Protein AF-A0A2N2XHD8-F1 (afdb_monomer_lite)

Sequence (423 aa):
GLNYIPQSPATLGGWDGGNATMVNNAINAGAFILQHRDHGMETGWGEPSYTNTNINGCQNTDLTFVMTINCLTGKYNWGSECFVEKFHRHTKFGLNSGALGLIAPSEVSYSFVNDTYVWGVYDNWFPDFMPDYTSTPLPRGILPCFGQAAGKYFLKQSNWPYNTNNKAVTYALFHHHGECFSVIYSEVPQTLTVTHPSEVYENTPTLTVNATEGSTIALTLDGQIIGCEVATPAGVTFTLPVITAGQKLVVVGTMTNYFRYRAEIDVVTDVLAANFTAQETHFCNEGSASFTDLSSGQPTGWQWTFEGGSPATSTVQNPTGITYATPGEYTVSLTVSKDGETDTYMAPAYIKLGTTPAEPVAESAGACVGNAIPDLTAQGEGVKWYTDEALTQLVNEGPIYATEQTETGVYTYYVTQTIGGCE

Foldseek 3Di:
DPCPDPPDPCVVPPQVQHALVVVQVCQQVQAQEDEDDDADDQAAHDVNTDGLVSQLSWDHLNAHEYEYLYFQQQQPVDPDQGNQNSQQPDDDPNGRTYHQKYKFFNGGADPFLSVQLQQQLCCQQPVVSPVVDQFPPHHAHNQPLSSNQRSLVSSCPDCPPVDNVNNVVVSVTIDMGHDRGDFGAPDQAAEKDKDWALADEFPPQKTFIAIDAQKWKWKDKQNHTQDIDGQDNRTDMGGDDGDDFPIWIKIWIDGHRHDIDIHIYGYHYLDWEWDKDWPDAEEAAKDWIKMATPIHNPFPWKWKAKFQWVVRIDTDRIDTGTIHGDFDFIKIKMWTDDPHDIYMDIDGSRHGYHHADDFWDWDDFDDDPPDDGAWTFTHAAFKWKAQDPVRPHTDDTDGTGDPPDDDDDDGDMGMGHADPNHD

Radius of gyration: 38.65 Å; chains: 1; bounding box: 66×75×99 Å

pLDDT: mean 92.74, std 7.54, range [45.59, 98.81]

Secondary structure (DSSP, 8-state):
-TTTS-SSGGGGSS-TT--HHHHHHHHHTT-SEEEE-S-EETTEETTTTEEHHHHTT---SSPEEEEE-SSSTT-TTSSS--HHHHHHH-EETTEE-SEEEEEEESS---TTHHHHHHHHHHHHH-GGGSTTS--SSPP-SS-HHHHHHHHHHHHHH---SS-HHHHHHHHHHEEEES-TTPPPPSSPPBPPPEE--SEEETT--EEEEEESTT-EEEEEETTEEEEEEEPBTTBEEEEP----TT-EEEEEEE-TTBPPEEEEEEEE----B--EEES--EEESSEEE-EEE--BS---EEEEEETT-BSSEE-SSS---EEE-SSEEEEEEEEEEETTEEEEEEEEEEEEEEPPPPPPEE------TTSPPPPEEEESSS-EEESSTTS--EEEESSEE-----SSS----EEE--BTTB-

Structure (mmCIF, N/CA/C/O backbone):
data_AF-A0A2N2XHD8-F1
#
_entry.id   AF-A0A2N2XHD8-F1
#
loop_
_atom_site.group_PDB
_atom_site.id
_atom_site.type_symbol
_atom_site.label_atom_id
_atom_site.label_alt_id
_atom_site.label_comp_id
_atom_site.label_asym_id
_atom_site.label_entity_id
_atom_site.label_seq_id
_atom_site.pdbx_PDB_ins_code
_atom_site.Cartn_x
_atom_site.Cartn_y
_atom_site.Cartn_z
_atom_site.occupancy
_atom_site.B_iso_or_equiv
_atom_site.auth_seq_id
_atom_site.auth_comp_id
_atom_site.auth_asym_id
_atom_site.auth_atom_id
_atom_site.pdbx_PDB_model_num
ATOM 1 N N . GLY A 1 1 ? 32.304 8.671 -18.854 1.00 45.59 1 GLY A N 1
ATOM 2 C CA . GLY A 1 1 ? 33.352 9.279 -18.024 1.00 45.59 1 GLY A CA 1
ATOM 3 C C . GLY A 1 1 ? 33.752 8.347 -16.897 1.00 45.59 1 GLY A C 1
ATOM 4 O O . GLY A 1 1 ? 33.206 7.254 -16.789 1.00 45.59 1 GLY A O 1
ATOM 5 N N . LEU A 1 2 ? 34.746 8.782 -16.117 1.00 49.38 2 LEU A N 1
ATOM 6 C CA . LEU A 1 2 ? 35.115 8.308 -14.770 1.00 49.38 2 LEU A CA 1
ATOM 7 C C . LEU A 1 2 ? 35.275 6.783 -14.524 1.00 49.38 2 LEU A C 1
ATOM 9 O O . LEU A 1 2 ? 35.299 6.360 -13.377 1.00 49.38 2 LEU A O 1
ATOM 13 N N . ASN A 1 3 ? 35.454 5.955 -15.562 1.00 53.69 3 ASN A N 1
ATOM 14 C CA . ASN A 1 3 ? 35.612 4.487 -15.474 1.00 53.69 3 ASN A CA 1
ATOM 15 C C . ASN A 1 3 ? 34.416 3.711 -14.871 1.00 53.69 3 ASN A C 1
ATOM 17 O O . ASN A 1 3 ? 34.578 2.552 -14.499 1.00 53.69 3 ASN A O 1
ATOM 21 N N . TYR A 1 4 ? 33.211 4.295 -14.813 1.00 50.81 4 TYR A N 1
ATOM 22 C CA . TYR A 1 4 ? 32.001 3.588 -14.349 1.00 50.81 4 TYR A CA 1
ATOM 23 C C . TYR A 1 4 ? 31.499 2.525 -15.330 1.00 50.81 4 TYR A C 1
ATOM 25 O O . TYR A 1 4 ? 30.884 1.541 -14.928 1.00 50.81 4 TYR A O 1
ATOM 33 N N . ILE A 1 5 ? 31.771 2.718 -16.623 1.00 54.50 5 ILE A N 1
ATOM 34 C CA . ILE A 1 5 ? 31.574 1.686 -17.635 1.00 54.50 5 ILE A CA 1
ATOM 35 C C . ILE A 1 5 ? 32.920 0.973 -17.798 1.00 54.50 5 ILE A C 1
ATOM 37 O O . ILE A 1 5 ? 33.920 1.646 -18.075 1.00 54.50 5 ILE A O 1
ATOM 41 N N . PRO A 1 6 ? 32.970 -0.355 -17.621 1.00 57.09 6 PRO A N 1
ATOM 42 C CA . PRO A 1 6 ? 34.186 -1.143 -17.792 1.00 57.09 6 PRO A CA 1
ATOM 43 C C . PRO A 1 6 ? 34.834 -0.860 -19.153 1.00 57.09 6 PRO A C 1
ATOM 45 O O . PRO A 1 6 ? 34.163 -0.872 -20.185 1.00 57.09 6 PRO A O 1
ATOM 48 N N . GLN A 1 7 ? 36.150 -0.624 -19.165 1.00 57.47 7 GLN A N 1
ATOM 49 C CA . GLN A 1 7 ? 36.893 -0.335 -20.399 1.00 57.47 7 GLN A CA 1
ATOM 50 C C . GLN A 1 7 ? 36.854 -1.519 -21.383 1.00 57.47 7 GLN A C 1
ATOM 52 O O . GLN A 1 7 ? 36.963 -1.328 -22.594 1.00 57.47 7 GLN A O 1
ATOM 57 N N . SER A 1 8 ? 36.674 -2.739 -20.870 1.00 62.88 8 SER A N 1
ATOM 58 C CA . SER A 1 8 ? 36.354 -3.928 -21.654 1.00 62.88 8 SER A CA 1
ATOM 59 C C . SER A 1 8 ? 35.459 -4.876 -20.847 1.00 62.88 8 SER A C 1
ATOM 61 O O . SER A 1 8 ? 35.540 -4.887 -19.620 1.00 62.88 8 SER A O 1
ATOM 63 N N . PRO A 1 9 ? 34.648 -5.735 -21.490 1.00 61.75 9 PRO A N 1
ATOM 64 C CA . PRO A 1 9 ? 33.848 -6.739 -20.780 1.00 61.75 9 PRO A CA 1
ATOM 65 C C . PRO A 1 9 ? 34.671 -7.624 -19.830 1.00 61.75 9 PRO A C 1
ATOM 67 O O . PRO A 1 9 ? 34.177 -8.039 -18.786 1.00 61.75 9 PRO A O 1
ATOM 70 N N . ALA A 1 10 ? 35.953 -7.855 -20.136 1.00 63.66 10 ALA A N 1
ATOM 71 C CA . ALA A 1 10 ? 36.861 -8.622 -19.287 1.00 63.66 10 ALA A CA 1
ATOM 72 C C . ALA A 1 10 ? 37.028 -8.020 -17.878 1.00 63.66 10 ALA A C 1
ATOM 74 O O . ALA A 1 10 ? 37.226 -8.769 -16.922 1.00 63.66 10 ALA A O 1
ATOM 75 N N . THR A 1 11 ? 36.892 -6.697 -17.711 1.00 65.44 11 THR A N 1
ATOM 76 C CA . THR A 1 11 ? 37.003 -6.052 -16.391 1.00 65.44 11 THR A CA 1
ATOM 77 C C . THR A 1 11 ? 35.761 -6.238 -15.517 1.00 65.44 11 THR A C 1
ATOM 79 O O . THR A 1 11 ? 35.827 -5.949 -14.328 1.00 65.44 11 THR A O 1
ATOM 82 N N . LEU A 1 12 ? 34.647 -6.738 -16.069 1.00 62.56 12 LEU A N 1
ATOM 83 C CA . LEU A 1 12 ? 33.479 -7.175 -15.290 1.00 62.56 12 LEU A CA 1
ATOM 84 C C . LEU A 1 12 ? 33.641 -8.593 -14.722 1.00 62.56 12 LEU A C 1
ATOM 86 O O . LEU A 1 12 ? 32.816 -9.022 -13.921 1.00 62.56 12 LEU A O 1
ATOM 90 N N . GLY A 1 13 ? 34.694 -9.315 -15.127 1.00 62.56 13 GLY A N 1
ATOM 91 C CA . GLY A 1 13 ? 34.881 -10.729 -14.815 1.00 62.56 13 GLY A CA 1
ATOM 92 C C . GLY A 1 13 ? 33.914 -11.628 -15.596 1.00 62.56 13 GLY A C 1
ATOM 93 O O . GLY A 1 13 ? 32.747 -11.310 -15.797 1.00 62.56 13 GLY A O 1
ATOM 94 N N . GLY A 1 14 ? 34.404 -12.772 -16.076 1.00 66.38 14 GLY A N 1
ATOM 95 C CA . GLY A 1 14 ? 33.545 -13.815 -16.649 1.00 66.38 14 GLY A CA 1
ATOM 96 C C . GLY A 1 14 ? 32.923 -13.525 -18.021 1.00 66.38 14 GLY A C 1
ATOM 97 O O . GLY A 1 14 ? 32.104 -14.328 -18.440 1.00 66.38 14 GLY A O 1
ATOM 98 N N . TRP A 1 15 ? 33.307 -12.449 -18.725 1.00 72.88 15 TRP A N 1
ATOM 99 C CA . TRP A 1 15 ? 32.805 -12.094 -20.071 1.00 72.88 15 TRP A CA 1
ATOM 100 C C . TRP A 1 15 ? 33.824 -12.246 -21.217 1.00 72.88 15 TRP A C 1
ATOM 102 O O . TRP A 1 15 ? 33.565 -11.807 -22.339 1.00 72.88 15 TRP A O 1
ATOM 112 N N . ASP A 1 16 ? 34.977 -12.868 -20.963 1.00 70.38 16 ASP A N 1
ATOM 113 C CA . ASP A 1 16 ? 35.969 -13.136 -22.011 1.00 70.38 16 ASP A CA 1
ATOM 114 C C . ASP A 1 16 ? 35.426 -14.146 -23.040 1.00 70.38 16 ASP A C 1
ATOM 116 O O . ASP A 1 16 ? 34.901 -15.196 -22.669 1.00 70.38 16 ASP A O 1
ATOM 120 N N . GLY A 1 17 ? 35.502 -13.810 -24.333 1.00 75.56 17 GLY A N 1
ATOM 121 C CA . GLY A 1 17 ? 34.959 -14.641 -25.417 1.00 75.56 17 GLY A CA 1
ATOM 122 C C . GLY A 1 17 ? 33.436 -14.847 -25.382 1.00 75.56 17 GLY A C 1
ATOM 123 O O . GLY A 1 17 ? 32.975 -15.924 -25.760 1.00 75.56 17 GLY A O 1
ATOM 124 N N . GLY A 1 18 ? 32.678 -13.849 -24.897 1.00 82.06 18 GLY A N 1
ATOM 125 C CA . GLY A 1 18 ? 31.225 -13.882 -24.680 1.00 82.06 18 GLY A CA 1
ATOM 126 C C . GLY A 1 18 ? 30.404 -14.707 -25.685 1.00 82.06 18 GLY A C 1
ATOM 127 O O . GLY A 1 18 ? 30.697 -14.769 -26.876 1.00 82.06 18 GLY A O 1
ATOM 128 N N . ASN A 1 19 ? 29.333 -15.345 -25.211 1.00 91.31 19 ASN A N 1
ATOM 129 C CA . ASN A 1 19 ? 28.452 -16.164 -26.047 1.00 91.31 19 ASN A CA 1
ATOM 130 C C . ASN A 1 19 ? 26.993 -16.113 -25.574 1.00 91.31 19 ASN A C 1
ATOM 132 O O . ASN A 1 19 ? 26.674 -15.581 -24.508 1.00 91.31 19 ASN A O 1
ATOM 136 N N . ALA A 1 20 ? 26.098 -16.715 -26.357 1.00 95.25 20 ALA A N 1
ATOM 137 C CA . ALA A 1 20 ? 24.670 -16.682 -26.076 1.00 95.25 20 ALA A CA 1
ATOM 138 C C . ALA A 1 20 ? 24.254 -17.331 -24.747 1.00 95.25 20 ALA A C 1
ATOM 140 O O . ALA A 1 20 ? 23.278 -16.901 -24.132 1.00 95.25 20 ALA A O 1
ATOM 141 N N . THR A 1 21 ? 24.982 -18.349 -24.285 1.00 94.44 21 THR A N 1
ATOM 142 C CA . THR A 1 21 ? 24.723 -18.980 -22.984 1.00 94.44 21 THR A CA 1
ATOM 143 C C . THR A 1 21 ? 25.008 -18.005 -21.851 1.00 94.44 21 THR A C 1
ATOM 145 O O . THR A 1 21 ? 24.233 -17.924 -20.907 1.00 94.44 21 THR A O 1
ATOM 148 N N . MET A 1 22 ? 26.077 -17.218 -21.959 1.00 92.81 22 MET A N 1
ATOM 149 C CA . MET A 1 22 ? 26.435 -16.217 -20.951 1.00 92.81 22 MET A CA 1
ATOM 150 C C . MET A 1 22 ? 25.405 -15.088 -20.882 1.00 92.81 22 MET A C 1
ATOM 152 O O . MET A 1 22 ? 25.015 -14.694 -19.787 1.00 92.81 22 MET A O 1
ATOM 156 N N . VAL A 1 23 ? 24.896 -14.640 -22.035 1.00 94.00 23 VAL A N 1
ATOM 157 C CA . VAL A 1 23 ? 23.785 -13.675 -22.110 1.00 94.00 23 VAL A CA 1
ATOM 158 C C . VAL A 1 23 ? 22.542 -14.219 -21.405 1.00 94.00 23 VAL A C 1
ATOM 160 O O . VAL A 1 23 ? 22.003 -13.555 -20.523 1.00 94.00 23 VAL A O 1
ATOM 163 N N . ASN A 1 24 ? 22.126 -15.446 -21.733 1.00 96.19 24 ASN A N 1
ATOM 164 C CA . ASN A 1 24 ? 20.990 -16.089 -21.072 1.00 96.19 24 ASN A CA 1
ATOM 165 C C . ASN A 1 24 ? 21.216 -16.241 -19.566 1.00 96.19 24 ASN A C 1
ATOM 167 O O . ASN A 1 24 ? 20.313 -15.956 -18.792 1.00 96.19 24 ASN A O 1
ATOM 171 N N . ASN A 1 25 ? 22.411 -16.652 -19.138 1.00 94.12 25 ASN A N 1
ATOM 172 C CA . ASN A 1 25 ? 22.731 -16.796 -17.721 1.00 94.12 25 ASN A CA 1
ATOM 173 C C . ASN A 1 25 ? 22.642 -15.458 -16.981 1.00 94.12 25 ASN A C 1
ATOM 175 O O . ASN A 1 25 ? 22.094 -15.425 -15.888 1.00 94.12 25 ASN A O 1
ATOM 179 N N . ALA A 1 26 ? 23.130 -14.364 -17.571 1.00 92.00 26 ALA A N 1
ATOM 180 C CA . ALA A 1 26 ? 23.052 -13.038 -16.963 1.00 92.00 26 ALA A CA 1
ATOM 181 C C . ALA A 1 26 ? 21.604 -12.536 -16.845 1.00 92.00 26 ALA A C 1
ATOM 183 O O . ALA A 1 26 ? 21.208 -12.058 -15.785 1.00 92.00 26 ALA A O 1
ATOM 184 N N . ILE A 1 27 ? 20.802 -12.698 -17.903 1.00 94.94 27 ILE A N 1
ATOM 185 C CA . ILE A 1 27 ? 19.369 -12.366 -17.882 1.00 94.94 27 ILE A CA 1
ATOM 186 C C . ILE A 1 27 ? 18.650 -13.215 -16.822 1.00 94.94 27 ILE A C 1
ATOM 188 O O . ILE A 1 27 ? 17.955 -12.684 -15.962 1.00 94.94 27 ILE A O 1
ATOM 192 N N . ASN A 1 28 ? 18.879 -14.531 -16.824 1.00 95.44 28 ASN A N 1
ATOM 193 C CA . ASN A 1 28 ? 18.267 -15.480 -15.888 1.00 95.44 28 ASN A CA 1
ATOM 194 C C . ASN A 1 28 ? 18.690 -15.260 -14.432 1.00 95.44 28 ASN A C 1
ATOM 196 O O . ASN A 1 28 ? 17.924 -15.584 -13.531 1.00 95.44 28 ASN A O 1
ATOM 200 N N . ALA A 1 29 ? 19.881 -14.706 -14.203 1.00 92.50 29 ALA A N 1
ATOM 201 C CA . ALA A 1 29 ? 20.371 -14.341 -12.879 1.00 92.50 29 ALA A CA 1
ATOM 202 C C . ALA A 1 29 ? 19.838 -12.985 -12.377 1.00 92.50 29 ALA A C 1
ATOM 204 O O . ALA A 1 29 ? 20.166 -12.602 -11.257 1.00 92.50 29 ALA A O 1
ATOM 205 N N . GLY A 1 30 ? 19.037 -12.264 -13.174 1.00 89.81 30 GLY A N 1
ATOM 206 C CA . GLY A 1 30 ? 18.407 -11.007 -12.763 1.00 89.81 30 GLY A CA 1
ATOM 207 C C . GLY A 1 30 ? 19.228 -9.752 -13.070 1.00 89.81 30 GLY A C 1
ATOM 208 O O . GLY A 1 30 ? 19.184 -8.786 -12.311 1.00 89.81 30 GLY A O 1
ATOM 209 N N . ALA A 1 31 ? 19.994 -9.730 -14.167 1.00 90.12 31 ALA A N 1
ATOM 210 C CA . ALA A 1 31 ? 20.618 -8.490 -14.630 1.00 90.12 31 ALA A CA 1
ATOM 211 C C . ALA A 1 31 ? 19.551 -7.397 -14.848 1.00 90.12 31 ALA A C 1
ATOM 213 O O . ALA A 1 31 ? 18.628 -7.581 -15.639 1.00 90.12 31 ALA A O 1
ATOM 214 N N . PHE A 1 32 ? 19.679 -6.248 -14.177 1.00 89.00 32 PHE A N 1
ATOM 215 C CA . PHE A 1 32 ? 18.686 -5.169 -14.283 1.00 89.00 32 PHE A CA 1
ATOM 216 C C . PHE A 1 32 ? 18.763 -4.436 -15.634 1.00 89.00 32 PHE A C 1
ATOM 218 O O . PHE A 1 32 ? 17.733 -4.117 -16.230 1.00 89.00 32 PHE A O 1
ATOM 225 N N . ILE A 1 33 ? 19.977 -4.221 -16.159 1.00 91.38 33 ILE A N 1
ATOM 226 C CA . ILE A 1 33 ? 20.234 -3.680 -17.499 1.00 91.38 33 ILE A CA 1
ATOM 227 C C . ILE A 1 33 ? 21.263 -4.550 -18.218 1.00 91.38 33 ILE A C 1
ATOM 229 O O . ILE A 1 33 ? 22.296 -4.909 -17.655 1.00 91.38 33 ILE A O 1
ATOM 233 N N . LEU A 1 34 ? 21.012 -4.820 -19.497 1.00 91.94 34 LEU A N 1
ATOM 234 C CA . LEU A 1 34 ? 21.978 -5.399 -20.421 1.00 91.94 34 LEU A CA 1
ATOM 235 C C . LEU A 1 34 ? 22.165 -4.461 -21.611 1.00 91.94 34 LEU A C 1
ATOM 237 O O . LEU A 1 34 ? 21.204 -4.141 -22.306 1.00 91.94 34 LEU A O 1
ATOM 241 N N . GLN A 1 35 ? 23.404 -4.049 -21.880 1.00 92.62 35 GLN A N 1
ATOM 242 C CA . GLN A 1 35 ? 23.744 -3.288 -23.080 1.00 92.62 35 GLN A CA 1
ATOM 243 C C . GLN A 1 35 ? 24.599 -4.130 -24.021 1.00 92.62 35 GLN A C 1
ATOM 245 O O . GLN A 1 35 ? 25.681 -4.580 -23.655 1.00 92.62 35 GLN A O 1
ATOM 250 N N . HIS A 1 36 ? 24.143 -4.265 -25.260 1.00 92.88 36 HIS A N 1
ATOM 251 C CA . HIS A 1 36 ? 24.931 -4.824 -26.344 1.00 92.88 36 HIS A CA 1
ATOM 252 C C . HIS A 1 36 ? 25.379 -3.711 -27.291 1.00 92.88 36 HIS A C 1
ATOM 254 O O . HIS A 1 36 ? 24.551 -2.958 -27.807 1.00 92.88 36 HIS A O 1
ATOM 260 N N . ARG A 1 37 ? 26.681 -3.645 -27.577 1.00 90.56 37 ARG A N 1
ATOM 261 C CA . ARG A 1 37 ? 27.261 -2.743 -28.572 1.00 90.56 37 ARG A CA 1
ATOM 262 C C . ARG A 1 37 ? 28.161 -3.560 -29.496 1.00 90.56 37 ARG A C 1
ATOM 264 O O . ARG A 1 37 ? 29.296 -3.826 -29.135 1.00 90.56 37 ARG A O 1
ATOM 271 N N . ASP A 1 38 ? 27.676 -3.830 -30.706 1.00 91.31 38 ASP A N 1
ATOM 272 C CA . ASP A 1 38 ? 28.488 -4.281 -31.844 1.00 91.31 38 ASP A CA 1
ATOM 273 C C . ASP A 1 38 ? 27.653 -4.206 -33.144 1.00 91.31 38 ASP A C 1
ATOM 275 O O . ASP A 1 38 ? 26.875 -3.261 -33.318 1.00 91.31 38 ASP A O 1
ATOM 279 N N . HIS A 1 39 ? 27.780 -5.186 -34.036 1.00 94.75 39 HIS A N 1
ATOM 280 C CA . HIS A 1 39 ? 26.913 -5.447 -35.172 1.00 94.75 39 HIS A CA 1
ATOM 281 C C . HIS A 1 39 ? 25.533 -5.972 -34.752 1.00 94.75 39 HIS A C 1
ATOM 283 O O . HIS A 1 39 ? 25.327 -6.534 -33.671 1.00 94.75 39 HIS A O 1
ATOM 289 N N . GLY A 1 40 ? 24.549 -5.752 -35.622 1.00 96.88 40 GLY A N 1
ATOM 290 C CA . GLY A 1 40 ? 23.166 -6.162 -35.413 1.00 96.88 40 GLY A CA 1
ATOM 291 C C . GLY A 1 40 ? 22.465 -6.413 -36.739 1.00 96.88 40 GLY A C 1
ATOM 292 O O . GLY A 1 40 ? 22.882 -5.911 -37.784 1.00 96.88 40 GLY A O 1
ATOM 293 N N . MET A 1 41 ? 21.415 -7.212 -36.665 1.00 97.31 41 MET A N 1
ATOM 294 C CA . MET A 1 41 ? 20.545 -7.618 -37.761 1.00 97.31 41 MET A CA 1
ATOM 295 C C . MET A 1 41 ? 19.112 -7.689 -37.235 1.00 97.31 41 MET A C 1
ATOM 297 O O . MET A 1 41 ? 18.885 -7.682 -36.023 1.00 97.31 41 MET A O 1
ATOM 301 N N . GLU A 1 42 ? 18.135 -7.800 -38.130 1.00 98.06 42 GLU A N 1
ATOM 302 C CA . GLU A 1 42 ? 16.716 -7.801 -37.768 1.00 98.06 42 GLU A CA 1
ATOM 303 C C . GLU A 1 42 ? 16.360 -8.871 -36.724 1.00 98.06 42 GLU A C 1
ATOM 305 O O . GLU A 1 42 ? 15.436 -8.666 -35.946 1.00 98.06 42 GLU A O 1
ATOM 310 N N . THR A 1 43 ? 17.108 -9.979 -36.654 1.00 97.75 43 THR A N 1
ATOM 311 C CA . THR A 1 43 ? 16.862 -11.111 -35.740 1.00 97.75 43 THR A CA 1
ATOM 312 C C . THR A 1 43 ? 17.922 -11.307 -34.655 1.00 97.75 43 THR A C 1
ATOM 314 O O . THR A 1 43 ? 17.951 -12.379 -34.041 1.00 97.75 43 THR A O 1
ATOM 317 N N . GLY A 1 44 ? 18.839 -10.358 -34.436 1.00 97.56 44 GLY A N 1
ATOM 318 C CA . GLY A 1 44 ? 19.865 -10.547 -33.410 1.00 97.56 44 GLY A CA 1
ATOM 319 C C . GLY A 1 44 ? 21.085 -9.644 -33.449 1.00 97.56 44 GLY A C 1
ATOM 320 O O . GLY A 1 44 ? 21.164 -8.647 -34.161 1.00 97.56 44 GLY A O 1
ATOM 321 N N . TRP A 1 45 ? 22.056 -10.047 -32.645 1.00 97.44 45 TRP A N 1
ATOM 322 C CA . TRP A 1 45 ? 23.373 -9.453 -32.487 1.00 97.44 45 TRP A CA 1
ATOM 323 C C . TRP A 1 45 ? 24.431 -10.253 -33.249 1.00 97.44 45 TRP A C 1
ATOM 325 O O . TRP A 1 45 ? 24.300 -11.474 -33.394 1.00 97.44 45 TRP A O 1
ATOM 335 N N . GLY A 1 46 ? 25.462 -9.555 -33.734 1.00 92.94 46 GLY A N 1
ATOM 336 C CA . GLY A 1 46 ? 26.607 -10.156 -34.423 1.00 92.94 46 GLY A CA 1
ATOM 337 C C . GLY A 1 46 ? 27.604 -10.781 -33.450 1.00 92.94 46 GLY A C 1
ATOM 338 O O . GLY A 1 46 ? 27.756 -12.002 -33.427 1.00 92.94 46 GLY A O 1
ATOM 339 N N . GLU A 1 47 ? 28.240 -9.956 -32.615 1.00 89.38 47 GLU A N 1
ATOM 340 C CA . GLU A 1 47 ? 29.325 -10.363 -31.723 1.00 89.38 47 GLU A CA 1
ATOM 341 C C . GLU A 1 47 ? 29.151 -9.779 -30.297 1.00 89.38 47 GLU A C 1
ATOM 343 O O . GLU A 1 47 ? 29.183 -8.565 -30.121 1.00 89.38 47 GLU A O 1
ATOM 348 N N . PRO A 1 48 ? 28.998 -10.624 -29.256 1.00 89.69 48 PRO A N 1
ATOM 349 C CA . PRO A 1 48 ? 28.778 -12.061 -29.355 1.00 89.69 48 PRO A CA 1
ATOM 350 C C . PRO A 1 48 ? 27.422 -12.369 -30.001 1.00 89.69 48 PRO A C 1
ATOM 352 O O . PRO A 1 48 ? 26.424 -11.695 -29.742 1.00 89.69 48 PRO A O 1
ATOM 355 N N . SER A 1 49 ? 27.372 -13.421 -30.822 1.00 94.00 49 SER A N 1
ATOM 356 C CA . SER A 1 49 ? 26.140 -13.764 -31.532 1.00 94.00 49 SER A CA 1
ATOM 357 C C . SER A 1 49 ? 25.035 -14.151 -30.555 1.00 94.00 49 SER A C 1
ATOM 359 O O . SER A 1 49 ? 25.214 -15.021 -29.696 1.00 94.00 49 SER A O 1
ATOM 361 N N . TYR A 1 50 ? 23.882 -13.502 -30.702 1.00 97.44 50 TYR A N 1
ATOM 362 C CA . TYR A 1 50 ? 22.686 -13.765 -29.913 1.00 97.44 50 TYR A CA 1
ATOM 363 C C . TYR A 1 50 ? 21.444 -13.411 -30.727 1.00 97.44 50 TYR A C 1
ATOM 365 O O . TYR A 1 50 ? 21.274 -12.279 -31.166 1.00 97.44 50 TYR A O 1
ATOM 373 N N . THR A 1 51 ? 20.573 -14.384 -30.957 1.00 97.88 51 THR A N 1
ATOM 374 C CA . THR A 1 51 ? 19.480 -14.292 -31.934 1.00 97.88 51 THR A CA 1
ATOM 375 C C . THR A 1 51 ? 18.123 -14.605 -31.315 1.00 97.88 51 THR A C 1
ATOM 377 O O . THR A 1 51 ? 18.041 -15.077 -30.179 1.00 97.88 51 THR A O 1
ATOM 380 N N . ASN A 1 52 ? 17.050 -14.441 -32.093 1.00 97.94 52 ASN A N 1
ATOM 381 C CA . ASN A 1 52 ? 15.693 -14.846 -31.707 1.00 97.94 52 ASN A CA 1
ATOM 382 C C . ASN A 1 52 ? 15.615 -16.281 -31.158 1.00 97.94 52 ASN A C 1
ATOM 384 O O . ASN A 1 52 ? 14.858 -16.551 -30.226 1.00 97.94 52 ASN A O 1
ATOM 388 N N . THR A 1 53 ? 16.412 -17.206 -31.701 1.00 97.75 53 THR A N 1
ATOM 389 C CA . THR A 1 53 ? 16.460 -18.595 -31.226 1.00 97.75 53 THR A CA 1
ATOM 390 C C . THR A 1 53 ? 17.052 -18.692 -29.822 1.00 97.75 53 THR A C 1
ATOM 392 O O . THR A 1 53 ? 16.593 -19.503 -29.019 1.00 97.75 53 THR A O 1
ATOM 395 N N . ASN A 1 54 ? 18.045 -17.859 -29.503 1.00 98.25 54 ASN A N 1
ATOM 396 C CA . ASN A 1 54 ? 18.697 -17.860 -28.197 1.00 98.25 54 ASN A CA 1
ATOM 397 C C . ASN A 1 54 ? 17.792 -17.303 -27.093 1.00 98.25 54 ASN A C 1
ATOM 399 O O . ASN A 1 54 ? 17.871 -17.805 -25.973 1.00 98.25 54 ASN A O 1
ATOM 403 N N . ILE A 1 55 ? 16.889 -16.367 -27.421 1.00 97.81 55 ILE A N 1
ATOM 404 C CA . ILE A 1 55 ? 15.879 -15.819 -26.492 1.00 97.81 55 ILE A CA 1
ATOM 405 C C . ILE A 1 55 ? 14.988 -16.924 -25.908 1.00 97.81 55 ILE A C 1
ATOM 407 O O . ILE A 1 55 ? 14.572 -16.834 -24.759 1.00 97.81 55 ILE A O 1
ATOM 411 N N . ASN A 1 56 ? 14.770 -18.032 -26.627 1.00 96.38 56 ASN A N 1
ATOM 412 C CA . ASN A 1 56 ? 14.022 -19.178 -26.091 1.00 96.38 56 ASN A CA 1
ATOM 413 C C . ASN A 1 56 ? 14.677 -19.803 -24.835 1.00 96.38 56 ASN A C 1
ATOM 415 O O . ASN A 1 56 ? 14.027 -20.566 -24.117 1.00 96.38 56 ASN A O 1
ATOM 419 N N . GLY A 1 57 ? 15.958 -19.506 -24.585 1.00 96.62 57 GLY A N 1
ATOM 420 C CA . GLY A 1 57 ? 16.701 -19.898 -23.388 1.00 96.62 57 GLY A CA 1
ATOM 421 C C . GLY A 1 57 ? 16.495 -18.986 -22.171 1.00 96.62 57 GLY A C 1
ATOM 422 O O . GLY A 1 57 ? 16.927 -19.363 -21.080 1.00 96.62 57 GLY A O 1
ATOM 423 N N . CYS A 1 58 ? 15.829 -17.837 -22.325 1.00 96.94 58 CYS A N 1
ATOM 424 C CA . CYS A 1 58 ? 15.447 -16.967 -21.213 1.00 96.94 58 CYS A CA 1
ATOM 425 C C . CYS A 1 58 ? 14.351 -17.631 -20.364 1.00 96.94 58 CYS A C 1
ATOM 427 O O . CYS A 1 58 ? 13.392 -18.215 -20.886 1.00 96.94 58 CYS A O 1
ATOM 429 N N . GLN A 1 59 ? 14.533 -17.561 -19.050 1.00 96.25 59 GLN A N 1
ATOM 430 C CA . GLN A 1 59 ? 13.679 -18.141 -18.013 1.00 96.25 59 GLN A CA 1
ATOM 431 C C . GLN A 1 59 ? 13.471 -17.193 -16.823 1.00 96.25 59 GLN A C 1
ATOM 433 O O . GLN A 1 59 ? 12.807 -17.577 -15.864 1.00 96.25 59 GLN A O 1
ATOM 438 N N . ASN A 1 60 ? 14.034 -15.983 -16.860 1.00 95.50 60 ASN A N 1
ATOM 439 C CA . ASN A 1 60 ? 13.833 -14.976 -15.825 1.00 95.50 60 ASN A CA 1
ATOM 440 C C . ASN A 1 60 ? 12.368 -14.550 -15.737 1.00 95.50 60 ASN A C 1
ATOM 442 O O . ASN A 1 60 ? 11.706 -14.369 -16.760 1.00 95.50 60 ASN A O 1
ATOM 446 N N . THR A 1 61 ? 11.909 -14.331 -14.511 1.00 92.38 61 THR A N 1
ATOM 447 C CA . THR A 1 61 ? 10.665 -13.616 -14.200 1.00 92.38 61 THR A CA 1
ATOM 448 C C . THR A 1 61 ? 10.942 -12.182 -13.751 1.00 92.38 61 THR A C 1
ATOM 450 O O . THR A 1 61 ? 10.090 -11.316 -13.928 1.00 92.38 61 THR A O 1
ATOM 453 N N . ASP A 1 62 ? 12.152 -11.917 -13.251 1.00 90.88 62 ASP A N 1
ATOM 454 C CA . ASP A 1 62 ? 12.673 -10.568 -13.044 1.00 90.88 62 ASP A CA 1
ATOM 455 C C . ASP A 1 62 ? 13.203 -10.044 -14.379 1.00 90.88 62 ASP A C 1
ATOM 457 O O . ASP A 1 62 ? 14.259 -10.452 -14.871 1.00 90.88 62 ASP A O 1
ATOM 461 N N . LEU A 1 63 ? 12.399 -9.211 -15.033 1.00 92.88 63 LEU A N 1
ATOM 462 C CA . LEU A 1 63 ? 12.641 -8.792 -16.407 1.00 92.88 63 LEU A CA 1
ATOM 463 C C . LEU A 1 63 ? 13.805 -7.795 -16.509 1.00 92.88 63 LEU A C 1
ATOM 465 O O . LEU A 1 63 ? 13.839 -6.783 -15.814 1.00 92.88 63 LEU A O 1
ATOM 469 N N . THR A 1 64 ? 14.723 -8.050 -17.442 1.00 93.19 64 THR A N 1
ATOM 470 C CA . THR A 1 64 ? 15.872 -7.179 -17.733 1.00 93.19 64 THR A CA 1
ATOM 471 C C . THR A 1 64 ? 15.468 -6.031 -18.657 1.00 93.19 64 THR A C 1
ATOM 473 O O . THR A 1 64 ? 14.673 -6.215 -19.576 1.00 93.19 64 THR A O 1
ATOM 476 N N . PHE A 1 65 ? 16.053 -4.847 -18.504 1.00 94.44 65 PHE A N 1
ATOM 477 C CA . PHE A 1 65 ? 15.983 -3.823 -19.545 1.00 94.44 65 PHE A CA 1
ATOM 478 C C . PHE A 1 65 ? 17.151 -3.959 -20.530 1.00 94.44 65 PHE A C 1
ATOM 480 O O . PHE A 1 65 ? 18.302 -4.083 -20.117 1.00 94.44 65 PHE A O 1
ATOM 487 N N . VAL A 1 66 ? 16.884 -3.937 -21.838 1.00 94.94 66 VAL A N 1
ATOM 488 C CA . VAL A 1 66 ? 17.916 -4.223 -22.850 1.00 94.94 66 VAL A CA 1
ATOM 489 C C . VAL A 1 66 ? 18.186 -3.015 -23.745 1.00 94.94 66 VAL A C 1
ATOM 491 O O . VAL A 1 66 ? 17.314 -2.514 -24.447 1.00 94.94 66 VAL A O 1
ATOM 494 N N . MET A 1 67 ? 19.436 -2.574 -23.799 1.00 94.88 67 MET A N 1
ATOM 495 C CA . MET A 1 67 ? 19.904 -1.581 -24.763 1.00 94.88 67 MET A CA 1
ATOM 496 C C . MET A 1 67 ? 20.637 -2.278 -25.900 1.00 94.88 67 MET A C 1
ATOM 498 O O . MET A 1 67 ? 21.676 -2.902 -25.698 1.00 94.88 67 MET A O 1
ATOM 502 N N . THR A 1 68 ? 20.117 -2.152 -27.114 1.00 95.38 68 THR A N 1
ATOM 503 C CA . THR A 1 68 ? 20.721 -2.748 -28.305 1.00 95.38 68 THR A CA 1
ATOM 504 C C . THR A 1 68 ? 21.292 -1.645 -29.191 1.00 95.38 68 THR A C 1
ATOM 506 O O . THR A 1 68 ? 20.598 -0.982 -29.954 1.00 95.38 68 THR A O 1
ATOM 509 N N . ILE A 1 69 ? 22.592 -1.396 -29.034 1.00 95.12 69 ILE A N 1
ATOM 510 C CA . ILE A 1 69 ? 23.347 -0.311 -29.671 1.00 95.12 69 ILE A CA 1
ATOM 511 C C . ILE A 1 69 ? 24.069 -0.862 -30.909 1.00 95.12 69 ILE A C 1
ATOM 513 O O . ILE A 1 69 ? 25.294 -0.983 -30.961 1.00 95.12 69 ILE A O 1
ATOM 517 N N . ASN A 1 70 ? 23.279 -1.268 -31.901 1.00 94.50 70 ASN A N 1
ATOM 518 C CA . ASN A 1 70 ? 23.730 -1.926 -33.133 1.00 94.50 70 ASN A CA 1
ATOM 519 C C . ASN A 1 70 ? 22.766 -1.625 -34.292 1.00 94.50 70 ASN A C 1
ATOM 521 O O . ASN A 1 70 ? 22.071 -0.625 -34.234 1.00 94.50 70 ASN A O 1
ATOM 525 N N . CYS A 1 71 ? 22.743 -2.386 -35.383 1.00 96.25 71 CYS A N 1
ATOM 526 C CA . CYS A 1 71 ? 21.837 -2.121 -36.510 1.00 96.25 71 CYS A CA 1
ATOM 527 C C . CYS A 1 71 ? 20.540 -2.940 -36.401 1.00 96.25 71 CYS A C 1
ATOM 529 O O . CYS A 1 71 ? 20.585 -4.078 -35.948 1.00 96.25 71 CYS A O 1
ATOM 531 N N . LEU A 1 72 ? 19.419 -2.397 -36.899 1.00 96.94 72 LEU A N 1
ATOM 532 C CA . LEU A 1 72 ? 18.212 -3.135 -37.338 1.00 96.94 72 LEU A CA 1
ATOM 533 C C . LEU A 1 72 ? 17.419 -3.933 -36.281 1.00 96.94 72 LEU A C 1
ATOM 535 O O . LEU A 1 72 ? 16.325 -4.409 -36.571 1.00 96.94 72 LEU A O 1
ATOM 539 N N . THR A 1 73 ? 17.914 -4.077 -35.055 1.00 97.62 73 THR A N 1
ATOM 540 C CA . THR A 1 73 ? 17.289 -4.921 -34.021 1.00 97.62 73 THR A CA 1
ATOM 541 C C . THR A 1 73 ? 15.903 -4.443 -33.579 1.00 97.62 73 THR A C 1
ATOM 543 O O . THR A 1 73 ? 15.097 -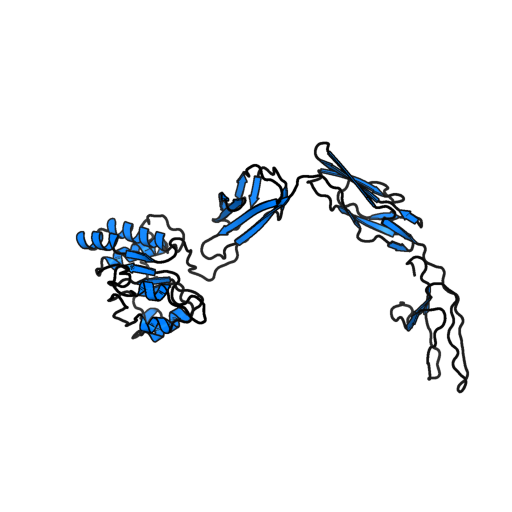5.251 -33.118 1.00 97.62 73 THR A O 1
ATOM 546 N N . GLY A 1 74 ? 15.603 -3.152 -33.750 1.00 96.75 74 GLY A N 1
ATOM 547 C CA . GLY A 1 74 ? 14.299 -2.540 -33.480 1.00 96.75 74 GLY A CA 1
ATOM 548 C C . GLY A 1 74 ? 13.459 -2.286 -34.730 1.00 96.75 74 GLY A C 1
ATOM 549 O O . GLY A 1 74 ? 12.585 -1.420 -34.696 1.00 96.75 74 GLY A O 1
ATOM 550 N N . LYS A 1 75 ? 13.736 -2.962 -35.853 1.00 96.88 75 LYS A N 1
ATOM 551 C CA . LYS A 1 75 ? 13.035 -2.765 -37.130 1.00 96.88 75 LYS A CA 1
ATOM 552 C C . LYS A 1 75 ? 11.607 -3.318 -37.095 1.00 96.88 75 LYS A C 1
ATOM 554 O O . LYS A 1 75 ? 11.290 -4.334 -37.702 1.00 96.88 75 LYS A O 1
ATOM 559 N N . TYR A 1 76 ? 10.727 -2.617 -36.389 1.00 93.38 76 TYR A N 1
ATOM 560 C CA . TYR A 1 76 ? 9.329 -2.999 -36.163 1.00 93.38 76 TYR A CA 1
ATOM 561 C C . TYR A 1 76 ? 8.465 -3.020 -37.436 1.00 93.38 76 TYR A C 1
ATOM 563 O O . TYR A 1 76 ? 7.338 -3.501 -37.412 1.00 93.38 76 TYR A O 1
ATOM 571 N N . ASN A 1 77 ? 8.958 -2.467 -38.546 1.00 94.31 77 ASN A N 1
ATOM 572 C CA . ASN A 1 77 ? 8.328 -2.533 -39.865 1.00 94.31 77 ASN A CA 1
ATOM 573 C C . ASN A 1 77 ? 8.893 -3.671 -40.739 1.00 94.31 77 ASN A C 1
ATOM 575 O O . ASN A 1 77 ? 8.636 -3.701 -41.944 1.00 94.31 77 ASN A O 1
ATOM 579 N N . TRP A 1 78 ? 9.693 -4.577 -40.173 1.00 95.88 78 TRP A N 1
ATOM 580 C CA . TRP A 1 78 ? 10.191 -5.745 -40.887 1.00 95.88 78 TRP A CA 1
ATOM 581 C C . TRP A 1 78 ? 9.048 -6.723 -41.192 1.00 95.88 78 TRP A C 1
ATOM 583 O O . TRP A 1 78 ? 8.098 -6.857 -40.429 1.00 95.88 78 TRP A O 1
ATOM 593 N N . GLY A 1 79 ? 9.126 -7.432 -42.322 1.00 96.31 79 GLY A N 1
ATOM 594 C CA . GLY A 1 79 ? 8.074 -8.367 -42.755 1.00 96.31 79 GLY A CA 1
ATOM 595 C C . GLY A 1 79 ? 7.975 -9.651 -41.918 1.00 96.31 79 GLY A C 1
ATOM 596 O O . GLY A 1 79 ? 7.298 -10.597 -42.311 1.00 96.31 79 GLY A O 1
ATOM 597 N N . SER A 1 80 ? 8.704 -9.737 -40.811 1.00 95.94 80 SER A N 1
ATOM 598 C CA . SER A 1 80 ? 8.789 -10.876 -39.900 1.00 95.94 80 SER A CA 1
ATOM 599 C C . SER A 1 80 ? 9.062 -10.356 -38.488 1.00 95.94 80 SER A C 1
ATOM 601 O O . SER A 1 80 ? 9.306 -9.168 -38.306 1.00 95.94 80 SER A O 1
ATOM 603 N N . GLU A 1 81 ? 9.012 -11.233 -37.486 1.00 96.56 81 GLU A N 1
ATOM 604 C CA . GLU A 1 81 ? 9.261 -10.849 -36.094 1.00 96.56 81 GLU A CA 1
ATOM 605 C C . GLU A 1 81 ? 10.716 -10.411 -35.880 1.00 96.56 81 GLU A C 1
ATOM 607 O O . GLU A 1 81 ? 11.631 -11.241 -35.893 1.00 96.56 81 GLU A O 1
ATOM 612 N N . CYS A 1 82 ? 10.927 -9.115 -35.651 1.00 97.19 82 CYS A N 1
ATOM 613 C CA . CYS A 1 82 ? 12.254 -8.587 -35.359 1.00 97.19 82 CYS A CA 1
ATOM 614 C C . CYS A 1 82 ? 12.688 -8.898 -33.917 1.00 97.19 82 CYS A C 1
ATOM 616 O O . CYS A 1 82 ? 11.917 -9.358 -33.072 1.00 97.19 82 CYS A O 1
ATOM 618 N N . PHE A 1 83 ? 13.960 -8.654 -33.629 1.00 97.94 83 PHE A N 1
ATOM 619 C CA . PHE A 1 83 ? 14.619 -9.053 -32.393 1.00 97.94 83 PHE A CA 1
ATOM 620 C C . PHE A 1 83 ? 13.963 -8.483 -31.134 1.00 97.94 83 PHE A C 1
ATOM 622 O O . PHE A 1 83 ? 13.723 -9.203 -30.163 1.00 97.94 83 PHE A O 1
ATOM 629 N N . VAL A 1 84 ? 13.611 -7.200 -31.162 1.00 96.38 84 VAL A N 1
ATOM 630 C CA . VAL A 1 84 ? 12.909 -6.547 -30.051 1.00 96.38 84 VAL A CA 1
ATOM 631 C C . VAL A 1 84 ? 11.499 -7.103 -29.855 1.00 96.38 84 VAL A C 1
ATOM 633 O O . VAL A 1 84 ? 11.069 -7.308 -28.720 1.00 96.38 84 VAL A O 1
ATOM 636 N N . GLU A 1 85 ? 10.781 -7.400 -30.938 1.00 95.94 85 GLU A N 1
ATOM 637 C CA . GLU A 1 85 ? 9.453 -8.012 -30.845 1.00 95.94 85 GLU A CA 1
ATOM 638 C C . GLU A 1 85 ? 9.516 -9.413 -30.235 1.00 95.94 85 GLU A C 1
ATOM 640 O O . GLU A 1 85 ? 8.689 -9.739 -29.381 1.00 95.94 85 GLU A O 1
ATOM 645 N N . LYS A 1 86 ? 10.521 -10.216 -30.614 1.00 97.12 86 LYS A N 1
ATOM 646 C CA . LYS A 1 86 ? 10.743 -11.543 -30.031 1.00 97.12 86 LYS A CA 1
ATOM 647 C C . LYS A 1 86 ? 10.953 -11.467 -28.520 1.00 97.12 86 LYS A C 1
ATOM 649 O O . LYS A 1 86 ? 10.385 -12.285 -27.803 1.00 97.12 86 LYS A O 1
ATOM 654 N N . PHE A 1 87 ? 11.734 -10.500 -28.032 1.00 95.88 87 PHE A N 1
ATOM 655 C CA . PHE A 1 87 ? 11.906 -10.276 -26.594 1.00 95.88 87 PHE A CA 1
ATOM 656 C C . PHE A 1 87 ? 10.587 -9.925 -25.899 1.00 95.88 87 PHE A C 1
ATOM 658 O O . PHE A 1 87 ? 10.260 -10.539 -24.890 1.00 95.88 87 PHE A O 1
ATOM 665 N N . HIS A 1 88 ? 9.807 -8.993 -26.456 1.00 91.19 88 HIS A N 1
ATOM 666 C CA . HIS A 1 88 ? 8.521 -8.592 -25.874 1.00 91.19 88 HIS A CA 1
ATOM 667 C C . HIS A 1 88 ? 7.480 -9.711 -25.829 1.00 91.19 88 HIS A C 1
ATOM 669 O O . HIS A 1 88 ? 6.634 -9.733 -24.939 1.00 91.19 88 HIS A O 1
ATOM 675 N N . ARG A 1 89 ? 7.504 -10.612 -26.812 1.00 93.44 89 ARG A N 1
ATOM 676 C CA . ARG A 1 89 ? 6.543 -11.716 -26.933 1.00 93.44 89 ARG A CA 1
ATOM 677 C C . ARG A 1 89 ? 7.013 -12.990 -26.235 1.00 93.44 89 ARG A C 1
ATOM 679 O O . ARG A 1 89 ? 6.275 -13.977 -26.215 1.00 93.44 89 ARG A O 1
ATOM 686 N N . HIS A 1 90 ? 8.237 -13.013 -25.706 1.00 96.00 90 HIS A N 1
ATOM 687 C CA . HIS A 1 90 ? 8.785 -14.209 -25.082 1.00 96.00 90 HIS A CA 1
ATOM 688 C C . HIS A 1 90 ? 8.109 -14.493 -23.741 1.00 96.00 90 HIS A C 1
ATOM 690 O O . HIS A 1 90 ? 7.928 -13.621 -22.892 1.00 96.00 90 HIS A O 1
ATOM 696 N N . THR A 1 91 ? 7.746 -15.757 -23.550 1.00 95.75 91 THR A N 1
ATOM 697 C CA . THR A 1 91 ? 7.147 -16.251 -22.313 1.00 95.75 91 THR A CA 1
ATOM 698 C C . THR A 1 91 ? 7.813 -17.556 -21.902 1.00 95.75 91 THR A C 1
ATOM 700 O O . THR A 1 91 ? 8.249 -18.357 -22.737 1.00 95.75 91 THR A O 1
ATOM 703 N N . LYS A 1 92 ? 7.885 -17.795 -20.593 1.00 94.56 92 LYS A N 1
ATOM 704 C CA . LYS A 1 92 ? 8.362 -19.046 -20.008 1.00 94.56 92 LYS A CA 1
ATOM 705 C C . LYS A 1 92 ? 7.458 -19.429 -18.843 1.00 94.56 92 LYS A C 1
ATOM 707 O O . LYS A 1 92 ? 7.112 -18.593 -18.022 1.00 94.56 92 LYS A O 1
ATOM 712 N N . PHE A 1 93 ? 7.048 -20.697 -18.792 1.00 91.19 93 PHE A N 1
ATOM 713 C CA . PHE A 1 93 ? 6.145 -21.217 -17.752 1.00 91.19 93 PHE A CA 1
ATOM 714 C C . PHE A 1 93 ? 4.825 -20.427 -17.615 1.00 91.19 93 PHE A C 1
ATOM 716 O O . PHE A 1 93 ? 4.258 -20.344 -16.533 1.00 91.19 93 PHE A O 1
ATOM 723 N N . GLY A 1 94 ? 4.331 -19.845 -18.716 1.00 91.88 94 GLY A N 1
ATOM 724 C CA . GLY A 1 94 ? 3.115 -19.021 -18.724 1.00 91.88 94 GLY A CA 1
ATOM 725 C C . GLY A 1 94 ? 3.301 -17.586 -18.216 1.00 91.88 94 GLY A C 1
ATOM 726 O O . GLY A 1 94 ? 2.324 -16.850 -18.148 1.00 91.88 94 GLY A O 1
ATOM 727 N N . LEU A 1 95 ? 4.530 -17.181 -17.887 1.00 93.44 95 LEU A N 1
ATOM 728 C CA . LEU A 1 95 ? 4.884 -15.833 -17.443 1.00 93.44 95 LEU A CA 1
ATOM 729 C C . LEU A 1 95 ? 5.709 -15.113 -18.514 1.00 93.44 95 LEU A C 1
ATOM 731 O O . LEU A 1 95 ? 6.392 -15.755 -19.316 1.00 93.44 95 LEU A O 1
ATOM 735 N N . ASN A 1 96 ? 5.673 -13.780 -18.514 1.00 93.31 96 ASN A N 1
ATOM 736 C CA . ASN A 1 96 ? 6.589 -12.975 -19.326 1.00 93.31 96 ASN A CA 1
ATOM 737 C C . ASN A 1 96 ? 8.036 -13.277 -18.918 1.00 93.31 96 ASN A C 1
ATOM 739 O O . ASN A 1 96 ? 8.330 -13.403 -17.730 1.00 93.31 96 ASN A O 1
ATOM 743 N N . SER A 1 97 ? 8.927 -13.399 -19.900 1.00 96.06 97 SER A N 1
ATOM 744 C CA . SER A 1 97 ? 10.346 -13.678 -19.672 1.00 96.06 97 SER A CA 1
ATOM 745 C C . SER A 1 97 ? 11.208 -12.959 -20.707 1.00 96.06 97 SER A C 1
ATOM 747 O O . SER A 1 97 ? 10.728 -12.584 -21.773 1.00 96.06 97 SER A O 1
ATOM 749 N N . GLY A 1 98 ? 12.496 -12.777 -20.427 1.00 95.25 98 GLY A N 1
ATOM 750 C CA . GLY A 1 98 ? 13.404 -12.001 -21.262 1.00 95.25 98 GLY A CA 1
ATOM 751 C C . GLY A 1 98 ? 13.482 -10.555 -20.788 1.00 95.25 98 GLY A C 1
ATOM 752 O O . GLY A 1 98 ? 14.150 -10.276 -19.792 1.00 95.25 98 GLY A O 1
ATOM 753 N N . ALA A 1 99 ? 12.833 -9.633 -21.500 1.00 94.50 99 ALA A N 1
ATOM 754 C CA . ALA A 1 99 ? 13.041 -8.202 -21.296 1.00 94.50 99 ALA A CA 1
ATOM 755 C C . ALA A 1 99 ? 11.764 -7.423 -20.944 1.00 94.50 99 ALA A C 1
ATOM 757 O O . ALA A 1 99 ? 10.697 -7.670 -21.501 1.00 94.50 99 ALA A O 1
ATOM 758 N N . LEU A 1 100 ? 11.906 -6.437 -20.053 1.00 91.50 100 LEU A N 1
ATOM 759 C CA . LEU A 1 100 ? 10.857 -5.486 -19.663 1.00 91.50 100 LEU A CA 1
ATOM 760 C C . LEU A 1 100 ? 10.571 -4.499 -20.800 1.00 91.50 100 LEU A C 1
ATOM 762 O O . LEU A 1 100 ? 9.428 -4.171 -21.112 1.00 91.50 100 LEU A O 1
ATOM 766 N N . GLY A 1 101 ? 11.647 -4.020 -21.413 1.00 92.31 101 GLY A N 1
ATOM 767 C CA . GLY A 1 101 ? 11.644 -3.008 -22.452 1.00 92.31 101 GLY A CA 1
ATOM 768 C C . GLY A 1 101 ? 13.020 -2.896 -23.082 1.00 92.31 101 GLY A C 1
ATOM 769 O O . GLY A 1 101 ? 14.007 -3.399 -22.532 1.00 92.31 101 GLY A O 1
ATOM 770 N N . LEU A 1 102 ? 13.067 -2.269 -24.256 1.00 94.38 102 LEU A N 1
ATOM 771 C CA . LEU A 1 102 ? 14.282 -2.166 -25.047 1.00 94.38 102 LEU A CA 1
ATOM 772 C C . LEU A 1 102 ? 14.454 -0.782 -25.669 1.00 94.38 102 LEU A C 1
ATOM 774 O O . LEU A 1 102 ? 13.496 -0.189 -26.155 1.00 94.38 102 LEU A O 1
ATOM 778 N N . ILE A 1 103 ? 15.697 -0.307 -25.744 1.00 95.56 103 ILE A N 1
ATOM 779 C CA . ILE A 1 103 ? 16.077 0.796 -26.640 1.00 95.56 103 ILE A CA 1
ATOM 780 C C . ILE A 1 103 ? 16.788 0.203 -27.845 1.00 95.56 103 ILE A C 1
ATOM 782 O O . ILE A 1 103 ? 17.840 -0.422 -27.694 1.00 95.56 103 ILE A O 1
ATOM 786 N N . ALA A 1 104 ? 16.224 0.426 -29.031 1.00 96.38 104 ALA A N 1
ATOM 787 C CA . ALA A 1 104 ? 16.698 -0.190 -30.258 1.00 96.38 104 ALA A CA 1
ATOM 788 C C . ALA A 1 104 ? 16.558 0.719 -31.485 1.00 96.38 104 ALA A C 1
ATOM 790 O O . ALA A 1 104 ? 15.618 1.510 -31.572 1.00 96.38 104 ALA A O 1
ATOM 791 N N . PRO A 1 105 ? 17.469 0.622 -32.459 1.00 96.56 105 PRO A N 1
ATOM 792 C CA . PRO A 1 105 ? 17.373 1.345 -33.712 1.00 96.56 105 PRO A CA 1
ATOM 793 C C . PRO A 1 105 ? 16.509 0.592 -34.720 1.00 96.56 105 PRO A C 1
ATOM 795 O O . PRO A 1 105 ? 16.636 -0.622 -34.890 1.00 96.56 105 PRO A O 1
ATOM 798 N N . SER A 1 106 ? 15.661 1.334 -35.428 1.00 96.44 106 SER A N 1
ATOM 799 C CA . SER A 1 106 ? 14.759 0.769 -36.436 1.00 96.44 106 SER A CA 1
ATOM 800 C C . SER A 1 106 ? 15.435 0.466 -37.777 1.00 96.44 106 SER A C 1
ATOM 802 O O . SER A 1 106 ? 14.895 -0.281 -38.577 1.00 96.44 106 SER A O 1
ATOM 804 N N . GLU A 1 107 ? 16.613 1.028 -38.041 1.00 95.62 107 GLU A N 1
ATOM 805 C CA . GLU A 1 107 ? 17.378 0.851 -39.285 1.00 95.62 107 GLU A CA 1
ATOM 806 C C . GLU A 1 107 ? 18.887 0.717 -38.989 1.00 95.62 107 GLU A C 1
ATOM 808 O O . GLU A 1 107 ? 19.311 0.540 -37.840 1.00 95.62 107 GLU A O 1
ATOM 813 N N . VAL A 1 108 ? 19.717 0.787 -40.032 1.00 94.06 108 VAL A N 1
ATOM 814 C CA . VAL A 1 108 ? 21.181 0.822 -39.920 1.00 94.06 108 VAL A CA 1
ATOM 815 C C . VAL A 1 108 ? 21.626 2.016 -39.069 1.00 94.06 108 VAL A C 1
ATOM 817 O O . VAL A 1 108 ? 21.249 3.159 -39.335 1.00 94.06 108 VAL A O 1
ATOM 820 N N . SER A 1 109 ? 22.446 1.742 -38.054 1.00 91.44 109 SER A N 1
ATOM 821 C CA . SER A 1 109 ? 23.013 2.736 -37.139 1.00 91.44 109 SER A CA 1
ATOM 822 C C . SER A 1 109 ? 24.528 2.873 -37.341 1.00 91.44 109 SER A C 1
ATOM 824 O O . SER A 1 109 ? 25.152 2.066 -38.033 1.00 91.44 109 SER A O 1
ATOM 826 N N . TYR A 1 110 ? 25.137 3.919 -36.776 1.00 92.44 110 TYR A N 1
ATOM 827 C CA . TYR A 1 110 ? 26.511 4.305 -37.110 1.00 92.44 110 TYR A CA 1
ATOM 828 C C . TYR A 1 110 ? 27.412 4.328 -35.875 1.00 92.44 110 TYR A C 1
ATOM 830 O O . TYR A 1 110 ? 27.113 5.001 -34.885 1.00 92.44 110 TYR A O 1
ATOM 838 N N . SER A 1 111 ? 28.560 3.650 -35.959 1.00 89.56 111 SER A N 1
ATOM 839 C CA . SER A 1 111 ? 29.628 3.721 -34.949 1.00 89.56 111 SER A CA 1
ATOM 840 C C . SER A 1 111 ? 30.013 5.169 -34.623 1.00 89.56 111 SER A C 1
ATOM 842 O O . SER A 1 111 ? 29.900 6.041 -35.489 1.00 89.56 111 SER A O 1
ATOM 844 N N . PHE A 1 112 ? 30.475 5.436 -33.395 1.00 87.38 112 PHE A N 1
ATOM 845 C CA . PHE A 1 112 ? 30.808 6.768 -32.855 1.00 87.38 112 PHE A CA 1
ATOM 846 C C . PHE A 1 112 ? 29.601 7.696 -32.644 1.00 87.38 112 PHE A C 1
ATOM 848 O O . PHE A 1 112 ? 29.477 8.347 -31.606 1.00 87.38 112 PHE A O 1
ATOM 855 N N . VAL A 1 113 ? 28.657 7.721 -33.587 1.00 93.25 113 VAL A N 1
ATOM 856 C CA . VAL A 1 113 ? 27.387 8.452 -33.457 1.00 93.25 113 VAL A CA 1
ATOM 857 C C . VAL A 1 113 ? 26.509 7.791 -32.394 1.00 93.25 113 VAL A C 1
ATOM 859 O O . VAL A 1 113 ? 25.988 8.471 -31.513 1.00 93.25 113 VAL A O 1
ATOM 862 N N . ASN A 1 114 ? 26.404 6.460 -32.436 1.00 93.69 114 ASN A N 1
ATOM 863 C CA . ASN A 1 114 ? 25.732 5.673 -31.407 1.00 93.69 114 ASN A CA 1
ATOM 864 C C . ASN A 1 114 ? 26.357 5.890 -30.026 1.00 93.69 114 ASN A C 1
ATOM 866 O O . ASN A 1 114 ? 25.631 6.045 -29.051 1.00 93.69 114 ASN A O 1
ATOM 870 N N . ASP A 1 115 ? 27.687 5.949 -29.952 1.00 91.12 115 ASP A N 1
ATOM 871 C CA . ASP A 1 115 ? 28.403 6.104 -28.684 1.00 91.12 115 ASP A CA 1
ATOM 872 C C . ASP A 1 115 ? 28.085 7.471 -28.051 1.00 91.12 115 ASP A C 1
ATOM 874 O O . ASP A 1 115 ? 27.777 7.550 -26.866 1.00 91.12 115 ASP A O 1
ATOM 878 N N . THR A 1 116 ? 28.026 8.533 -28.865 1.00 92.31 116 THR A N 1
ATOM 879 C CA . THR A 1 116 ? 27.614 9.879 -28.416 1.00 92.31 116 THR A CA 1
ATOM 880 C C . THR A 1 116 ? 26.173 9.905 -27.912 1.00 92.31 116 THR A C 1
ATOM 882 O O . THR A 1 116 ? 25.876 10.540 -26.904 1.00 92.31 116 THR A O 1
ATOM 885 N N . TYR A 1 117 ? 25.265 9.220 -28.612 1.00 95.19 117 TYR A N 1
ATOM 886 C CA . TYR A 1 117 ? 23.882 9.068 -28.166 1.00 95.19 117 TYR A CA 1
ATOM 887 C C . TYR A 1 117 ? 23.823 8.364 -26.804 1.00 95.19 117 TYR A C 1
ATOM 889 O O . TYR A 1 117 ? 23.194 8.874 -25.881 1.00 95.19 117 TYR A O 1
ATOM 897 N N . VAL A 1 118 ? 24.530 7.239 -26.661 1.00 94.06 118 VAL A N 1
ATOM 898 C CA . VAL A 1 118 ? 24.599 6.462 -25.417 1.00 94.06 118 VAL A CA 1
ATOM 899 C C . VAL A 1 118 ? 25.166 7.293 -24.269 1.00 94.06 118 VAL A C 1
ATOM 901 O O . VAL A 1 118 ? 24.647 7.199 -23.163 1.00 94.06 118 VAL A O 1
ATOM 904 N N . TRP A 1 119 ? 26.162 8.150 -24.507 1.00 92.38 119 TRP A N 1
ATOM 905 C CA . TRP A 1 119 ? 26.685 9.032 -23.460 1.00 92.38 119 TRP A CA 1
ATOM 906 C C . TRP A 1 119 ? 25.609 9.928 -22.859 1.00 92.38 119 TRP A C 1
ATOM 908 O O . TRP A 1 119 ? 25.521 10.002 -21.641 1.00 92.38 119 TRP A O 1
ATOM 918 N N . GLY A 1 120 ? 24.744 10.529 -23.680 1.00 94.31 120 GLY A N 1
ATOM 919 C CA . GLY A 1 120 ? 23.630 11.330 -23.168 1.00 94.31 120 GLY A CA 1
ATOM 920 C C . GLY A 1 120 ? 22.542 10.510 -22.469 1.00 94.31 120 GLY A C 1
ATOM 921 O O . GLY A 1 120 ? 21.892 11.022 -21.562 1.00 94.31 120 GLY A O 1
ATOM 922 N N . VAL A 1 121 ? 22.352 9.240 -22.854 1.00 95.06 121 VAL A N 1
ATOM 923 C CA . VAL A 1 121 ? 21.462 8.318 -22.122 1.00 95.06 121 VAL A CA 1
ATOM 924 C C . VAL A 1 121 ? 22.022 8.051 -20.724 1.00 95.06 121 VAL A C 1
ATOM 926 O O . VAL A 1 121 ? 21.316 8.237 -19.735 1.00 95.06 121 VAL A O 1
ATOM 929 N N . TYR A 1 122 ? 23.294 7.650 -20.635 1.00 92.75 122 TYR A N 1
ATOM 930 C CA . TYR A 1 122 ? 23.943 7.336 -19.360 1.00 92.75 122 TYR A CA 1
ATOM 931 C C . TYR A 1 122 ? 24.109 8.562 -18.474 1.00 92.75 122 TYR A C 1
ATOM 933 O O . TYR A 1 122 ? 23.898 8.441 -17.278 1.00 92.75 122 TYR A O 1
ATOM 941 N N . ASP A 1 123 ? 24.424 9.726 -19.035 1.00 92.75 123 ASP A N 1
ATOM 942 C CA . ASP A 1 123 ? 24.502 10.978 -18.281 1.00 92.75 123 ASP A CA 1
ATOM 943 C C . ASP A 1 123 ? 23.152 11.373 -17.660 1.00 92.75 123 ASP A C 1
ATOM 945 O O . ASP A 1 123 ? 23.082 11.902 -16.556 1.00 92.75 123 ASP A O 1
ATOM 949 N N . ASN A 1 124 ? 22.038 11.055 -18.325 1.00 94.56 124 ASN A N 1
ATOM 950 C CA . ASN A 1 124 ? 20.714 11.290 -17.755 1.00 94.56 124 ASN A CA 1
ATOM 951 C C . ASN A 1 124 ? 20.352 10.312 -16.632 1.00 94.56 124 ASN A C 1
ATOM 953 O O . ASN A 1 124 ? 19.753 10.718 -15.640 1.00 94.56 124 ASN A O 1
ATOM 957 N N . TRP A 1 125 ? 20.680 9.031 -16.791 1.00 92.44 125 TRP A N 1
ATOM 958 C CA . TRP A 1 125 ? 20.389 8.013 -15.777 1.00 92.44 125 TRP A CA 1
ATOM 959 C C . TRP A 1 125 ? 21.347 8.064 -14.589 1.00 92.44 125 TRP A C 1
ATOM 961 O O . TRP A 1 125 ? 20.942 7.799 -13.460 1.00 92.44 125 TRP A O 1
ATOM 971 N N . PHE A 1 126 ? 22.598 8.428 -14.850 1.00 90.19 126 PHE A N 1
ATOM 972 C CA . PHE A 1 126 ? 23.698 8.490 -13.901 1.00 90.19 126 PHE A CA 1
ATOM 973 C C . PHE A 1 126 ? 24.416 9.836 -14.083 1.00 90.19 126 PHE A C 1
ATOM 975 O O . PHE A 1 126 ? 25.397 9.903 -14.822 1.00 90.19 126 PHE A O 1
ATOM 982 N N . PRO A 1 127 ? 23.955 10.912 -13.421 1.00 88.69 127 PRO A N 1
ATOM 983 C CA . PRO A 1 127 ? 24.511 12.261 -13.598 1.00 88.69 127 PRO A CA 1
ATOM 984 C C . PRO A 1 127 ? 26.010 12.384 -13.290 1.00 88.69 127 PRO A C 1
ATOM 986 O O . PRO A 1 127 ? 26.691 13.256 -13.820 1.00 88.69 127 PRO A O 1
ATOM 989 N N . ASP A 1 128 ? 26.558 11.468 -12.489 1.00 87.88 128 ASP A N 1
ATOM 990 C CA . ASP A 1 128 ? 27.998 11.388 -12.227 1.00 87.88 128 ASP A CA 1
ATOM 991 C C . ASP A 1 128 ? 28.800 10.848 -13.430 1.00 87.88 128 ASP A C 1
ATOM 993 O O . ASP A 1 128 ? 30.029 10.833 -13.411 1.00 87.88 128 ASP A O 1
ATOM 997 N N . PHE A 1 129 ? 28.153 10.386 -14.504 1.00 88.31 129 PHE A N 1
ATOM 998 C CA . PHE A 1 129 ? 28.835 9.857 -15.685 1.00 88.31 129 PHE A CA 1
ATOM 999 C C . PHE A 1 129 ? 29.582 10.946 -16.471 1.00 88.31 129 PHE A C 1
ATOM 1001 O O . PHE A 1 129 ? 30.711 10.696 -16.934 1.00 88.31 129 PHE A O 1
ATOM 1008 N N . MET A 1 130 ? 28.966 12.122 -16.639 1.00 88.31 130 MET A N 1
ATOM 1009 C CA . MET A 1 130 ? 29.546 13.324 -17.247 1.00 88.31 130 MET A CA 1
ATOM 1010 C C . MET A 1 130 ? 29.076 14.590 -16.497 1.00 88.31 130 MET A C 1
ATOM 1012 O O . MET A 1 130 ? 28.381 15.420 -17.074 1.00 88.31 130 MET A O 1
ATOM 1016 N N . PRO A 1 131 ? 29.535 14.814 -15.250 1.00 87.56 131 PRO A N 1
ATOM 1017 C CA . PRO A 1 131 ? 28.975 15.827 -14.340 1.00 87.56 131 PRO A CA 1
ATOM 1018 C C . PRO A 1 131 ? 29.107 17.281 -14.825 1.00 87.56 131 PRO A C 1
ATOM 1020 O O . PRO A 1 131 ? 28.406 18.165 -14.339 1.00 87.56 131 PRO A O 1
ATOM 1023 N N . ASP A 1 132 ? 29.992 17.542 -15.792 1.00 88.31 132 ASP A N 1
ATOM 1024 C CA . ASP A 1 132 ? 30.148 18.857 -16.426 1.00 88.31 132 ASP A CA 1
ATOM 1025 C C . ASP A 1 132 ? 29.049 19.165 -17.463 1.00 88.31 132 ASP A C 1
ATOM 1027 O O . ASP A 1 132 ? 28.983 20.275 -17.998 1.00 88.31 132 ASP A O 1
ATOM 1031 N N . TYR A 1 133 ? 28.202 18.186 -17.788 1.00 85.00 133 TYR A N 1
ATOM 1032 C CA . TYR A 1 133 ? 27.133 18.298 -18.769 1.00 85.00 133 TYR A CA 1
ATOM 1033 C C . TYR A 1 133 ? 25.779 18.323 -18.066 1.00 85.00 133 TYR A C 1
ATOM 1035 O O . TYR A 1 133 ? 25.545 17.672 -17.055 1.00 85.00 133 TYR A O 1
ATOM 1043 N N . THR A 1 134 ? 24.860 19.114 -18.618 1.00 85.00 134 THR A N 1
ATOM 1044 C CA . THR A 1 134 ? 23.466 19.113 -18.170 1.00 85.00 134 THR A CA 1
ATOM 1045 C C . THR A 1 134 ? 22.647 18.277 -19.139 1.00 85.00 134 THR A C 1
ATOM 1047 O O . THR A 1 134 ? 22.718 18.475 -20.355 1.00 85.00 134 THR A O 1
ATOM 1050 N N . SER A 1 135 ? 21.851 17.344 -18.618 1.00 90.38 135 SER A N 1
ATOM 1051 C CA . SER A 1 135 ? 20.943 16.557 -19.449 1.00 90.38 135 SER A CA 1
ATOM 1052 C C . SER A 1 135 ? 19.577 17.237 -19.585 1.00 90.38 135 SER A C 1
ATOM 1054 O O . SER A 1 135 ? 19.089 17.939 -18.698 1.00 90.38 135 SER A O 1
ATOM 1056 N N . THR A 1 136 ? 18.963 17.074 -20.755 1.00 92.44 136 THR A N 1
ATOM 1057 C CA . THR A 1 136 ? 17.599 17.528 -21.054 1.00 92.44 136 THR A CA 1
ATOM 1058 C C . THR A 1 136 ? 16.844 16.344 -21.646 1.00 92.44 136 THR A C 1
ATOM 1060 O O . THR A 1 136 ? 17.302 15.852 -22.670 1.00 92.44 136 THR A O 1
ATOM 1063 N N . PRO A 1 137 ? 15.707 15.885 -21.089 1.00 93.31 137 PRO A N 1
ATOM 1064 C CA . PRO A 1 137 ? 15.085 16.343 -19.841 1.00 93.31 137 PRO A CA 1
ATOM 1065 C C . PRO A 1 137 ? 15.999 16.135 -18.623 1.00 93.31 137 PRO A C 1
ATOM 1067 O O . PRO A 1 137 ? 16.974 15.397 -18.709 1.00 93.31 137 PRO A O 1
ATOM 1070 N N . LEU A 1 138 ? 15.687 16.790 -17.500 1.00 91.81 138 LEU A N 1
ATOM 1071 C CA . LEU A 1 138 ? 16.459 16.626 -16.264 1.00 91.81 138 LEU A CA 1
ATOM 1072 C C . LEU A 1 138 ? 16.437 15.160 -15.773 1.00 91.81 138 LEU A C 1
ATOM 1074 O O . LEU A 1 138 ? 15.419 14.483 -15.969 1.00 91.81 138 LEU A O 1
ATOM 1078 N N . PRO A 1 139 ? 17.510 14.683 -15.112 1.00 89.69 139 PRO A N 1
ATOM 1079 C CA . PRO A 1 139 ? 17.586 13.347 -14.516 1.00 89.69 139 PRO A CA 1
ATOM 1080 C C . PRO A 1 139 ? 16.461 13.069 -13.517 1.00 89.69 139 PRO A C 1
ATOM 1082 O O . PRO A 1 139 ? 16.100 13.940 -12.725 1.00 89.69 139 PRO A O 1
ATOM 1085 N N . ARG A 1 140 ? 15.926 11.842 -13.527 1.00 87.25 140 ARG A N 1
ATOM 1086 C CA . ARG A 1 140 ? 14.884 11.368 -12.589 1.00 87.25 140 ARG A CA 1
ATOM 1087 C C . ARG A 1 140 ? 15.061 9.882 -12.245 1.00 87.25 140 ARG A C 1
ATOM 1089 O O . ARG A 1 140 ? 14.094 9.129 -12.192 1.00 87.25 140 ARG A O 1
ATOM 1096 N N . GLY A 1 141 ? 16.310 9.452 -12.060 1.00 88.12 141 GLY A N 1
ATOM 1097 C CA . GLY A 1 141 ? 16.668 8.032 -11.999 1.00 88.12 141 GLY A CA 1
ATOM 1098 C C . GLY A 1 141 ? 16.630 7.365 -13.377 1.00 88.12 141 GLY A C 1
ATOM 1099 O O . GLY A 1 141 ? 16.673 8.039 -14.410 1.00 88.12 141 GLY A O 1
ATOM 1100 N N . ILE A 1 142 ? 16.539 6.033 -13.403 1.00 91.69 142 ILE A N 1
ATOM 1101 C CA . ILE A 1 142 ? 16.530 5.267 -14.653 1.00 91.69 142 ILE A CA 1
ATOM 1102 C C . ILE A 1 142 ? 15.108 5.184 -15.219 1.00 91.69 142 ILE A C 1
ATOM 1104 O O . ILE A 1 142 ? 14.361 4.235 -14.977 1.00 91.69 142 ILE A O 1
ATOM 1108 N N . LEU A 1 143 ? 14.756 6.198 -16.010 1.00 92.38 143 LEU A N 1
ATOM 1109 C CA . LEU A 1 143 ? 13.552 6.234 -16.838 1.00 92.38 143 LEU A CA 1
ATOM 1110 C C . LEU A 1 143 ? 13.949 6.056 -18.313 1.00 92.38 143 LEU A C 1
ATOM 1112 O O . LEU A 1 143 ? 14.548 6.974 -18.891 1.00 92.38 143 LEU A O 1
ATOM 1116 N N . PRO A 1 144 ? 13.630 4.916 -18.956 1.00 92.50 144 PRO A N 1
ATOM 1117 C CA . PRO A 1 144 ? 14.089 4.592 -20.305 1.00 92.50 144 PRO A CA 1
ATOM 1118 C C . PRO A 1 144 ? 13.886 5.687 -21.350 1.00 92.50 144 PRO A C 1
ATOM 1120 O O . PRO A 1 144 ? 14.837 6.103 -22.011 1.00 92.50 144 PRO A O 1
ATOM 1123 N N . CYS A 1 145 ? 12.666 6.216 -21.459 1.00 92.50 145 CYS A N 1
ATOM 1124 C CA . CYS A 1 145 ? 12.358 7.259 -22.432 1.00 92.50 145 CYS A CA 1
ATOM 1125 C C . CYS A 1 145 ? 13.011 8.608 -22.120 1.00 92.50 145 CYS A C 1
ATOM 1127 O O . CYS A 1 145 ? 13.304 9.365 -23.045 1.00 92.50 145 CYS A O 1
ATOM 1129 N N . PHE A 1 146 ? 13.248 8.926 -20.844 1.00 94.25 146 PHE A N 1
ATOM 1130 C CA . PHE A 1 146 ? 13.960 10.150 -20.470 1.00 94.25 146 PHE A CA 1
ATOM 1131 C C . PHE A 1 146 ? 15.425 10.045 -20.879 1.00 94.25 146 PHE A C 1
ATOM 1133 O O . PHE A 1 146 ? 15.931 10.956 -21.530 1.00 94.25 146 PHE A O 1
ATOM 1140 N N . GLY A 1 147 ? 16.051 8.895 -20.614 1.00 94.56 147 GLY A N 1
ATOM 1141 C CA . GLY A 1 147 ? 17.401 8.601 -21.086 1.00 94.56 147 GLY A CA 1
ATOM 1142 C C . GLY A 1 147 ? 17.483 8.643 -22.607 1.00 94.56 147 GLY A C 1
ATOM 1143 O O . GLY A 1 147 ? 18.342 9.321 -23.158 1.00 94.56 147 GLY A O 1
ATOM 1144 N N . GLN A 1 148 ? 16.545 8.002 -23.308 1.00 95.00 148 GLN A N 1
ATOM 1145 C CA . GLN A 1 148 ? 16.477 8.032 -24.770 1.00 95.00 148 GLN A CA 1
ATOM 1146 C C . GLN A 1 148 ? 16.349 9.466 -25.313 1.00 95.00 148 GLN A C 1
ATOM 1148 O O . GLN A 1 148 ? 17.055 9.845 -26.250 1.00 95.00 148 GLN A O 1
ATOM 1153 N N . ALA A 1 149 ? 15.461 10.280 -24.737 1.00 95.56 149 ALA A N 1
ATOM 1154 C CA . ALA A 1 149 ? 15.310 11.680 -25.116 1.00 95.56 149 ALA A CA 1
ATOM 1155 C C . ALA A 1 149 ? 16.603 12.466 -24.852 1.00 95.56 149 ALA A C 1
ATOM 1157 O O . ALA A 1 149 ? 17.073 13.177 -25.741 1.00 95.56 149 ALA A O 1
ATOM 1158 N N . ALA A 1 150 ? 17.217 12.286 -23.683 1.00 96.06 150 ALA A N 1
ATOM 1159 C CA . ALA A 1 150 ? 18.470 12.936 -23.323 1.00 96.06 150 ALA A CA 1
ATOM 1160 C C . ALA A 1 150 ? 19.625 12.548 -24.243 1.00 96.06 150 ALA A C 1
ATOM 1162 O O . ALA A 1 150 ? 20.320 13.430 -24.741 1.00 96.06 150 ALA A O 1
ATOM 1163 N N . GLY A 1 151 ? 19.761 11.267 -24.587 1.00 95.56 151 GLY A N 1
ATOM 1164 C CA . GLY A 1 151 ? 20.711 10.795 -25.591 1.00 95.56 151 GLY A CA 1
ATOM 1165 C C . GLY A 1 151 ? 20.535 11.491 -26.937 1.00 95.56 151 GLY A C 1
ATOM 1166 O O . GLY A 1 151 ? 21.509 11.905 -27.566 1.00 95.56 151 GLY A O 1
ATOM 1167 N N . LYS A 1 152 ? 19.287 11.690 -27.378 1.00 95.19 152 LYS A N 1
ATOM 1168 C CA . LYS A 1 152 ? 18.976 12.415 -28.620 1.00 95.19 152 LYS A CA 1
ATOM 1169 C C . LYS A 1 152 ? 19.353 13.896 -28.535 1.00 95.19 152 LYS A C 1
ATOM 1171 O O . LYS A 1 152 ? 19.960 14.424 -29.470 1.00 95.19 152 LYS A O 1
ATOM 1176 N N . TYR A 1 153 ? 19.025 14.571 -27.434 1.00 95.00 153 TYR A N 1
ATOM 1177 C CA . TYR A 1 153 ? 19.400 15.973 -27.233 1.00 95.00 153 TYR A CA 1
ATOM 1178 C C . TYR A 1 153 ? 20.915 16.150 -27.151 1.00 95.00 153 TYR A C 1
ATOM 1180 O O . TYR A 1 153 ? 21.459 17.006 -27.849 1.00 95.00 153 TYR A O 1
ATOM 1188 N N . PHE A 1 154 ? 21.592 15.296 -26.388 1.00 94.31 154 PHE A N 1
ATOM 1189 C CA . PHE A 1 154 ? 23.044 15.278 -26.263 1.00 94.31 154 PHE A CA 1
ATOM 1190 C C . PHE A 1 154 ? 23.710 15.063 -27.625 1.00 94.31 154 PHE A C 1
ATOM 1192 O O . PHE A 1 154 ? 24.575 15.840 -28.023 1.00 94.31 154 PHE A O 1
ATOM 1199 N N . LEU A 1 155 ? 23.243 14.081 -28.404 1.00 93.56 155 LEU A N 1
ATOM 1200 C CA . LEU A 1 155 ? 23.737 13.824 -29.757 1.00 93.56 155 LEU A CA 1
ATOM 1201 C C . LEU A 1 155 ? 23.613 15.055 -30.662 1.00 93.56 155 LEU A C 1
ATOM 1203 O O . LEU A 1 155 ? 24.538 15.382 -31.406 1.00 93.56 155 LEU A O 1
ATOM 1207 N N . LYS A 1 156 ? 22.466 15.739 -30.611 1.00 92.12 156 LYS A N 1
ATOM 1208 C CA . LYS A 1 156 ? 22.208 16.935 -31.420 1.00 92.12 156 LYS A CA 1
ATOM 1209 C C . LYS A 1 156 ? 23.1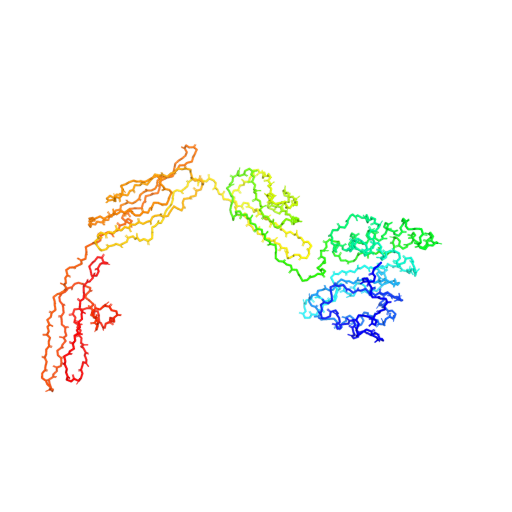22 18.102 -31.033 1.00 92.12 156 LYS A C 1
ATOM 1211 O O . LYS A 1 156 ? 23.555 18.835 -31.919 1.00 92.12 156 LYS A O 1
ATOM 1216 N N . GLN A 1 157 ? 23.393 18.277 -29.741 1.00 90.94 157 GLN A N 1
ATOM 1217 C CA . GLN A 1 157 ? 24.218 19.367 -29.205 1.00 90.94 157 GLN A CA 1
ATOM 1218 C C . GLN A 1 157 ? 25.722 19.091 -29.324 1.00 90.94 157 GLN A C 1
ATOM 1220 O O . GLN A 1 157 ? 26.514 20.023 -29.439 1.00 90.94 157 GLN A O 1
ATOM 1225 N N . SER A 1 158 ? 26.120 17.819 -29.317 1.00 90.38 158 SER A N 1
ATOM 1226 C CA . SER A 1 158 ? 27.521 17.422 -29.363 1.00 90.38 158 SER A CA 1
ATOM 1227 C C . SER A 1 158 ? 28.193 17.844 -30.673 1.00 90.38 158 SER A C 1
ATOM 1229 O O . SER A 1 158 ? 27.704 17.580 -31.780 1.00 90.38 158 SER A O 1
ATOM 1231 N N . ASN A 1 159 ? 29.384 18.433 -30.551 1.00 89.44 159 ASN A N 1
ATOM 1232 C CA . ASN A 1 159 ? 30.263 18.728 -31.685 1.00 89.44 159 ASN A CA 1
ATOM 1233 C C . ASN A 1 159 ? 30.952 17.470 -32.244 1.00 89.44 159 ASN A C 1
ATOM 1235 O O . ASN A 1 159 ? 31.479 17.505 -33.354 1.00 89.44 159 ASN A O 1
ATOM 1239 N N . TRP A 1 160 ? 30.908 16.352 -31.514 1.00 89.00 160 TRP A N 1
ATOM 1240 C CA . TRP A 1 160 ? 31.491 15.070 -31.902 1.00 89.00 160 TRP A CA 1
ATOM 1241 C C . TRP A 1 160 ? 30.410 13.980 -32.082 1.00 89.00 160 TRP A C 1
ATOM 1243 O O . TRP A 1 160 ? 29.410 14.006 -31.365 1.00 89.00 160 TRP A O 1
ATOM 1253 N N . PRO A 1 161 ? 30.579 13.025 -33.017 1.00 87.25 161 PRO A N 1
ATOM 1254 C CA . PRO A 1 161 ? 31.558 13.048 -34.100 1.00 87.25 161 PRO A CA 1
ATOM 1255 C C . PRO A 1 161 ? 31.224 14.143 -35.125 1.00 87.25 161 PRO A C 1
ATOM 1257 O O . PRO A 1 161 ? 30.084 14.611 -35.219 1.00 87.25 161 PRO A O 1
ATOM 1260 N N . TYR A 1 162 ? 32.218 14.529 -35.929 1.00 87.00 162 TYR A N 1
ATOM 1261 C CA . TYR A 1 162 ? 32.095 15.525 -37.003 1.00 87.00 162 TYR A CA 1
ATOM 1262 C C . TYR A 1 162 ? 31.312 14.976 -38.214 1.00 87.00 162 TYR A C 1
ATOM 1264 O O . TYR A 1 162 ? 31.812 14.927 -39.334 1.00 87.00 162 TYR A O 1
ATOM 1272 N N . ASN A 1 163 ? 30.087 14.498 -37.984 1.00 87.31 163 ASN A N 1
ATOM 1273 C CA . ASN A 1 163 ? 29.236 13.871 -38.991 1.00 87.31 163 ASN A CA 1
ATOM 1274 C C . ASN A 1 163 ? 27.766 14.267 -38.788 1.00 87.31 163 ASN A C 1
ATOM 1276 O O . ASN A 1 163 ? 26.980 13.561 -38.157 1.00 87.31 163 ASN A O 1
ATOM 1280 N N . THR A 1 164 ? 27.396 15.431 -39.316 1.00 86.25 164 THR A N 1
ATOM 1281 C CA . THR A 1 164 ? 26.064 16.025 -39.125 1.00 86.25 164 THR A CA 1
ATOM 1282 C C . THR A 1 164 ? 24.933 15.153 -39.675 1.00 86.25 164 THR A C 1
ATOM 1284 O O . THR A 1 164 ? 23.901 15.020 -39.018 1.00 86.25 164 THR A O 1
ATOM 1287 N N . ASN A 1 165 ? 25.132 14.514 -40.832 1.00 91.06 165 ASN A N 1
ATOM 1288 C CA . ASN A 1 165 ? 24.096 13.702 -41.477 1.00 91.06 165 ASN A CA 1
ATOM 1289 C C . ASN A 1 165 ? 23.762 12.460 -40.648 1.00 91.06 165 ASN A C 1
ATOM 1291 O O . ASN A 1 165 ? 22.596 12.219 -40.343 1.00 91.06 165 ASN A O 1
ATOM 1295 N N . ASN A 1 166 ? 24.777 11.712 -40.208 1.00 92.88 166 ASN A N 1
ATOM 1296 C CA . ASN A 1 166 ? 24.535 10.500 -39.430 1.00 92.88 166 ASN A CA 1
ATOM 1297 C C . ASN A 1 166 ? 23.966 10.820 -38.042 1.00 92.88 166 ASN A C 1
ATOM 1299 O O . ASN A 1 166 ? 23.131 10.066 -37.555 1.00 92.88 166 ASN A O 1
ATOM 1303 N N . LYS A 1 167 ? 24.330 11.961 -37.431 1.00 92.88 167 LYS A N 1
ATOM 1304 C CA . LYS A 1 167 ? 23.699 12.428 -36.181 1.00 92.88 167 LYS A CA 1
ATOM 1305 C C . LYS A 1 167 ? 22.198 12.672 -36.350 1.00 92.88 167 LYS A C 1
ATOM 1307 O O . LYS A 1 167 ? 21.414 12.230 -35.513 1.00 92.88 167 LYS A O 1
ATOM 1312 N N . ALA A 1 168 ? 21.794 13.335 -37.436 1.00 91.62 168 ALA A N 1
ATOM 1313 C CA . ALA A 1 168 ? 20.383 13.579 -37.729 1.00 91.62 168 ALA A CA 1
ATOM 1314 C C . ALA A 1 168 ? 19.607 12.270 -37.953 1.00 91.62 168 ALA A C 1
ATOM 1316 O O . ALA A 1 168 ? 18.493 12.129 -37.451 1.00 91.62 168 ALA A O 1
ATOM 1317 N N . VAL A 1 169 ? 20.213 11.294 -38.638 1.00 92.12 169 VAL A N 1
ATOM 1318 C CA . VAL A 1 169 ? 19.619 9.960 -38.812 1.00 92.12 169 VAL A CA 1
ATOM 1319 C C . VAL A 1 169 ? 19.487 9.246 -37.465 1.00 92.12 169 VAL A C 1
ATOM 1321 O O . VAL A 1 169 ? 18.383 8.855 -37.099 1.00 92.12 169 VAL A O 1
ATOM 1324 N N . THR A 1 170 ? 20.566 9.129 -36.684 1.00 91.25 170 THR A N 1
ATOM 1325 C CA . THR A 1 170 ? 20.556 8.435 -35.384 1.00 91.25 170 THR A CA 1
ATOM 1326 C C . THR A 1 170 ? 19.556 9.048 -34.395 1.00 91.25 170 THR A C 1
ATOM 1328 O O . THR A 1 170 ? 18.898 8.312 -33.660 1.00 91.25 170 THR A O 1
ATOM 1331 N N . TYR A 1 171 ? 19.363 10.372 -34.419 1.00 92.00 171 TYR A N 1
ATOM 1332 C CA . TYR A 1 171 ? 18.339 11.060 -33.622 1.00 92.00 171 TYR A CA 1
ATOM 1333 C C . TYR A 1 171 ? 16.923 10.507 -33.878 1.00 92.00 171 TYR A C 1
ATOM 1335 O O . TYR A 1 171 ? 16.134 10.329 -32.946 1.00 92.00 171 TYR A O 1
ATOM 1343 N N . ALA A 1 172 ? 16.595 10.215 -35.138 1.00 92.62 172 ALA A N 1
ATOM 1344 C CA . ALA A 1 172 ? 15.301 9.660 -35.533 1.00 92.62 172 ALA A CA 1
ATOM 1345 C C . ALA A 1 172 ? 15.234 8.126 -35.414 1.00 92.62 172 ALA A C 1
ATOM 1347 O O . ALA A 1 172 ? 14.147 7.561 -35.397 1.00 92.62 172 ALA A O 1
ATOM 1348 N N . LEU A 1 173 ? 16.386 7.461 -35.322 1.00 92.69 173 LEU A N 1
ATOM 1349 C CA . LEU A 1 173 ? 16.526 6.017 -35.476 1.00 92.69 173 LEU A CA 1
ATOM 1350 C C . LEU A 1 173 ? 16.216 5.210 -34.213 1.00 92.69 173 LEU A C 1
ATOM 1352 O O . LEU A 1 173 ? 15.566 4.168 -34.293 1.00 92.69 173 LEU A O 1
ATOM 1356 N N . PHE A 1 174 ? 16.730 5.642 -33.058 1.00 94.62 174 PHE A N 1
ATOM 1357 C CA . PHE A 1 174 ? 16.546 4.911 -31.804 1.00 94.62 174 PHE A CA 1
ATOM 1358 C C . PHE A 1 174 ? 15.129 5.108 -31.278 1.00 94.62 174 PHE A C 1
ATOM 1360 O O . PHE A 1 174 ? 14.679 6.247 -31.109 1.00 94.62 174 PHE A O 1
ATOM 1367 N N . HIS A 1 175 ? 14.466 3.999 -30.971 1.00 93.88 175 HIS A N 1
ATOM 1368 C CA . HIS A 1 175 ? 13.119 3.905 -30.424 1.00 93.88 175 HIS A CA 1
ATOM 1369 C C . HIS A 1 175 ? 13.158 3.201 -29.066 1.00 93.88 175 HIS A C 1
ATOM 1371 O O . HIS A 1 175 ? 13.993 2.325 -28.834 1.00 93.88 175 HIS A O 1
ATOM 1377 N N . HIS A 1 176 ? 12.259 3.606 -28.173 1.00 93.88 176 HIS A N 1
ATOM 1378 C CA . HIS A 1 176 ? 11.943 2.844 -26.973 1.00 93.88 176 HIS A CA 1
ATOM 1379 C C . HIS A 1 176 ? 10.807 1.889 -27.308 1.00 93.88 176 HIS A C 1
ATOM 1381 O O . HIS A 1 176 ? 9.829 2.281 -27.946 1.00 93.88 176 HIS A O 1
ATOM 1387 N N . HIS A 1 177 ? 10.948 0.648 -26.873 1.00 92.38 177 HIS A N 1
ATOM 1388 C CA . HIS A 1 177 ? 9.965 -0.406 -27.025 1.00 92.38 177 HIS A CA 1
ATOM 1389 C C . HIS A 1 177 ? 9.573 -0.914 -25.635 1.00 92.38 177 HIS A C 1
ATOM 1391 O O . HIS A 1 177 ? 10.432 -1.226 -24.808 1.00 92.38 177 HIS A O 1
ATOM 1397 N N . GLY A 1 178 ? 8.267 -0.971 -25.375 1.00 88.31 178 GLY A N 1
ATOM 1398 C CA . GLY A 1 178 ? 7.702 -1.278 -24.061 1.00 88.31 178 GLY A CA 1
ATOM 1399 C C . GLY A 1 178 ? 7.107 -0.050 -23.376 1.00 88.31 178 GLY A C 1
ATOM 1400 O O . GLY A 1 178 ? 6.782 0.951 -24.017 1.00 88.31 178 GLY A O 1
ATOM 1401 N N . GLU A 1 179 ? 6.943 -0.126 -22.059 1.00 87.12 179 GLU A N 1
ATOM 1402 C CA . GLU A 1 179 ? 6.359 0.957 -21.270 1.00 87.12 179 GLU A CA 1
ATOM 1403 C C . GLU A 1 179 ? 7.387 2.083 -21.061 1.00 87.12 179 GLU A C 1
ATOM 1405 O O . GLU A 1 179 ? 8.506 1.878 -20.601 1.00 87.12 179 GLU A O 1
ATOM 1410 N N . CYS A 1 180 ? 7.022 3.291 -21.485 1.00 86.25 180 CYS A N 1
ATOM 1411 C CA . CYS A 1 180 ? 7.931 4.437 -21.605 1.00 86.25 180 CYS A CA 1
ATOM 1412 C C . CYS A 1 180 ? 8.331 5.057 -20.257 1.00 86.25 180 CYS A C 1
ATOM 1414 O O . CYS A 1 180 ? 9.377 5.699 -20.140 1.00 86.25 180 CYS A O 1
ATOM 1416 N N . PHE A 1 181 ? 7.495 4.850 -19.240 1.00 85.31 181 PHE A N 1
ATOM 1417 C CA . PHE A 1 181 ? 7.613 5.476 -17.927 1.00 85.31 181 PHE A CA 1
ATOM 1418 C C . PHE A 1 181 ? 7.851 4.466 -16.799 1.00 85.31 181 PHE A C 1
ATOM 1420 O O . PHE A 1 181 ? 7.775 4.845 -15.632 1.00 85.31 181 PHE A O 1
ATOM 1427 N N . SER A 1 182 ? 8.161 3.203 -17.122 1.00 86.00 182 SER A N 1
ATOM 1428 C CA . SER A 1 182 ? 8.587 2.240 -16.106 1.00 86.00 182 SER A CA 1
ATOM 1429 C C . SER A 1 182 ? 9.869 2.734 -15.444 1.00 86.00 182 SER A C 1
ATOM 1431 O O . SER A 1 182 ? 10.818 3.142 -16.119 1.00 86.00 182 SER A O 1
ATOM 1433 N N . VAL A 1 183 ? 9.902 2.669 -14.118 1.00 86.56 183 VAL A N 1
ATOM 1434 C CA . VAL A 1 183 ? 11.105 2.948 -13.336 1.00 86.56 183 VAL A CA 1
ATOM 1435 C C . VAL A 1 183 ? 11.919 1.667 -13.266 1.00 86.56 183 VAL A C 1
ATOM 1437 O O . VAL A 1 183 ? 11.424 0.647 -12.787 1.00 86.56 183 VAL A O 1
ATOM 1440 N N . ILE A 1 184 ? 13.161 1.713 -13.737 1.00 90.25 184 ILE A N 1
ATOM 1441 C CA . ILE A 1 184 ? 14.094 0.600 -13.567 1.00 90.25 184 ILE A CA 1
ATOM 1442 C C . ILE A 1 184 ? 14.784 0.759 -12.218 1.00 90.25 184 ILE A C 1
ATOM 1444 O O . ILE A 1 184 ? 15.330 1.821 -11.912 1.00 90.25 184 ILE A O 1
ATOM 1448 N N . TYR A 1 185 ? 14.786 -0.312 -11.431 1.00 89.81 185 TYR A N 1
ATOM 1449 C CA . TYR A 1 185 ? 15.571 -0.375 -10.208 1.00 89.81 185 TYR A CA 1
ATOM 1450 C C . TYR A 1 185 ? 17.038 -0.618 -10.556 1.00 89.81 185 TYR A C 1
ATOM 1452 O O . TYR A 1 185 ? 17.385 -1.625 -11.171 1.00 89.81 185 TYR A O 1
ATOM 1460 N N . SER A 1 186 ? 17.895 0.333 -10.192 1.00 87.44 186 SER A N 1
ATOM 1461 C CA . SER A 1 186 ? 19.348 0.217 -10.353 1.00 87.44 186 SER A CA 1
ATOM 1462 C C . SER A 1 186 ? 20.012 -0.483 -9.168 1.00 87.44 186 SER A C 1
ATOM 1464 O O . SER A 1 186 ? 21.190 -0.822 -9.225 1.00 87.44 186 SER A O 1
ATOM 1466 N N . GLU A 1 187 ? 19.260 -0.663 -8.086 1.00 87.44 187 GLU A N 1
ATOM 1467 C CA . GLU A 1 187 ? 19.677 -1.242 -6.814 1.00 87.44 187 GLU A CA 1
ATOM 1468 C C . GLU A 1 187 ? 18.543 -2.114 -6.266 1.00 87.44 187 GLU A C 1
ATOM 1470 O O . GLU A 1 187 ? 17.420 -2.079 -6.773 1.00 87.44 187 GLU A O 1
ATOM 1475 N N . VAL A 1 188 ? 18.816 -2.882 -5.209 1.00 89.12 188 VAL A N 1
ATOM 1476 C CA . VAL A 1 188 ? 17.755 -3.605 -4.497 1.00 89.12 188 VAL A CA 1
ATOM 1477 C C . VAL A 1 188 ? 16.774 -2.579 -3.914 1.00 89.12 188 VAL A C 1
ATOM 1479 O O . VAL A 1 188 ? 17.198 -1.732 -3.123 1.00 89.12 188 VAL A O 1
ATOM 1482 N N . PRO A 1 189 ? 15.483 -2.623 -4.289 1.00 91.06 189 PRO A N 1
ATOM 1483 C CA . PRO A 1 189 ? 14.529 -1.608 -3.874 1.00 91.06 189 PRO A CA 1
ATOM 1484 C C . PRO A 1 189 ? 14.265 -1.636 -2.364 1.00 91.06 189 PRO A C 1
ATOM 1486 O O . PRO A 1 189 ? 14.193 -2.695 -1.740 1.00 91.06 189 PRO A O 1
ATOM 1489 N N . GLN A 1 190 ? 14.085 -0.450 -1.788 1.00 94.88 190 GLN A N 1
ATOM 1490 C CA . GLN A 1 190 ? 13.771 -0.242 -0.375 1.00 94.88 190 GLN A CA 1
ATOM 1491 C C . GLN A 1 190 ? 12.264 -0.028 -0.153 1.00 94.88 190 GLN A C 1
ATOM 1493 O O . GLN A 1 190 ? 11.497 0.214 -1.087 1.00 94.88 190 GLN A O 1
ATOM 1498 N N . THR A 1 191 ? 11.816 -0.100 1.099 1.00 96.31 191 THR A N 1
ATOM 1499 C CA . THR A 1 191 ? 10.418 0.172 1.468 1.00 96.31 191 THR A CA 1
ATOM 1500 C C . THR A 1 191 ? 10.218 1.659 1.750 1.00 96.31 191 THR A C 1
ATOM 1502 O O . THR A 1 191 ? 10.992 2.257 2.493 1.00 96.31 191 THR A O 1
ATOM 1505 N N . LEU A 1 192 ? 9.173 2.264 1.175 1.00 96.31 192 LEU A N 1
ATOM 1506 C CA . LEU A 1 192 ? 8.761 3.629 1.518 1.00 96.31 192 LEU A CA 1
ATOM 1507 C C . LEU A 1 192 ? 8.043 3.650 2.868 1.00 96.31 192 LEU A C 1
ATOM 1509 O O . LEU A 1 192 ? 7.142 2.845 3.102 1.00 96.31 192 LEU A O 1
ATOM 1513 N N . THR A 1 193 ? 8.374 4.626 3.709 1.00 96.75 193 THR A N 1
ATOM 1514 C CA . THR A 1 193 ? 7.561 4.957 4.882 1.00 96.75 193 THR A CA 1
ATOM 1515 C C . THR A 1 193 ? 6.482 5.927 4.430 1.00 96.75 193 THR A C 1
ATOM 1517 O O . THR A 1 193 ? 6.815 7.000 3.934 1.00 96.75 193 THR A O 1
ATOM 1520 N N . VAL A 1 194 ? 5.209 5.558 4.580 1.00 98.12 194 VAL A N 1
ATOM 1521 C CA . VAL A 1 194 ? 4.054 6.416 4.279 1.00 98.12 194 VAL A CA 1
ATOM 1522 C C . VAL A 1 194 ? 3.026 6.258 5.398 1.00 98.12 194 VAL A C 1
ATOM 1524 O O . VAL A 1 194 ? 2.635 5.136 5.716 1.00 98.12 194 VAL A O 1
ATOM 1527 N N . THR A 1 195 ? 2.589 7.374 5.980 1.00 98.06 195 THR A N 1
ATOM 1528 C CA . THR A 1 195 ? 1.627 7.423 7.088 1.00 98.06 195 THR A CA 1
ATOM 1529 C C . THR A 1 195 ? 0.504 8.400 6.762 1.00 98.06 195 THR A C 1
ATOM 1531 O O . THR A 1 195 ? 0.748 9.564 6.438 1.00 98.06 195 THR A O 1
ATOM 1534 N N . HIS A 1 196 ? -0.729 7.928 6.893 1.00 97.50 196 HIS A N 1
ATOM 1535 C CA . HIS A 1 196 ? -1.964 8.683 6.710 1.00 97.50 196 HIS A CA 1
ATOM 1536 C C . HIS A 1 196 ? -3.079 8.030 7.552 1.00 97.50 196 HIS A C 1
ATOM 1538 O O . HIS A 1 196 ? -2.916 6.883 7.978 1.00 97.50 196 HIS A O 1
ATOM 1544 N N . PRO A 1 197 ? -4.204 8.720 7.805 1.00 95.75 197 PRO A N 1
ATOM 1545 C CA . PRO A 1 197 ? -5.399 8.103 8.381 1.00 95.75 197 PRO A CA 1
ATOM 1546 C C . PRO A 1 197 ? -5.911 6.938 7.524 1.00 95.75 197 PRO A C 1
ATOM 1548 O O . PRO A 1 197 ? -5.855 7.012 6.296 1.00 95.75 197 PRO A O 1
ATOM 1551 N N . SER A 1 198 ? -6.431 5.879 8.148 1.00 94.69 198 SER A N 1
ATOM 1552 C CA . SER A 1 198 ? -7.102 4.775 7.439 1.00 94.69 198 SER A CA 1
ATOM 1553 C C . SER A 1 198 ? -8.487 5.161 6.912 1.00 94.69 198 SER A C 1
ATOM 1555 O O . SER A 1 198 ? -8.978 4.548 5.972 1.00 94.69 198 SER A O 1
ATOM 1557 N N . GLU A 1 199 ? -9.088 6.196 7.493 1.00 93.88 199 GLU A N 1
ATOM 1558 C CA . GLU A 1 199 ? -10.403 6.720 7.140 1.00 93.88 199 GLU A CA 1
ATOM 1559 C C . GLU A 1 199 ? -10.412 8.252 7.202 1.00 93.88 199 GLU A C 1
ATOM 1561 O O . GLU A 1 199 ? -9.636 8.872 7.937 1.00 93.88 199 GLU A O 1
ATOM 1566 N N . VAL A 1 200 ? -11.301 8.863 6.426 1.00 94.50 200 VAL A N 1
ATOM 1567 C CA . VAL A 1 200 ? -11.645 10.285 6.492 1.00 94.50 200 VAL A CA 1
ATOM 1568 C C . VAL A 1 200 ? -13.158 10.444 6.437 1.00 94.50 200 VAL A C 1
ATOM 1570 O O . VAL A 1 200 ? -13.862 9.647 5.823 1.00 94.50 200 VAL A O 1
ATOM 1573 N N . TYR A 1 201 ? -13.665 11.502 7.053 1.00 92.25 201 TYR A N 1
ATOM 1574 C CA . TYR A 1 201 ? -15.094 11.791 7.061 1.00 92.25 201 TYR A CA 1
ATOM 1575 C C . TYR A 1 201 ? -15.492 12.543 5.793 1.00 92.25 201 TYR A C 1
ATOM 1577 O O . TYR A 1 201 ? -14.683 13.282 5.217 1.00 92.25 201 TYR A O 1
ATOM 1585 N N . GLU A 1 202 ? -16.733 12.371 5.346 1.00 90.75 202 GLU A N 1
ATOM 1586 C CA . GLU A 1 202 ? -17.286 13.182 4.265 1.00 90.75 202 GLU A CA 1
ATOM 1587 C C . GLU A 1 202 ? -17.084 14.679 4.537 1.00 90.75 202 GLU A C 1
ATOM 1589 O O . GLU A 1 202 ? -17.037 15.132 5.678 1.00 90.75 202 GLU A O 1
ATOM 1594 N N . ASN A 1 203 ? -16.895 15.458 3.475 1.00 84.75 203 ASN A N 1
ATOM 1595 C CA . ASN A 1 203 ? -16.561 16.887 3.551 1.00 84.75 203 ASN A CA 1
ATOM 1596 C C . ASN A 1 203 ? -15.234 17.252 4.250 1.00 84.75 203 ASN A C 1
ATOM 1598 O O . ASN A 1 203 ? -14.954 18.446 4.387 1.00 84.75 203 ASN A O 1
ATOM 1602 N N . THR A 1 204 ? -14.385 16.287 4.638 1.00 91.50 204 THR A N 1
ATOM 1603 C CA . THR A 1 204 ? -13.016 16.589 5.096 1.00 91.50 204 THR A CA 1
ATOM 1604 C C . THR A 1 204 ? -12.311 17.456 4.039 1.00 91.50 204 THR A C 1
ATOM 1606 O O . THR A 1 204 ? -12.181 17.020 2.896 1.00 91.50 204 THR A O 1
ATOM 1609 N N . PRO A 1 205 ? -11.842 18.675 4.370 1.00 93.81 205 PRO A N 1
ATOM 1610 C CA . PRO A 1 205 ? -11.370 19.624 3.358 1.00 93.81 205 PRO A CA 1
ATOM 1611 C C . PRO A 1 205 ? -9.942 19.336 2.886 1.00 93.81 205 PRO A C 1
ATOM 1613 O O . PRO A 1 205 ? -9.539 19.762 1.802 1.00 93.81 205 PRO A O 1
ATOM 1616 N N . THR A 1 206 ? -9.149 18.650 3.709 1.00 96.62 206 THR A N 1
ATOM 1617 C CA . THR A 1 206 ? -7.729 18.404 3.454 1.00 96.62 206 THR A CA 1
ATOM 1618 C C . THR A 1 206 ? -7.281 17.065 4.015 1.00 96.62 206 THR A C 1
ATOM 1620 O O . THR A 1 206 ? -7.726 16.674 5.091 1.00 96.62 206 THR A O 1
ATOM 1623 N N . LEU A 1 207 ? -6.323 16.423 3.349 1.00 97.19 207 LEU A N 1
ATOM 1624 C CA . LEU A 1 207 ? -5.646 15.218 3.829 1.00 97.19 207 LEU A CA 1
ATOM 1625 C C . LEU A 1 207 ? -4.135 15.444 3.846 1.00 97.19 207 LEU A C 1
ATOM 1627 O O . LEU A 1 207 ? -3.545 15.743 2.807 1.00 97.19 207 LEU A O 1
ATOM 1631 N N . THR A 1 208 ? -3.506 15.246 5.003 1.00 97.12 208 THR A N 1
ATOM 1632 C CA . THR A 1 208 ? -2.043 15.244 5.127 1.00 97.12 208 THR A CA 1
ATOM 1633 C C . THR A 1 208 ? -1.501 13.818 5.106 1.00 97.12 208 THR A C 1
ATOM 1635 O O . THR A 1 208 ? -1.964 12.951 5.845 1.00 97.12 208 THR A O 1
ATOM 1638 N N . VAL A 1 209 ? -0.492 13.593 4.269 1.00 98.12 209 VAL A N 1
ATOM 1639 C CA . VAL A 1 209 ? 0.231 12.331 4.105 1.00 98.12 209 VAL A CA 1
ATOM 1640 C C . VAL A 1 209 ? 1.697 12.578 4.438 1.00 98.12 209 VAL A C 1
ATOM 1642 O O . VAL A 1 209 ? 2.369 13.369 3.777 1.00 98.12 209 VAL A O 1
ATOM 1645 N N . ASN A 1 210 ? 2.209 11.890 5.453 1.00 98.12 210 ASN A N 1
ATOM 1646 C CA . ASN A 1 210 ? 3.633 11.900 5.771 1.00 98.12 210 ASN A CA 1
ATOM 1647 C C . ASN A 1 210 ? 4.320 10.789 4.986 1.00 98.12 210 ASN A C 1
ATOM 1649 O O . ASN A 1 210 ? 3.808 9.672 4.936 1.00 98.12 210 ASN A O 1
ATOM 1653 N N . ALA A 1 211 ? 5.472 11.070 4.388 1.00 97.75 211 ALA A N 1
ATOM 1654 C CA . ALA A 1 211 ? 6.214 10.069 3.640 1.00 97.75 211 ALA A CA 1
ATOM 1655 C C . ALA A 1 211 ? 7.721 10.328 3.671 1.00 97.75 211 ALA A C 1
ATOM 1657 O O . ALA A 1 211 ? 8.151 11.422 4.037 1.00 97.75 211 ALA A O 1
ATOM 1658 N N . THR A 1 212 ? 8.517 9.334 3.266 1.00 97.19 212 THR A N 1
ATOM 1659 C CA . THR A 1 212 ? 9.956 9.499 3.013 1.00 97.19 212 THR A CA 1
ATOM 1660 C C . THR A 1 212 ? 10.203 10.751 2.161 1.00 97.19 212 THR A C 1
ATOM 1662 O O . THR A 1 212 ? 9.621 10.887 1.081 1.00 97.19 212 THR A O 1
ATOM 1665 N N . GLU A 1 213 ? 11.052 11.664 2.640 1.00 96.69 213 GLU A N 1
ATOM 1666 C CA . GLU A 1 213 ? 11.384 12.911 1.940 1.00 96.69 213 GLU A CA 1
ATOM 1667 C C . GLU A 1 213 ? 11.878 12.631 0.511 1.00 96.69 213 GLU A C 1
ATOM 1669 O O . GLU A 1 213 ? 12.653 11.705 0.271 1.00 96.69 213 GLU A O 1
ATOM 1674 N N . GLY A 1 214 ? 11.404 13.419 -0.455 1.00 94.75 214 GLY A N 1
ATOM 1675 C CA . GLY A 1 214 ? 11.736 13.260 -1.872 1.00 94.75 214 GLY A CA 1
ATOM 1676 C C . GLY A 1 214 ? 10.906 12.207 -2.614 1.00 94.75 214 GLY A C 1
ATOM 1677 O O . GLY A 1 214 ? 10.986 12.139 -3.842 1.00 94.75 214 GLY A O 1
ATOM 1678 N N . SER A 1 215 ? 10.077 11.417 -1.923 1.00 96.19 215 SER A N 1
ATOM 1679 C CA . SER A 1 215 ? 9.109 10.537 -2.588 1.00 96.19 215 SER A CA 1
ATOM 1680 C C . SER A 1 215 ? 7.987 11.344 -3.248 1.00 96.19 215 SER A C 1
ATOM 1682 O O . SER A 1 215 ? 7.582 12.394 -2.762 1.00 96.19 215 SER A O 1
ATOM 1684 N N . THR A 1 216 ? 7.477 10.866 -4.381 1.00 96.44 216 THR A N 1
ATOM 1685 C CA . THR A 1 216 ? 6.294 11.434 -5.037 1.00 96.44 216 THR A CA 1
ATOM 1686 C C . THR A 1 216 ? 5.045 10.738 -4.515 1.00 96.44 216 THR A C 1
ATOM 1688 O O . THR A 1 216 ? 4.923 9.515 -4.641 1.00 96.44 216 THR A O 1
ATOM 1691 N N . ILE A 1 217 ? 4.119 11.518 -3.961 1.00 98.31 217 ILE A N 1
ATOM 1692 C CA . ILE A 1 217 ? 2.834 11.068 -3.436 1.00 98.31 217 ILE A CA 1
ATOM 1693 C C . ILE A 1 217 ? 1.730 11.537 -4.373 1.00 98.31 217 ILE A C 1
ATOM 1695 O O . ILE A 1 217 ? 1.569 12.734 -4.600 1.00 98.31 217 ILE A O 1
ATOM 1699 N N . ALA A 1 218 ? 0.955 10.593 -4.893 1.00 98.31 218 ALA A N 1
ATOM 1700 C CA . ALA A 1 218 ? -0.255 10.857 -5.652 1.00 98.31 218 ALA A CA 1
ATOM 1701 C C . ALA A 1 218 ? -1.478 10.430 -4.841 1.00 98.31 218 ALA A C 1
ATOM 1703 O O . ALA A 1 218 ? -1.490 9.355 -4.239 1.00 98.31 218 ALA A O 1
ATOM 1704 N N . LEU A 1 219 ? -2.515 11.259 -4.863 1.00 98.44 219 LEU A N 1
ATOM 1705 C CA . LEU A 1 219 ? -3.807 10.964 -4.264 1.00 98.44 219 LEU A CA 1
ATOM 1706 C C . LEU A 1 219 ? -4.852 10.879 -5.375 1.00 98.44 219 LEU A C 1
ATOM 1708 O O . LEU A 1 219 ? -4.907 11.739 -6.261 1.00 98.44 219 LEU A O 1
ATOM 1712 N N . THR A 1 220 ? -5.676 9.836 -5.333 1.00 98.25 220 THR A N 1
ATOM 1713 C CA . THR A 1 220 ? -6.784 9.645 -6.274 1.00 98.25 220 THR A CA 1
ATOM 1714 C C . THR A 1 220 ? -8.108 9.512 -5.540 1.00 98.25 220 THR A C 1
ATOM 1716 O O . THR A 1 220 ? -8.132 8.970 -4.440 1.00 98.25 220 THR A O 1
ATOM 1719 N N . LEU A 1 221 ? -9.188 9.971 -6.169 1.00 97.25 221 LEU A N 1
ATOM 1720 C CA . LEU A 1 221 ? -10.574 9.800 -5.741 1.00 97.25 221 LEU A CA 1
ATOM 1721 C C . LEU A 1 221 ? -11.327 9.078 -6.862 1.00 97.25 221 LEU A C 1
ATOM 1723 O O . LEU A 1 221 ? -11.372 9.577 -7.987 1.00 97.25 221 LEU A O 1
ATOM 1727 N N . ASP A 1 222 ? -11.853 7.886 -6.585 1.00 95.88 222 ASP A N 1
ATOM 1728 C CA . ASP A 1 222 ? -12.545 7.025 -7.560 1.00 95.88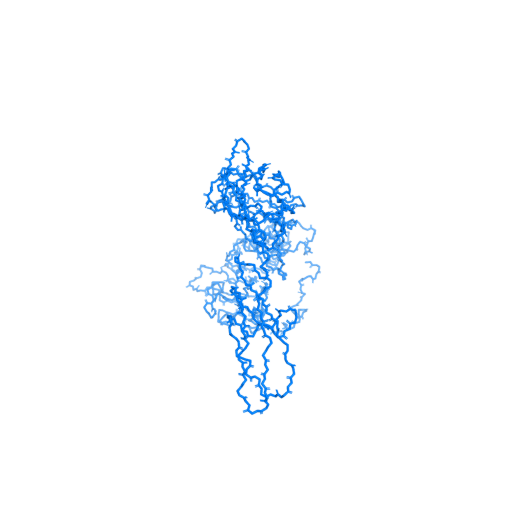 222 ASP A CA 1
ATOM 1729 C C . ASP A 1 222 ? -11.750 6.833 -8.871 1.00 95.88 222 ASP A C 1
ATOM 1731 O O . ASP A 1 222 ? -12.280 6.828 -9.984 1.00 95.88 222 ASP A O 1
ATOM 1735 N N . GLY A 1 223 ? -10.426 6.697 -8.734 1.00 94.94 223 GLY A N 1
ATOM 1736 C CA . GLY A 1 223 ? -9.490 6.511 -9.844 1.00 94.94 223 GLY A CA 1
ATOM 1737 C C . GLY A 1 223 ? -9.081 7.790 -10.584 1.00 94.94 223 GLY A C 1
ATOM 1738 O O . GLY A 1 223 ? -8.227 7.717 -11.466 1.00 94.94 223 GLY A O 1
ATOM 1739 N N . GLN A 1 224 ? -9.627 8.957 -10.230 1.00 96.50 224 GLN A N 1
ATOM 1740 C CA . GLN A 1 224 ? -9.193 10.253 -10.761 1.00 96.50 224 GLN A CA 1
ATOM 1741 C C . GLN A 1 224 ? -8.096 10.850 -9.884 1.00 96.50 224 GLN A C 1
ATOM 1743 O O . GLN A 1 224 ? -8.247 10.919 -8.668 1.00 96.50 224 GLN A O 1
ATOM 1748 N N . ILE A 1 225 ? -6.994 11.304 -10.483 1.00 97.38 225 ILE A N 1
ATOM 1749 C CA . ILE A 1 225 ? -5.918 11.981 -9.746 1.00 97.38 225 ILE A CA 1
ATOM 1750 C C . ILE A 1 225 ? -6.433 13.334 -9.256 1.00 97.38 225 ILE A C 1
ATOM 1752 O O . ILE A 1 225 ? -6.840 14.168 -10.062 1.00 97.38 225 ILE A O 1
ATOM 1756 N N . ILE A 1 226 ? -6.377 13.552 -7.943 1.00 96.12 226 ILE A N 1
ATOM 1757 C CA . ILE A 1 226 ? -6.741 14.825 -7.307 1.00 96.12 226 ILE A CA 1
ATOM 1758 C C . ILE A 1 226 ? -5.516 15.638 -6.885 1.00 96.12 226 ILE A C 1
ATOM 1760 O O . ILE A 1 226 ? -5.602 16.855 -6.759 1.00 96.12 226 ILE A O 1
ATOM 1764 N N . GLY A 1 227 ? -4.356 14.994 -6.742 1.00 97.56 227 GLY A N 1
ATOM 1765 C CA . GLY A 1 227 ? -3.091 15.684 -6.519 1.00 97.56 227 GLY A CA 1
ATOM 1766 C C . GLY A 1 227 ? -1.887 14.768 -6.687 1.00 97.56 227 GLY A C 1
ATOM 1767 O O . GLY A 1 227 ? -1.998 13.548 -6.559 1.00 97.56 227 GLY A O 1
ATOM 1768 N N . CYS A 1 228 ? -0.735 15.365 -6.982 1.00 97.56 228 CYS A N 1
ATOM 1769 C CA . CYS A 1 228 ? 0.546 14.677 -7.062 1.00 97.56 228 CYS A CA 1
ATOM 1770 C C . CYS A 1 228 ? 1.661 15.642 -6.658 1.00 97.56 228 CYS A C 1
ATOM 1772 O O . CYS A 1 228 ? 1.911 16.609 -7.368 1.00 97.56 228 CYS A O 1
ATOM 1774 N N . GLU A 1 229 ? 2.338 15.364 -5.550 1.00 97.62 229 GLU A N 1
ATOM 1775 C CA . GLU A 1 229 ? 3.325 16.267 -4.954 1.00 97.62 229 GLU A CA 1
ATOM 1776 C C . GLU A 1 229 ? 4.542 15.492 -4.444 1.00 97.62 229 GLU A C 1
ATOM 1778 O O . GLU A 1 229 ? 4.478 14.285 -4.206 1.00 97.62 229 GLU A O 1
ATOM 1783 N N . VAL A 1 230 ? 5.664 16.187 -4.264 1.00 96.88 230 VAL A N 1
ATOM 1784 C CA . VAL A 1 230 ? 6.875 15.610 -3.667 1.00 96.88 230 VAL A CA 1
ATOM 1785 C C . VAL A 1 230 ? 6.850 15.825 -2.155 1.00 96.88 230 VAL A C 1
ATOM 1787 O O . VAL A 1 230 ? 6.654 16.943 -1.683 1.00 96.88 230 VAL A O 1
ATOM 1790 N N . ALA A 1 231 ? 7.068 14.757 -1.392 1.00 97.75 231 ALA A N 1
ATOM 1791 C CA . ALA A 1 231 ? 7.108 14.789 0.059 1.00 97.75 231 ALA A CA 1
ATOM 1792 C C . ALA A 1 231 ? 8.287 15.622 0.570 1.00 97.75 231 ALA A C 1
ATOM 1794 O O . ALA A 1 231 ? 9.441 15.406 0.196 1.00 97.75 231 ALA A O 1
ATOM 1795 N N . THR A 1 232 ? 7.976 16.551 1.468 1.00 96.69 232 THR A N 1
ATOM 1796 C CA . THR A 1 232 ? 8.951 17.323 2.247 1.00 96.69 232 THR A CA 1
ATOM 1797 C C . THR A 1 232 ? 9.033 16.753 3.669 1.00 96.69 232 THR A C 1
ATOM 1799 O O . THR A 1 232 ? 8.192 15.925 4.030 1.00 96.69 232 THR A O 1
ATOM 1802 N N . PRO A 1 233 ? 9.954 17.219 4.534 1.00 94.75 233 PRO A N 1
ATOM 1803 C CA . PRO A 1 233 ? 9.953 16.830 5.947 1.00 94.75 233 PRO A CA 1
ATOM 1804 C C . PRO A 1 233 ? 8.636 17.125 6.688 1.00 94.75 233 PRO A C 1
ATOM 1806 O O . PRO A 1 233 ? 8.368 16.512 7.716 1.00 94.75 233 PRO A O 1
ATOM 1809 N N . ALA A 1 234 ? 7.811 18.048 6.178 1.00 93.81 234 ALA A N 1
ATOM 1810 C CA . ALA A 1 234 ? 6.493 18.373 6.728 1.00 93.81 234 ALA A CA 1
ATOM 1811 C C . ALA A 1 234 ? 5.353 17.486 6.180 1.00 93.81 234 ALA A C 1
ATOM 1813 O O . ALA A 1 234 ? 4.198 17.689 6.548 1.00 93.81 234 ALA A O 1
ATOM 1814 N N . GLY A 1 235 ? 5.655 16.541 5.285 1.00 94.25 235 GLY A N 1
ATOM 1815 C CA . GLY A 1 235 ? 4.665 15.754 4.553 1.00 94.25 235 GLY A CA 1
ATOM 1816 C C . GLY A 1 235 ? 4.098 16.482 3.329 1.00 94.25 235 GLY A C 1
ATOM 1817 O O . GLY A 1 235 ? 4.674 17.453 2.827 1.00 94.25 235 GLY A O 1
ATOM 1818 N N . VAL A 1 236 ? 2.976 15.964 2.830 1.00 97.50 236 VAL A N 1
ATOM 1819 C CA . VAL A 1 236 ? 2.194 16.497 1.708 1.00 97.50 236 VAL A CA 1
ATOM 1820 C C . VAL A 1 236 ? 0.763 16.723 2.176 1.00 97.50 236 VAL A C 1
ATOM 1822 O O . VAL A 1 236 ? 0.136 15.793 2.675 1.00 97.50 236 VAL A O 1
ATOM 1825 N N . THR A 1 237 ? 0.220 17.922 1.972 1.00 97.56 237 THR A N 1
ATOM 1826 C CA . THR A 1 237 ? -1.189 18.220 2.264 1.00 97.56 237 THR A CA 1
ATOM 1827 C C . THR A 1 237 ? -1.953 18.432 0.966 1.00 97.56 237 THR A C 1
ATOM 1829 O O . THR A 1 237 ? -1.654 19.352 0.209 1.00 97.56 237 THR A O 1
ATOM 1832 N N . PHE A 1 238 ? -2.956 17.592 0.729 1.00 97.69 238 PHE A N 1
ATOM 1833 C CA . PHE A 1 238 ? -3.865 17.693 -0.406 1.00 97.69 238 PHE A CA 1
ATOM 1834 C C . PHE A 1 238 ? -5.136 18.432 -0.004 1.00 97.69 238 PHE A C 1
ATOM 1836 O O . PHE A 1 238 ? -5.722 18.127 1.033 1.00 97.69 238 PHE A O 1
ATOM 1843 N N . THR A 1 239 ? -5.598 19.348 -0.853 1.00 97.12 239 THR A N 1
ATOM 1844 C CA . THR A 1 239 ? -6.967 19.874 -0.783 1.00 97.12 239 THR A CA 1
ATOM 1845 C C . THR A 1 239 ? -7.911 18.858 -1.411 1.00 97.12 239 THR A C 1
ATOM 1847 O O . THR A 1 239 ? -7.709 18.459 -2.559 1.00 97.12 239 THR A O 1
ATOM 1850 N N . LEU A 1 240 ? -8.934 18.438 -0.673 1.00 96.56 240 LEU A N 1
ATOM 1851 C CA . LEU A 1 240 ? -9.924 17.489 -1.164 1.00 96.56 240 LEU A CA 1
ATOM 1852 C C . LEU A 1 240 ? -11.103 18.238 -1.804 1.00 96.56 240 LEU A C 1
ATOM 1854 O O . LEU A 1 240 ? -11.516 19.286 -1.298 1.00 96.56 240 LEU A O 1
ATOM 1858 N N . PRO A 1 241 ? -11.671 17.728 -2.912 1.00 94.56 241 PRO A N 1
ATOM 1859 C CA . PRO A 1 241 ? -13.006 18.142 -3.325 1.00 94.56 241 PRO A CA 1
ATOM 1860 C C . PRO A 1 241 ? -14.038 17.688 -2.278 1.00 94.56 241 PRO A C 1
ATOM 1862 O O . PRO A 1 241 ? -13.713 16.959 -1.343 1.00 94.56 241 PRO A O 1
ATOM 1865 N N . VAL A 1 242 ? -15.303 18.074 -2.454 1.00 93.31 242 VAL A N 1
ATOM 1866 C CA . VAL A 1 242 ? -16.390 17.473 -1.670 1.00 93.31 242 VAL A CA 1
ATOM 1867 C C . VAL A 1 242 ? -16.380 15.962 -1.907 1.00 93.31 242 VAL A C 1
ATOM 1869 O O . VAL A 1 242 ? -16.523 15.512 -3.045 1.00 93.31 242 VAL A O 1
ATOM 1872 N N . ILE A 1 243 ? -16.186 15.208 -0.829 1.00 94.88 243 ILE A N 1
ATOM 1873 C CA . ILE A 1 243 ? -16.187 13.745 -0.805 1.00 94.88 243 ILE A CA 1
ATOM 1874 C C . ILE A 1 243 ? -17.405 13.245 -0.033 1.00 94.88 243 ILE A C 1
ATOM 1876 O O . ILE A 1 243 ? -17.843 13.886 0.920 1.00 94.88 243 ILE A O 1
ATOM 1880 N N . THR A 1 244 ? -17.930 12.100 -0.448 1.00 93.50 244 THR A N 1
ATOM 1881 C CA . THR A 1 244 ? -19.118 11.439 0.103 1.00 93.50 244 THR A CA 1
ATOM 1882 C C . THR A 1 244 ? -18.778 10.025 0.552 1.00 93.50 244 THR A C 1
ATOM 1884 O O . THR A 1 244 ? -17.865 9.394 0.010 1.00 93.50 244 THR A O 1
ATOM 1887 N N . ALA A 1 245 ? -19.512 9.524 1.545 1.00 93.12 245 ALA A N 1
ATOM 1888 C CA . ALA A 1 245 ? -19.279 8.192 2.084 1.00 93.12 245 ALA A CA 1
ATOM 1889 C C . ALA A 1 245 ? -19.349 7.094 1.006 1.00 93.12 245 ALA A C 1
ATOM 1891 O O . ALA A 1 245 ? -20.236 7.086 0.150 1.00 93.12 245 ALA A O 1
ATOM 1892 N N . GLY A 1 246 ? -18.408 6.151 1.061 1.00 92.12 246 GLY A N 1
ATOM 1893 C CA . GLY A 1 246 ? -18.281 5.048 0.104 1.00 92.12 246 GLY A CA 1
ATOM 1894 C C . GLY A 1 246 ? -17.436 5.356 -1.136 1.00 92.12 246 GLY A C 1
ATOM 1895 O O . GLY A 1 246 ? -17.132 4.431 -1.893 1.00 92.12 246 GLY A O 1
ATOM 1896 N N . GLN A 1 247 ? -17.017 6.609 -1.345 1.00 95.38 247 GLN A N 1
ATOM 1897 C CA . GLN A 1 247 ? -16.002 6.921 -2.354 1.00 95.38 247 GLN A CA 1
ATOM 1898 C C . GLN A 1 247 ? -14.632 6.378 -1.946 1.00 95.38 247 GLN A C 1
ATOM 1900 O O . GLN A 1 247 ? -14.319 6.245 -0.762 1.00 95.38 247 GLN A O 1
ATOM 1905 N N . LYS A 1 248 ? -13.796 6.077 -2.941 1.00 94.69 248 LYS A N 1
ATOM 1906 C CA . LYS A 1 248 ? -12.477 5.482 -2.724 1.00 94.69 248 LYS A CA 1
ATOM 1907 C C . LYS A 1 248 ? -11.378 6.514 -2.871 1.00 94.69 248 LYS A C 1
ATOM 1909 O O . LYS A 1 248 ? -11.031 6.895 -3.992 1.00 94.69 248 LYS A O 1
ATOM 1914 N N . LEU A 1 249 ? -10.776 6.904 -1.751 1.00 97.75 249 LEU A N 1
ATOM 1915 C CA . LEU A 1 249 ? -9.496 7.599 -1.767 1.00 97.75 249 LEU A CA 1
ATOM 1916 C C . LEU A 1 249 ? -8.364 6.572 -1.819 1.00 97.75 249 LEU A C 1
ATOM 1918 O O . LEU A 1 249 ? -8.358 5.596 -1.076 1.00 97.75 249 LEU A O 1
ATOM 1922 N N . VAL A 1 250 ? -7.394 6.775 -2.708 1.00 98.50 250 VAL A N 1
ATOM 1923 C CA . VAL A 1 250 ? -6.198 5.924 -2.793 1.00 98.50 250 VAL A CA 1
ATOM 1924 C C . VAL A 1 250 ? -4.964 6.797 -2.786 1.00 98.50 250 VAL A C 1
ATOM 1926 O O . VAL A 1 250 ? -4.824 7.667 -3.650 1.00 98.50 250 VAL A O 1
ATOM 1929 N N . VAL A 1 251 ? -4.054 6.523 -1.857 1.00 98.44 251 VAL A N 1
ATOM 1930 C CA . VAL A 1 251 ? -2.729 7.132 -1.831 1.00 98.44 251 VAL A CA 1
ATOM 1931 C C . VAL A 1 251 ? -1.723 6.192 -2.489 1.00 98.44 251 VAL A C 1
ATOM 1933 O O . VAL A 1 251 ? -1.730 4.977 -2.265 1.00 98.44 251 VAL A O 1
ATOM 1936 N N . VAL A 1 252 ? -0.850 6.750 -3.320 1.00 98.31 252 VAL A N 1
ATOM 1937 C CA . VAL A 1 252 ? 0.230 6.029 -3.994 1.00 98.31 252 VAL A CA 1
ATOM 1938 C C . VAL A 1 252 ? 1.532 6.775 -3.756 1.00 98.31 252 VAL A C 1
ATOM 1940 O O . VAL A 1 252 ? 1.622 7.964 -4.044 1.00 98.31 252 VAL A O 1
ATOM 1943 N N . GLY A 1 253 ? 2.544 6.073 -3.251 1.00 97.31 253 GLY A N 1
ATOM 1944 C CA . GLY A 1 253 ? 3.887 6.611 -3.046 1.00 97.31 253 GLY A CA 1
ATOM 1945 C C . GLY A 1 253 ? 4.894 5.953 -3.981 1.00 97.31 253 GLY A C 1
ATOM 1946 O O . GLY A 1 253 ? 4.902 4.730 -4.130 1.00 97.31 253 GLY A O 1
ATOM 1947 N N . THR A 1 254 ? 5.749 6.753 -4.615 1.00 95.06 254 THR A N 1
ATOM 1948 C CA . THR A 1 254 ? 6.806 6.270 -5.516 1.00 95.06 254 THR A CA 1
ATOM 1949 C C . THR A 1 254 ? 8.107 7.030 -5.307 1.00 95.06 254 THR A C 1
ATOM 1951 O O . THR A 1 254 ? 8.103 8.226 -5.027 1.00 95.06 254 THR A O 1
ATOM 1954 N N . MET A 1 255 ? 9.232 6.337 -5.448 1.00 92.38 255 MET A N 1
ATOM 1955 C CA . MET A 1 255 ? 10.569 6.926 -5.421 1.00 92.38 255 MET A CA 1
ATOM 1956 C C . MET A 1 255 ? 11.540 5.976 -6.133 1.00 92.38 255 MET A C 1
ATOM 1958 O O . MET A 1 255 ? 11.335 4.760 -6.122 1.00 92.38 255 MET A O 1
ATOM 1962 N N . THR A 1 256 ? 12.576 6.513 -6.779 1.00 90.19 256 THR A N 1
ATOM 1963 C CA . THR A 1 256 ? 13.610 5.708 -7.452 1.00 90.19 256 THR A CA 1
ATOM 1964 C C . THR A 1 256 ? 14.246 4.720 -6.476 1.00 90.19 256 THR A C 1
ATOM 1966 O O . THR A 1 256 ? 14.662 5.132 -5.401 1.00 90.19 256 THR A O 1
ATOM 1969 N N . ASN A 1 257 ? 14.346 3.443 -6.862 1.00 91.75 257 ASN A N 1
ATOM 1970 C CA . ASN A 1 257 ? 14.832 2.335 -6.020 1.00 91.75 257 ASN A CA 1
ATOM 1971 C C . ASN A 1 257 ? 14.006 2.094 -4.746 1.00 91.75 257 ASN A C 1
ATOM 1973 O O . ASN A 1 257 ? 14.523 1.589 -3.754 1.00 91.75 257 ASN A O 1
ATOM 1977 N N . TYR A 1 258 ? 12.708 2.398 -4.780 1.00 94.12 258 TYR A N 1
ATOM 1978 C CA . TYR A 1 258 ? 11.768 1.964 -3.753 1.00 94.12 258 TYR A CA 1
ATOM 1979 C C . TYR A 1 258 ? 10.607 1.166 -4.350 1.00 94.12 258 TYR 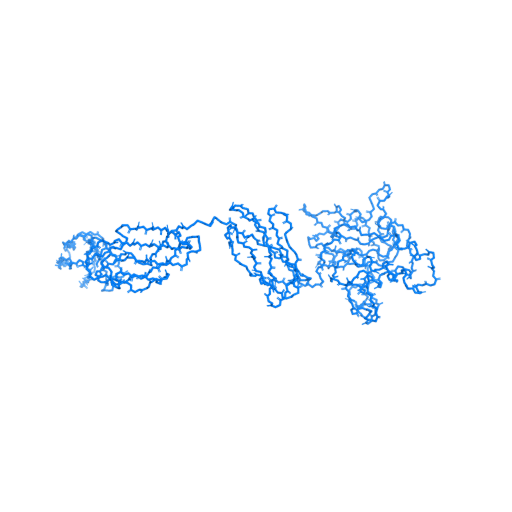A C 1
ATOM 1981 O O . TYR A 1 258 ? 10.161 1.405 -5.480 1.00 94.12 258 TYR A O 1
ATOM 1989 N N . PHE A 1 259 ? 10.072 0.236 -3.561 1.00 94.75 259 PHE A N 1
ATOM 1990 C CA . PHE A 1 259 ? 8.795 -0.397 -3.859 1.00 94.75 259 PHE A CA 1
ATOM 1991 C C . PHE A 1 259 ? 7.677 0.647 -3.847 1.00 94.75 259 PHE A C 1
ATOM 1993 O O . PHE A 1 259 ? 7.611 1.507 -2.967 1.00 94.75 259 PHE A O 1
ATOM 2000 N N . ARG A 1 260 ? 6.764 0.552 -4.818 1.00 95.44 260 ARG A N 1
ATOM 2001 C CA . ARG A 1 260 ? 5.572 1.403 -4.862 1.00 95.44 260 ARG A CA 1
ATOM 2002 C C . ARG A 1 260 ? 4.695 1.134 -3.639 1.00 95.44 260 ARG A C 1
ATOM 2004 O O . ARG A 1 260 ? 4.228 0.012 -3.453 1.00 95.44 260 ARG A O 1
ATOM 2011 N N . TYR A 1 261 ? 4.390 2.183 -2.885 1.00 98.00 261 TYR A N 1
ATOM 2012 C CA . TYR A 1 261 ? 3.372 2.157 -1.841 1.00 98.00 261 TYR A CA 1
ATOM 2013 C C . TYR A 1 261 ? 1.980 2.370 -2.449 1.00 98.00 261 TYR A C 1
ATOM 2015 O O . TYR A 1 261 ? 1.820 3.205 -3.342 1.00 98.00 261 TYR A O 1
ATOM 2023 N N . ARG A 1 262 ? 0.968 1.644 -1.962 1.00 97.88 262 ARG A N 1
ATOM 2024 C CA . ARG A 1 262 ? -0.448 1.877 -2.282 1.00 97.88 262 ARG A CA 1
ATOM 2025 C C . ARG A 1 262 ? -1.310 1.527 -1.075 1.00 97.88 262 ARG A C 1
ATOM 2027 O O . ARG A 1 262 ? -1.228 0.398 -0.599 1.00 97.88 262 ARG A O 1
ATOM 2034 N N . ALA A 1 263 ? -2.190 2.437 -0.675 1.00 98.31 263 ALA A N 1
ATOM 2035 C CA . ALA A 1 263 ? -3.212 2.178 0.334 1.00 98.31 263 ALA A CA 1
ATOM 2036 C C . ALA A 1 263 ? -4.530 2.877 -0.019 1.00 98.31 263 ALA A C 1
ATOM 2038 O O . ALA A 1 263 ? -4.529 3.936 -0.649 1.00 98.31 263 ALA A O 1
ATOM 2039 N N . GLU A 1 264 ? -5.643 2.247 0.355 1.00 97.94 264 GLU A N 1
ATOM 2040 C CA . GLU A 1 264 ? -6.984 2.838 0.289 1.00 97.94 264 GLU A CA 1
ATOM 2041 C C . GLU A 1 264 ? -7.283 3.544 1.619 1.00 97.94 264 GLU A C 1
ATOM 2043 O O . GLU A 1 264 ? -6.787 3.129 2.667 1.00 97.94 264 GLU A O 1
ATOM 2048 N N . ILE A 1 265 ? -8.035 4.639 1.542 1.00 97.75 265 ILE A N 1
ATOM 2049 C CA . ILE A 1 265 ? -8.532 5.421 2.672 1.00 97.75 265 ILE A CA 1
ATOM 2050 C C . ILE A 1 265 ? -10.048 5.443 2.535 1.00 97.75 265 ILE A C 1
ATOM 2052 O O . ILE A 1 265 ? -10.571 5.891 1.507 1.00 97.75 265 ILE A O 1
ATOM 2056 N N . ASP A 1 266 ? -10.740 4.953 3.554 1.00 94.88 266 ASP A N 1
ATOM 2057 C CA . ASP A 1 266 ? -12.194 4.875 3.532 1.00 94.88 266 ASP A CA 1
ATOM 2058 C C . ASP A 1 266 ? -12.801 6.265 3.731 1.00 94.88 266 ASP A C 1
ATOM 2060 O O . ASP A 1 266 ? -12.429 6.990 4.654 1.00 94.88 266 ASP A O 1
ATOM 2064 N N . VAL A 1 267 ? -13.740 6.651 2.864 1.00 95.12 267 VAL A N 1
ATOM 2065 C CA . VAL A 1 267 ? -14.575 7.832 3.103 1.00 95.12 267 VAL A CA 1
ATOM 2066 C C . VAL A 1 267 ? -15.829 7.379 3.836 1.00 95.12 267 VAL A C 1
ATOM 2068 O O . VAL A 1 267 ? -16.635 6.626 3.283 1.00 95.12 267 VAL A O 1
ATOM 2071 N N . VAL A 1 268 ? -15.997 7.835 5.074 1.00 93.12 268 VAL A N 1
ATOM 2072 C CA . VAL A 1 268 ? -17.104 7.446 5.959 1.00 93.12 268 VAL A CA 1
ATOM 2073 C C . VAL A 1 268 ? -18.079 8.602 6.177 1.00 93.12 268 VAL A C 1
ATOM 2075 O O . VAL A 1 268 ? -17.752 9.768 5.958 1.00 93.12 268 VAL A O 1
ATOM 2078 N N . THR A 1 269 ? -19.308 8.278 6.576 1.00 89.62 269 THR A N 1
ATOM 2079 C CA . THR A 1 269 ? -20.342 9.277 6.882 1.00 89.62 269 THR A CA 1
ATOM 2080 C C . THR A 1 269 ? -19.946 10.102 8.099 1.00 89.62 269 THR A C 1
ATOM 2082 O O . THR A 1 269 ? -19.473 9.538 9.088 1.00 89.62 269 THR A O 1
ATOM 2085 N N . ASP A 1 270 ? -20.214 11.404 8.075 1.00 88.12 270 ASP A N 1
ATOM 2086 C CA . ASP A 1 270 ? -20.000 12.285 9.223 1.00 88.12 270 ASP A CA 1
ATOM 2087 C C . ASP A 1 270 ? -21.274 12.363 10.065 1.00 88.12 270 ASP A C 1
ATOM 2089 O O . ASP A 1 270 ? -21.905 13.406 10.201 1.00 88.12 270 ASP A O 1
ATOM 2093 N N . VAL A 1 271 ? -21.696 11.201 10.572 1.00 89.12 271 VAL A N 1
ATOM 2094 C CA . VAL A 1 271 ? -22.881 11.069 11.421 1.00 89.12 271 VAL A CA 1
ATOM 2095 C C . VAL A 1 271 ? -22.436 10.665 12.814 1.00 89.12 271 VAL A C 1
ATOM 2097 O O . VAL A 1 271 ? -21.788 9.630 13.009 1.00 89.12 271 VAL A O 1
ATOM 2100 N N . LEU A 1 272 ? -22.798 11.505 13.780 1.00 93.12 272 LEU A N 1
ATOM 2101 C CA . LEU A 1 272 ? -22.535 11.275 15.187 1.00 93.12 272 LEU A CA 1
ATOM 2102 C C . LEU A 1 272 ? -23.325 10.048 15.665 1.00 93.12 272 LEU A C 1
ATOM 2104 O O . LEU A 1 272 ? -24.553 10.037 15.603 1.00 93.12 272 LEU A O 1
ATOM 2108 N N . ALA A 1 273 ? -22.621 9.021 16.135 1.00 94.75 273 ALA A N 1
ATOM 2109 C CA . ALA A 1 273 ? -23.238 7.838 16.727 1.00 94.75 273 ALA A CA 1
ATOM 2110 C C . ALA A 1 273 ? -22.444 7.419 17.962 1.00 94.75 273 ALA A C 1
ATOM 2112 O O . ALA A 1 273 ? -21.261 7.089 17.863 1.00 94.75 273 ALA A O 1
ATOM 2113 N N . ALA A 1 274 ? -23.090 7.457 19.123 1.00 97.94 274 ALA A N 1
ATOM 2114 C CA . ALA A 1 274 ? -22.514 7.060 20.393 1.00 97.94 274 ALA A CA 1
ATOM 2115 C C . ALA A 1 274 ? -22.309 5.542 20.422 1.00 97.94 274 ALA A C 1
ATOM 2117 O O . ALA A 1 274 ? -23.205 4.773 20.070 1.00 97.94 274 ALA A O 1
ATOM 2118 N N . ASN A 1 275 ? -21.151 5.091 20.891 1.00 98.00 275 ASN A N 1
ATOM 2119 C CA . ASN A 1 275 ? -20.923 3.682 21.182 1.00 98.00 275 ASN A CA 1
ATOM 2120 C C . ASN A 1 275 ? -19.787 3.524 22.194 1.00 98.00 275 ASN A C 1
ATOM 2122 O O . ASN A 1 275 ? -18.907 4.378 22.293 1.00 98.00 275 ASN A O 1
ATOM 2126 N N . PHE A 1 276 ? -19.784 2.426 22.942 1.00 98.50 276 PHE A N 1
ATOM 2127 C CA . PHE A 1 276 ? -18.706 2.131 23.877 1.00 98.50 276 PHE A CA 1
ATOM 2128 C C . PHE A 1 276 ? -18.566 0.646 24.182 1.00 98.50 276 PHE A C 1
ATOM 2130 O O . PHE A 1 276 ? -19.458 -0.163 23.930 1.00 98.50 276 PHE A O 1
ATOM 2137 N N . THR A 1 277 ? -17.440 0.312 24.803 1.00 98.44 277 THR A N 1
ATOM 2138 C CA . THR A 1 277 ? -17.213 -0.977 25.453 1.00 98.44 277 THR A CA 1
ATOM 2139 C C . THR A 1 277 ? -16.576 -0.792 26.834 1.00 98.44 277 THR A C 1
ATOM 2141 O O . THR A 1 277 ? -16.073 0.289 27.148 1.00 98.44 277 THR A O 1
ATOM 2144 N N . ALA A 1 278 ? -16.573 -1.837 27.659 1.00 97.38 278 ALA A N 1
ATOM 2145 C CA . ALA A 1 278 ? -15.825 -1.914 28.909 1.00 97.38 278 ALA A CA 1
ATOM 2146 C C . ALA A 1 278 ? -14.947 -3.166 28.937 1.00 97.38 278 ALA A C 1
ATOM 2148 O O . ALA A 1 278 ? -15.299 -4.189 28.351 1.00 97.38 278 ALA A O 1
ATOM 2149 N N . GLN A 1 279 ? -13.811 -3.082 29.634 1.00 91.94 279 GLN A N 1
ATOM 2150 C CA . GLN A 1 279 ? -12.900 -4.221 29.782 1.00 91.94 279 GLN A CA 1
ATOM 2151 C C . GLN A 1 279 ? -13.533 -5.358 30.589 1.00 91.94 279 GLN A C 1
ATOM 2153 O O . GLN A 1 279 ? -13.410 -6.510 30.191 1.00 91.94 279 GLN A O 1
ATOM 2158 N N . GLU A 1 280 ? -14.204 -5.026 31.697 1.00 92.88 280 GLU A N 1
ATOM 2159 C CA . GLU A 1 280 ? -14.962 -5.984 32.493 1.00 92.88 280 GLU A CA 1
ATOM 2160 C C . GLU A 1 280 ? -16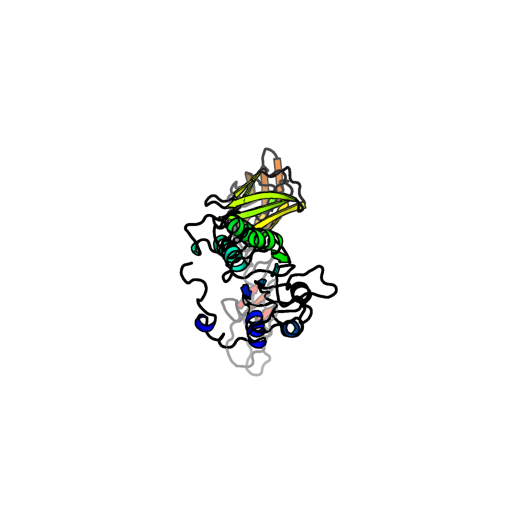.353 -5.470 32.822 1.00 92.88 280 GLU A C 1
ATOM 2162 O O . GLU A 1 280 ? -16.558 -4.287 33.103 1.00 92.88 280 GLU A O 1
ATOM 2167 N N . THR A 1 281 ? -17.308 -6.394 32.762 1.00 96.12 281 THR A N 1
ATOM 2168 C CA . THR A 1 281 ? -18.741 -6.115 32.926 1.00 96.12 281 THR A CA 1
ATOM 2169 C C . THR A 1 281 ? -19.385 -6.937 34.033 1.00 96.12 281 THR A C 1
ATOM 2171 O O . THR A 1 281 ? -20.526 -6.666 34.391 1.00 96.12 281 THR A O 1
ATOM 2174 N N . HIS A 1 282 ? -18.677 -7.920 34.592 1.00 94.62 282 HIS A N 1
ATOM 2175 C CA . HIS A 1 282 ? -19.183 -8.800 35.640 1.00 94.62 282 HIS A CA 1
ATOM 2176 C C . HIS A 1 282 ? -18.176 -8.863 36.789 1.00 94.62 282 HIS A C 1
ATOM 2178 O O . HIS A 1 282 ? -16.997 -9.117 36.557 1.00 94.62 282 HIS A O 1
ATOM 2184 N N . PHE A 1 283 ? -18.637 -8.648 38.021 1.00 94.12 283 PHE A N 1
ATOM 2185 C CA . PHE A 1 283 ? -17.792 -8.752 39.211 1.00 94.12 283 PHE A CA 1
ATOM 2186 C C . PHE A 1 283 ? -18.523 -9.445 40.358 1.00 94.12 283 PHE A C 1
ATOM 2188 O O . PHE A 1 283 ? -19.752 -9.427 40.440 1.00 94.12 283 PHE A O 1
ATOM 2195 N N . CYS A 1 284 ? -17.739 -10.012 41.267 1.00 90.88 284 CYS A N 1
ATOM 2196 C CA . CYS A 1 284 ? -18.205 -10.680 42.471 1.00 90.88 284 CYS A CA 1
ATOM 2197 C C . CYS A 1 284 ? -17.681 -9.883 43.659 1.00 90.88 284 CYS A C 1
ATOM 2199 O O . CYS A 1 284 ? -16.492 -9.953 43.967 1.00 90.88 284 CYS A O 1
ATOM 2201 N N . ASN A 1 285 ? -18.567 -9.099 44.281 1.00 89.06 285 ASN A N 1
ATOM 2202 C CA . ASN A 1 285 ? -18.280 -7.974 45.189 1.00 89.06 285 ASN A CA 1
ATOM 2203 C C . ASN A 1 285 ? -17.815 -6.697 44.472 1.00 89.06 285 ASN A C 1
ATOM 2205 O O . ASN A 1 285 ? -18.003 -6.558 43.268 1.00 89.06 285 ASN A O 1
ATOM 2209 N N . GLU A 1 286 ? -17.260 -5.747 45.237 1.00 93.19 286 GLU A N 1
ATOM 2210 C CA . GLU A 1 286 ? -16.809 -4.452 44.726 1.00 93.19 286 GLU A CA 1
ATOM 2211 C C . GLU A 1 286 ? -15.908 -4.615 43.498 1.00 93.19 286 GLU A C 1
ATOM 2213 O O . GLU A 1 286 ? -14.895 -5.315 43.530 1.00 93.19 286 GLU A O 1
ATOM 2218 N N . GLY A 1 287 ? -16.303 -3.956 42.412 1.00 93.00 287 GLY A N 1
ATOM 2219 C CA . GLY A 1 287 ? -15.645 -4.040 41.117 1.00 93.00 287 GLY A CA 1
ATOM 2220 C C . GLY A 1 287 ? -15.331 -2.661 40.564 1.00 93.00 287 GLY A C 1
ATOM 2221 O O . GLY A 1 287 ? -15.995 -1.677 40.897 1.00 93.00 287 GLY A O 1
ATOM 2222 N N . SER A 1 288 ? -14.323 -2.587 39.696 1.00 96.00 288 SER A N 1
ATOM 2223 C CA . SER A 1 288 ? -13.982 -1.361 38.983 1.00 96.00 288 SER A CA 1
ATOM 2224 C C . SER A 1 288 ? -13.961 -1.595 37.481 1.00 96.00 288 SER A C 1
ATOM 2226 O O . SER A 1 288 ? -13.269 -2.490 36.999 1.00 96.00 288 SER A O 1
ATOM 2228 N N . ALA A 1 289 ? -14.707 -0.774 36.745 1.00 96.69 289 ALA A N 1
ATOM 2229 C CA . ALA A 1 289 ? -14.798 -0.837 35.294 1.00 96.69 289 ALA A CA 1
ATOM 2230 C C . ALA A 1 289 ? -14.045 0.329 34.635 1.00 96.69 289 ALA A C 1
ATOM 2232 O O . ALA A 1 289 ? -14.009 1.455 35.142 1.00 96.69 289 ALA A O 1
ATOM 2233 N N . SER A 1 290 ? -13.460 0.047 33.472 1.00 97.81 290 SER A N 1
ATOM 2234 C CA . SER A 1 290 ? -12.862 1.043 32.580 1.00 97.81 290 SER A CA 1
ATOM 2235 C C . SER A 1 290 ? -13.533 0.960 31.218 1.00 97.81 290 SER A C 1
ATOM 2237 O O . SER A 1 290 ? -13.719 -0.141 30.694 1.00 97.81 290 SER A O 1
ATOM 2239 N N . PHE A 1 291 ? -13.890 2.115 30.665 1.00 98.25 291 PHE A N 1
ATOM 2240 C CA . PHE A 1 291 ? -14.673 2.237 29.442 1.00 98.25 291 PHE A CA 1
ATOM 2241 C C . PHE A 1 291 ? -13.826 2.803 28.306 1.00 98.25 291 PHE A C 1
ATOM 2243 O O . PHE A 1 291 ? -12.960 3.654 28.512 1.00 98.25 291 PHE A O 1
ATOM 2250 N N . THR A 1 292 ? -14.091 2.317 27.099 1.00 98.44 292 THR A N 1
ATOM 2251 C CA . THR A 1 292 ? -13.494 2.796 25.852 1.00 98.44 292 THR A CA 1
ATOM 2252 C C . THR A 1 292 ? -14.596 3.324 24.945 1.00 98.44 292 THR A C 1
ATOM 2254 O O . THR A 1 292 ? -15.561 2.611 24.663 1.00 98.44 292 THR A O 1
ATOM 2257 N N . ASP A 1 293 ? -14.444 4.568 24.507 1.00 98.12 293 ASP A N 1
ATOM 2258 C CA . ASP A 1 293 ? -15.291 5.201 23.502 1.00 98.12 293 ASP A CA 1
ATOM 2259 C C . ASP A 1 293 ? -15.061 4.555 22.131 1.00 98.12 293 ASP A C 1
ATOM 2261 O O . ASP A 1 293 ? -13.923 4.392 21.690 1.00 98.12 293 ASP A O 1
ATOM 2265 N N . LEU A 1 294 ? -16.154 4.191 21.465 1.00 96.75 294 LEU A N 1
ATOM 2266 C CA . LEU A 1 294 ? -16.176 3.640 20.108 1.00 96.75 294 LEU A CA 1
ATOM 2267 C C . LEU A 1 294 ? -17.088 4.468 19.189 1.00 96.75 294 LEU A C 1
ATOM 2269 O O . LEU A 1 294 ? -17.548 3.970 18.162 1.00 96.75 294 LEU A O 1
ATOM 2273 N N . SER A 1 295 ? -17.411 5.699 19.591 1.00 95.69 295 SER A N 1
ATOM 2274 C CA . SER A 1 295 ? -18.341 6.566 18.870 1.00 95.69 295 SER A CA 1
ATOM 2275 C C . SER A 1 295 ? -17.774 7.027 17.521 1.00 95.69 295 SER A C 1
ATOM 2277 O O . SER A 1 295 ? -16.572 7.255 17.384 1.00 95.69 295 SER A O 1
ATOM 2279 N N . SER A 1 296 ? -18.645 7.208 16.525 1.00 91.00 296 SER A N 1
ATOM 2280 C CA . SER A 1 296 ? -18.297 7.722 15.191 1.00 91.00 296 SER A CA 1
ATOM 2281 C C . SER A 1 296 ? -18.738 9.176 14.995 1.00 91.00 296 SER A C 1
ATOM 2283 O O . SER A 1 296 ? -19.466 9.731 15.817 1.00 91.00 296 SER A O 1
ATOM 2285 N N . GLY A 1 297 ? -18.315 9.792 13.886 1.00 88.62 297 GLY A N 1
ATOM 2286 C CA . GLY A 1 297 ? -18.729 11.153 13.506 1.00 88.62 297 GLY A CA 1
ATOM 2287 C C . GLY A 1 297 ? -17.929 12.258 14.194 1.00 88.62 297 GLY A C 1
ATOM 2288 O O . GLY A 1 297 ? -18.438 13.352 14.403 1.00 88.62 297 GLY A O 1
ATOM 2289 N N . GLN A 1 298 ? -16.680 11.969 14.578 1.00 88.81 298 GLN A N 1
ATOM 2290 C CA . GLN A 1 298 ? -15.744 12.919 15.200 1.00 88.81 298 GLN A CA 1
ATOM 2291 C C . GLN A 1 298 ? -16.313 13.676 16.418 1.00 88.81 298 GLN A C 1
ATOM 2293 O O . GLN A 1 298 ? -16.279 14.910 16.438 1.00 88.81 298 GLN A O 1
ATOM 2298 N N . PRO A 1 299 ? -16.822 12.974 17.448 1.00 94.81 299 PRO A N 1
ATOM 2299 C CA . PRO A 1 299 ? -17.317 13.630 18.652 1.00 94.81 299 PRO A CA 1
ATOM 2300 C C . PRO A 1 299 ? -16.252 14.546 19.271 1.00 94.81 299 PRO A C 1
ATOM 2302 O O . PRO A 1 299 ? -15.065 14.226 19.314 1.00 94.81 299 PRO A O 1
ATOM 2305 N N . THR A 1 300 ? -16.693 15.698 19.769 1.00 96.00 300 THR A N 1
ATOM 2306 C CA . THR A 1 300 ? -15.850 16.705 20.442 1.00 96.00 300 THR A CA 1
ATOM 2307 C C . THR A 1 300 ? -16.175 16.848 21.929 1.00 96.00 300 THR A C 1
ATOM 2309 O O . THR A 1 300 ? -15.436 17.503 22.666 1.00 96.00 300 THR A O 1
ATOM 2312 N N . GLY A 1 301 ? -17.263 16.222 22.385 1.00 97.75 301 GLY A N 1
ATOM 2313 C CA . GLY A 1 301 ? -17.666 16.161 23.782 1.00 97.75 301 GLY A CA 1
ATOM 2314 C C . GLY A 1 301 ? -18.241 14.797 24.149 1.00 97.75 301 GLY A C 1
ATOM 2315 O O . GLY A 1 301 ? -18.870 14.136 23.323 1.00 97.75 301 GLY A O 1
ATOM 2316 N N . TRP A 1 302 ? -18.038 14.407 25.409 1.00 98.62 302 TRP A N 1
ATOM 2317 C CA . TRP A 1 302 ? -18.529 13.164 26.002 1.00 98.62 302 TRP A CA 1
ATOM 2318 C C . TRP A 1 302 ? -19.212 13.473 27.328 1.00 98.62 302 TRP A C 1
ATOM 2320 O O . TRP A 1 302 ? -18.725 14.287 28.115 1.00 98.62 302 TRP A O 1
ATOM 2330 N N . GLN A 1 303 ? -20.319 12.795 27.588 1.00 98.56 303 GLN A N 1
ATOM 2331 C CA . GLN A 1 303 ? -21.011 12.811 28.864 1.00 98.56 303 GLN A CA 1
ATOM 2332 C C . GLN A 1 303 ? -21.427 11.384 29.206 1.00 98.56 303 GLN A C 1
ATOM 2334 O O . GLN A 1 303 ? -22.354 10.821 28.625 1.00 98.56 303 GLN A O 1
ATOM 2339 N N . TRP A 1 304 ? -20.734 10.813 30.179 1.00 98.75 304 TRP A N 1
ATOM 2340 C CA . TRP A 1 304 ? -21.010 9.490 30.708 1.00 98.75 304 TRP A CA 1
ATOM 2341 C C . TRP A 1 304 ? -21.937 9.567 31.913 1.00 98.75 304 TRP A C 1
ATOM 2343 O O . TRP A 1 304 ? -21.813 10.476 32.741 1.00 98.75 304 TRP A O 1
ATOM 2353 N N . THR A 1 305 ? -22.798 8.564 32.046 1.00 98.69 305 THR A N 1
ATOM 2354 C CA . THR A 1 305 ? -23.526 8.263 33.281 1.00 98.69 305 THR A CA 1
ATOM 2355 C C . THR A 1 305 ? -23.319 6.795 33.626 1.00 98.69 305 THR A C 1
ATOM 2357 O O . THR A 1 305 ? -23.539 5.918 32.791 1.00 98.69 305 THR A O 1
ATOM 2360 N N . PHE A 1 306 ? -22.891 6.552 34.860 1.00 98.31 306 PHE A N 1
ATOM 2361 C CA . PHE A 1 306 ? -22.650 5.236 35.437 1.00 98.31 306 PHE A CA 1
ATOM 2362 C C . PHE A 1 306 ? -23.648 5.043 36.576 1.00 98.31 306 PHE A C 1
ATOM 2364 O O . PHE A 1 306 ? -23.428 5.522 37.691 1.00 98.31 306 PHE A O 1
ATOM 2371 N N . GLU A 1 307 ? -24.790 4.416 36.296 1.00 98.19 307 GLU A N 1
ATOM 2372 C CA . GLU A 1 307 ? -25.811 4.178 37.318 1.00 98.19 307 GLU A CA 1
ATOM 2373 C C . GLU A 1 307 ? -25.204 3.382 38.482 1.00 98.19 307 GLU A C 1
ATOM 2375 O O . GLU A 1 307 ? -24.637 2.326 38.265 1.00 98.19 307 GLU A O 1
ATOM 2380 N N . GLY A 1 308 ? -25.261 3.890 39.716 1.00 95.94 308 GLY A N 1
ATOM 2381 C CA . GLY A 1 308 ? -24.658 3.216 40.879 1.00 95.94 308 GLY A CA 1
ATOM 2382 C C . GLY A 1 308 ? -23.120 3.205 40.929 1.00 95.94 308 GLY A C 1
ATOM 2383 O O . GLY A 1 308 ? -22.562 2.702 41.905 1.00 95.94 308 GLY A O 1
ATOM 2384 N N . GLY A 1 309 ? -22.443 3.782 39.932 1.00 97.12 309 GLY A N 1
ATOM 2385 C CA . GLY A 1 309 ? -20.989 3.907 39.884 1.00 97.12 309 GLY A CA 1
ATOM 2386 C C . GLY A 1 309 ? -20.455 5.125 40.649 1.00 97.12 309 GLY A C 1
ATOM 2387 O O . GLY A 1 309 ? -21.150 6.127 40.837 1.00 97.12 309 GLY A O 1
ATOM 2388 N N . SER A 1 310 ? -19.188 5.065 41.064 1.00 97.12 310 SER A N 1
ATOM 2389 C CA . SER A 1 310 ? -18.452 6.178 41.671 1.00 97.12 310 SER A CA 1
ATOM 2390 C C . SER A 1 310 ? -17.127 6.428 40.928 1.00 97.12 310 SER A C 1
ATOM 2392 O O . SER A 1 310 ? -16.256 5.559 40.943 1.00 97.12 310 SER A O 1
ATOM 2394 N N . PRO A 1 311 ? -16.929 7.606 40.301 1.00 98.06 311 PRO A N 1
ATOM 2395 C CA . PRO A 1 311 ? -17.901 8.693 40.157 1.00 98.06 311 PRO A CA 1
ATOM 2396 C C . PRO A 1 311 ? -19.102 8.288 39.283 1.00 98.06 311 PRO A C 1
ATOM 2398 O O . PRO A 1 311 ? -18.972 7.465 38.385 1.00 98.06 311 PRO A O 1
ATOM 2401 N N . ALA A 1 312 ? -20.264 8.908 39.516 1.00 97.81 312 ALA A N 1
ATOM 2402 C CA . ALA A 1 312 ? -21.502 8.594 38.787 1.00 97.81 312 ALA A CA 1
ATOM 2403 C C . ALA A 1 312 ? -21.546 9.160 37.355 1.00 97.81 312 ALA A C 1
ATOM 2405 O O . ALA A 1 312 ? -22.407 8.788 36.563 1.00 97.81 312 ALA A O 1
ATOM 2406 N N . THR A 1 313 ? -20.647 10.089 37.015 1.00 98.50 313 THR A N 1
ATOM 2407 C CA . THR A 1 313 ? -20.550 10.701 35.682 1.00 98.50 313 THR A CA 1
ATOM 2408 C C . THR A 1 313 ? -19.095 10.993 35.327 1.00 98.50 313 THR A C 1
ATOM 2410 O O . THR A 1 313 ? -18.236 11.069 36.208 1.00 98.50 313 THR A O 1
ATOM 2413 N N . SER A 1 314 ? -18.814 11.172 34.036 1.00 98.50 314 SER A N 1
ATOM 2414 C CA . SER A 1 314 ? -17.508 11.610 33.533 1.00 98.50 314 SER A CA 1
ATOM 2415 C C . SER A 1 314 ? -17.660 12.363 32.213 1.00 98.50 314 SER A C 1
ATOM 2417 O O . SER A 1 314 ? -18.594 12.106 31.459 1.00 98.50 314 SER A O 1
ATOM 2419 N N . THR A 1 315 ? -16.723 13.261 31.915 1.00 98.31 315 THR A N 1
ATOM 2420 C CA . THR A 1 315 ? -16.584 13.921 30.604 1.00 98.31 315 THR A CA 1
ATOM 2421 C C . THR A 1 315 ? -15.304 13.522 29.867 1.00 98.31 315 THR A C 1
ATOM 2423 O O . THR A 1 315 ? -15.014 14.026 28.784 1.00 98.31 315 THR A O 1
ATOM 2426 N N . VAL A 1 316 ? -14.513 12.616 30.450 1.00 98.25 316 VAL A N 1
ATOM 2427 C CA . VAL A 1 316 ? -13.316 12.053 29.816 1.00 98.25 316 VAL A CA 1
ATOM 2428 C C . VAL A 1 316 ? -13.753 11.060 28.741 1.00 98.25 316 VAL A C 1
ATOM 2430 O O . VAL A 1 316 ? -14.634 10.247 29.003 1.00 98.25 316 VAL A O 1
ATOM 2433 N N . GLN A 1 317 ? -13.119 11.090 27.565 1.00 98.25 317 GLN A N 1
ATOM 2434 C CA . GLN A 1 317 ? -13.437 10.179 26.458 1.00 98.25 317 GLN A CA 1
ATOM 2435 C C . GLN A 1 317 ? -13.369 8.702 26.879 1.00 98.25 317 GLN A C 1
ATOM 2437 O O . GLN A 1 317 ? -14.314 7.963 26.650 1.00 98.25 317 GLN A O 1
ATOM 2442 N N . ASN A 1 318 ? -12.289 8.290 27.550 1.00 98.12 318 ASN A N 1
ATOM 2443 C CA . ASN A 1 318 ? -12.081 6.917 28.023 1.00 98.12 318 ASN A CA 1
ATOM 2444 C C . ASN A 1 318 ? -11.948 6.901 29.558 1.00 98.12 318 ASN A C 1
ATOM 2446 O O . ASN A 1 318 ? -10.830 6.972 30.078 1.00 98.12 318 ASN A O 1
ATOM 2450 N N . PRO A 1 319 ? -13.060 6.917 30.311 1.00 97.88 319 PRO A N 1
ATOM 2451 C CA . PRO A 1 319 ? -13.020 6.955 31.766 1.00 97.88 319 PRO A CA 1
ATOM 2452 C C . PRO A 1 319 ? -12.581 5.608 32.348 1.00 97.88 319 PRO A C 1
ATOM 2454 O O . PRO A 1 319 ? -13.053 4.546 31.946 1.00 97.88 319 PRO A O 1
ATOM 2457 N N . THR A 1 320 ? -11.704 5.658 33.347 1.00 97.69 320 THR A N 1
ATOM 2458 C CA . THR A 1 320 ? -11.159 4.481 34.034 1.00 97.69 320 THR A CA 1
ATOM 2459 C C . THR A 1 320 ? -11.462 4.536 35.523 1.00 97.69 320 THR A C 1
ATOM 2461 O O . THR A 1 320 ? -11.506 5.624 36.099 1.00 97.69 320 THR A O 1
ATOM 2464 N N . GLY A 1 321 ? -11.569 3.377 36.169 1.00 95.62 321 GLY A N 1
ATOM 2465 C CA . GLY A 1 321 ? -11.643 3.307 37.629 1.00 95.62 321 GLY A CA 1
ATOM 2466 C C . GLY A 1 321 ? -13.026 3.611 38.212 1.00 95.62 321 GLY A C 1
ATOM 2467 O O . GLY A 1 321 ? -13.111 4.075 39.346 1.00 95.62 321 GLY A O 1
ATOM 2468 N N . ILE A 1 322 ? -14.105 3.381 37.458 1.00 97.88 322 ILE A N 1
ATOM 2469 C CA . ILE A 1 322 ? -15.476 3.575 37.949 1.00 97.88 322 ILE A CA 1
ATOM 2470 C C . ILE A 1 322 ? -15.824 2.418 38.884 1.00 97.88 322 ILE A C 1
ATOM 2472 O O . ILE A 1 322 ? -15.883 1.275 38.432 1.00 97.88 322 ILE A O 1
ATOM 2476 N N . THR A 1 323 ? -16.016 2.690 40.176 1.00 97.38 323 THR A N 1
ATOM 2477 C CA . THR A 1 323 ? -16.264 1.645 41.180 1.00 97.38 323 THR A CA 1
ATOM 2478 C C . THR A 1 323 ? -17.748 1.403 41.424 1.00 97.38 323 THR A C 1
ATOM 2480 O O . THR A 1 323 ? -18.542 2.340 41.459 1.00 97.38 323 THR A O 1
ATOM 2483 N N . TYR A 1 324 ? -18.110 0.140 41.634 1.00 96.94 324 TYR A N 1
ATOM 2484 C CA . TYR A 1 324 ? -19.454 -0.310 41.990 1.00 96.94 324 TYR A CA 1
ATOM 2485 C C . TYR A 1 324 ? -19.349 -1.129 43.271 1.00 96.94 324 TYR A C 1
ATOM 2487 O O . TYR A 1 324 ? -18.679 -2.157 43.284 1.00 96.94 324 TYR A O 1
ATOM 2495 N N . ALA A 1 325 ? -19.976 -0.664 44.352 1.00 94.69 325 ALA A N 1
ATOM 2496 C CA . ALA A 1 325 ? -19.795 -1.246 45.687 1.00 94.69 325 ALA A CA 1
ATOM 2497 C C . ALA A 1 325 ? -20.961 -2.135 46.148 1.00 94.69 325 ALA A C 1
ATOM 2499 O O . ALA A 1 325 ? -20.840 -2.848 47.140 1.00 94.69 325 ALA A O 1
ATOM 2500 N N . THR A 1 326 ? -22.117 -2.061 45.483 1.00 93.94 326 THR A N 1
ATOM 2501 C CA . THR A 1 326 ? -23.330 -2.784 45.893 1.00 93.94 326 THR A CA 1
ATOM 2502 C C . THR A 1 326 ? -23.725 -3.803 44.824 1.00 93.94 326 THR A C 1
ATOM 2504 O O . THR A 1 326 ? -23.643 -3.485 43.644 1.00 93.94 326 THR A O 1
ATOM 2507 N N . PRO A 1 327 ? -24.142 -5.025 45.193 1.00 93.06 327 PRO A N 1
ATOM 2508 C CA . PRO A 1 327 ? -24.674 -5.989 44.236 1.00 93.06 327 PRO A CA 1
ATOM 2509 C C . PRO A 1 327 ? -25.888 -5.440 43.471 1.00 93.06 327 PRO A C 1
ATOM 2511 O O . PRO A 1 327 ? -26.786 -4.846 44.074 1.00 93.06 327 PRO A O 1
ATOM 2514 N N . GLY A 1 328 ? -25.930 -5.652 42.158 1.00 94.06 328 GLY A N 1
ATOM 2515 C CA . GLY A 1 328 ? -26.973 -5.133 41.278 1.00 94.06 328 GLY A CA 1
ATOM 2516 C C . GLY A 1 328 ? -26.592 -5.175 39.800 1.00 94.06 328 GLY A C 1
ATOM 2517 O O . GLY A 1 328 ? -25.470 -5.519 39.438 1.00 94.06 328 GLY A O 1
ATOM 2518 N N . GLU A 1 329 ? -27.539 -4.812 38.940 1.00 96.12 329 GLU A N 1
ATOM 2519 C CA . GLU A 1 329 ? -27.301 -4.585 37.515 1.00 96.12 329 GLU A CA 1
ATOM 2520 C C . GLU A 1 329 ? -27.421 -3.088 37.225 1.00 96.12 329 GLU A C 1
ATOM 2522 O O . GLU A 1 329 ? -28.372 -2.443 37.666 1.00 96.12 329 GLU A O 1
ATOM 2527 N N . TYR A 1 330 ? -26.462 -2.540 36.488 1.00 97.56 330 TYR A N 1
ATOM 2528 C CA . TYR A 1 330 ? -26.296 -1.103 36.315 1.00 97.56 330 TYR A CA 1
ATOM 2529 C C . TYR A 1 330 ? -26.275 -0.712 34.842 1.00 97.56 330 TYR A C 1
ATOM 2531 O O . TYR A 1 330 ? -25.561 -1.309 34.028 1.00 97.56 330 TYR A O 1
ATOM 2539 N N . THR A 1 331 ? -27.052 0.314 34.499 1.00 98.50 331 THR A N 1
ATOM 2540 C CA . THR A 1 331 ? -27.054 0.911 33.162 1.00 98.50 331 THR A CA 1
ATOM 2541 C C . THR A 1 331 ? -25.867 1.851 33.000 1.00 98.50 331 THR A C 1
ATOM 2543 O O . THR A 1 331 ? -25.567 2.665 33.876 1.00 98.50 331 THR A O 1
ATOM 2546 N N . VAL A 1 332 ? -25.224 1.791 31.836 1.00 98.62 332 VAL A N 1
ATOM 2547 C CA . VAL A 1 332 ? -24.231 2.789 31.427 1.00 98.62 332 VAL A CA 1
ATOM 2548 C C . VAL A 1 332 ? -24.756 3.520 30.204 1.00 98.62 332 VAL A C 1
ATOM 2550 O O . VAL A 1 332 ? -25.279 2.897 29.279 1.00 98.62 332 VAL A O 1
ATOM 2553 N N . SER A 1 333 ? -24.629 4.843 30.193 1.00 98.56 333 SER A N 1
ATOM 2554 C CA . SER A 1 333 ? -24.980 5.659 29.033 1.00 98.56 333 SER A CA 1
ATOM 2555 C C . SER A 1 333 ? -23.848 6.597 28.651 1.00 98.56 333 SER A C 1
ATOM 2557 O O . SER A 1 333 ? -23.252 7.230 29.526 1.00 98.56 333 SER A O 1
ATOM 2559 N N . LEU A 1 334 ? -23.634 6.752 27.351 1.00 98.81 334 LEU A N 1
ATOM 2560 C CA . LEU A 1 334 ? -22.740 7.740 26.768 1.00 98.81 334 LEU A CA 1
ATOM 2561 C C . LEU A 1 334 ? -23.544 8.653 25.849 1.00 98.81 334 LEU A C 1
ATOM 2563 O O . LEU A 1 334 ? -24.140 8.182 24.884 1.00 98.81 334 LEU A O 1
ATOM 2567 N N . THR A 1 335 ? -23.516 9.952 26.127 1.00 98.56 335 THR A N 1
ATOM 2568 C CA . THR A 1 335 ? -23.926 10.985 25.177 1.00 98.56 335 THR A CA 1
ATOM 2569 C C . THR A 1 335 ? -22.677 11.617 24.582 1.00 98.56 335 THR A C 1
ATOM 2571 O O . THR A 1 335 ? -21.844 12.144 25.322 1.00 98.56 335 THR A O 1
ATOM 2574 N N . VAL A 1 336 ? -22.550 11.592 23.259 1.00 98.50 336 VAL A N 1
ATOM 2575 C CA . VAL A 1 336 ? -21.506 12.335 22.546 1.00 98.50 336 VAL A CA 1
ATOM 2576 C C . VAL A 1 336 ? -22.082 13.575 21.881 1.00 98.50 336 VAL A C 1
ATOM 2578 O O . VAL A 1 336 ? -23.281 13.631 21.603 1.00 98.50 336 VAL A O 1
ATOM 2581 N N . SER A 1 337 ? -21.242 14.580 21.636 1.00 97.38 337 SER A N 1
ATOM 2582 C CA . SER A 1 337 ? -21.650 15.825 20.983 1.00 97.38 337 SER A CA 1
ATOM 2583 C C . SER A 1 337 ? -20.621 16.362 19.989 1.00 97.38 337 SER A C 1
ATOM 2585 O O . SER A 1 337 ? -19.408 16.236 20.183 1.00 97.38 337 SER A O 1
ATOM 2587 N N . LYS A 1 338 ? -21.111 16.993 18.921 1.00 93.38 338 LYS A N 1
ATOM 2588 C CA . LYS A 1 338 ? -20.318 17.699 17.904 1.00 93.38 338 LYS A CA 1
ATOM 2589 C C . LYS A 1 338 ? -21.153 18.831 17.319 1.00 93.38 338 LYS A C 1
ATOM 2591 O O . LYS A 1 338 ? -22.277 18.597 16.909 1.00 93.38 338 LYS A O 1
ATOM 2596 N N . ASP A 1 339 ? -20.631 20.057 17.318 1.00 90.31 339 ASP A N 1
ATOM 2597 C CA . ASP A 1 339 ? -21.240 21.221 16.643 1.00 90.31 339 ASP A CA 1
ATOM 2598 C C . ASP A 1 339 ? -22.741 21.471 16.935 1.00 90.31 339 ASP A C 1
ATOM 2600 O O . ASP A 1 339 ? -23.475 22.026 16.121 1.00 90.31 339 ASP A O 1
ATOM 2604 N N . GLY A 1 340 ? -23.203 21.104 18.136 1.00 90.81 340 GLY A N 1
ATOM 2605 C CA . GLY A 1 340 ? -24.606 21.227 18.557 1.00 90.81 340 GLY A CA 1
ATOM 2606 C C . GLY A 1 340 ? -25.472 19.991 18.285 1.00 90.81 340 GLY A C 1
ATOM 2607 O O . GLY A 1 340 ? -26.592 19.926 18.789 1.00 90.81 340 GLY A O 1
ATOM 2608 N N . GLU A 1 341 ? -24.954 19.003 17.558 1.00 93.81 341 GLU A N 1
ATOM 2609 C CA . GLU A 1 341 ? -25.528 17.666 17.428 1.00 93.81 341 GLU A CA 1
ATOM 2610 C C . GLU A 1 341 ? -25.162 16.802 18.637 1.00 93.81 341 GLU A C 1
ATOM 2612 O O . GLU A 1 341 ? -24.105 16.972 19.257 1.00 93.81 341 GLU A O 1
ATOM 2617 N N . THR A 1 342 ? -26.045 15.863 18.977 1.00 97.50 342 THR A N 1
ATOM 2618 C CA . THR A 1 342 ? -25.830 14.898 20.058 1.00 97.50 342 THR A CA 1
ATOM 2619 C C . THR A 1 342 ? -26.410 13.547 19.687 1.00 97.50 342 THR A C 1
ATOM 2621 O O . THR A 1 342 ? -27.513 13.498 19.143 1.00 97.50 342 THR A O 1
ATOM 2624 N N . ASP A 1 343 ? -25.741 12.474 20.091 1.00 98.38 343 ASP A N 1
ATOM 2625 C CA . ASP A 1 343 ? -26.291 11.120 20.057 1.00 98.38 343 ASP A CA 1
ATOM 2626 C C . ASP A 1 343 ? -26.063 10.432 21.404 1.00 98.38 343 ASP A C 1
ATOM 2628 O O . ASP A 1 343 ? -25.133 10.783 22.134 1.00 98.38 343 ASP A O 1
ATOM 2632 N N . THR A 1 344 ? -26.948 9.510 21.785 1.00 98.31 344 THR A N 1
ATOM 2633 C CA . THR A 1 344 ? -26.868 8.817 23.076 1.00 98.31 344 THR A CA 1
ATOM 2634 C C . THR A 1 344 ? -27.038 7.322 22.911 1.00 98.31 344 THR A C 1
ATOM 2636 O O . THR A 1 344 ? -28.081 6.852 22.459 1.00 98.31 344 THR A O 1
ATOM 2639 N N . TYR A 1 345 ? -26.055 6.578 23.409 1.00 98.56 345 TYR A N 1
ATOM 2640 C CA . TYR A 1 345 ? -26.121 5.134 23.535 1.00 98.56 345 TYR A CA 1
ATOM 2641 C C . TYR A 1 345 ? -26.325 4.752 24.996 1.00 98.56 345 TYR A C 1
ATOM 2643 O O . TYR A 1 345 ? -25.599 5.206 25.882 1.00 98.56 345 TYR A O 1
ATOM 2651 N N . MET A 1 346 ? -27.335 3.922 25.247 1.00 98.31 346 MET A N 1
ATOM 2652 C CA . MET A 1 346 ? -27.652 3.386 26.568 1.00 98.31 346 MET A CA 1
ATOM 2653 C C . MET A 1 346 ? -27.548 1.867 26.520 1.00 98.31 346 MET A C 1
ATOM 2655 O O . MET A 1 346 ? -28.215 1.232 25.704 1.00 98.31 346 MET A O 1
ATOM 2659 N N . ALA A 1 347 ? -26.760 1.298 27.428 1.00 98.19 347 ALA A N 1
ATOM 2660 C CA . ALA A 1 347 ? -26.626 -0.137 27.620 1.00 98.19 347 ALA A CA 1
ATOM 2661 C C . ALA A 1 347 ? -27.244 -0.525 28.980 1.00 98.19 347 ALA A C 1
ATOM 2663 O O . ALA A 1 347 ? -26.610 -0.324 30.021 1.00 98.19 347 ALA A O 1
ATOM 2664 N N . PRO A 1 348 ? -28.494 -1.028 29.004 1.00 98.06 348 PRO A N 1
ATOM 2665 C CA . PRO A 1 348 ? -29.143 -1.499 30.228 1.00 98.06 348 PRO A CA 1
ATOM 2666 C C . PRO A 1 348 ? -28.440 -2.731 30.800 1.00 98.06 348 PRO A C 1
ATOM 2668 O O . PRO A 1 348 ? -28.006 -3.590 30.032 1.00 98.06 348 PRO A O 1
ATOM 2671 N N . ALA A 1 349 ? -28.376 -2.835 32.133 1.00 96.31 349 ALA A N 1
ATOM 2672 C CA . ALA A 1 349 ? -27.773 -3.975 32.842 1.00 96.31 349 ALA A CA 1
ATOM 2673 C C . ALA A 1 349 ? -26.364 -4.346 32.325 1.00 96.31 349 ALA A C 1
ATOM 2675 O O . ALA A 1 349 ? -26.007 -5.523 32.224 1.00 96.31 349 ALA A O 1
ATOM 2676 N N . TYR A 1 350 ? -25.585 -3.326 31.948 1.00 97.69 350 TYR A N 1
ATOM 2677 C CA . TYR A 1 350 ? -24.288 -3.491 31.300 1.00 97.69 350 TYR A CA 1
ATOM 2678 C C . TYR A 1 350 ? -23.195 -3.895 32.283 1.00 97.69 350 TYR A C 1
ATOM 2680 O O . TYR A 1 350 ? -22.353 -4.717 31.941 1.00 97.69 350 TYR A O 1
ATOM 2688 N N . ILE A 1 351 ? -23.226 -3.350 33.503 1.00 97.38 351 ILE A N 1
ATOM 2689 C CA . ILE A 1 351 ? -22.377 -3.810 34.604 1.00 97.38 351 ILE A CA 1
ATOM 2690 C C . ILE A 1 351 ? -23.221 -4.658 35.548 1.00 97.38 351 ILE A C 1
ATOM 2692 O O . ILE A 1 351 ? -24.281 -4.220 35.991 1.00 97.38 351 ILE A O 1
ATOM 2696 N N . LYS A 1 352 ? -22.744 -5.858 35.873 1.00 95.69 352 LYS A N 1
ATOM 2697 C CA . LYS A 1 352 ? -23.397 -6.787 36.794 1.00 95.69 352 LYS A CA 1
ATOM 2698 C C . LYS A 1 352 ? -22.486 -7.077 37.970 1.00 95.69 352 LYS A C 1
ATOM 2700 O O . LYS A 1 352 ? -21.378 -7.583 37.809 1.00 95.69 352 LYS A O 1
ATOM 2705 N N . LEU A 1 353 ? -22.972 -6.753 39.156 1.00 94.88 353 LEU A N 1
ATOM 2706 C CA . LEU A 1 353 ? -22.285 -6.988 40.409 1.00 94.88 353 LEU A CA 1
ATOM 2707 C C . LEU A 1 353 ? -23.035 -8.061 41.196 1.00 94.88 353 LEU A C 1
ATOM 2709 O O . LEU A 1 353 ? -24.148 -7.834 41.670 1.00 94.88 353 LEU A O 1
ATOM 2713 N N . GLY A 1 354 ? -22.431 -9.237 41.315 1.00 91.31 354 GLY A N 1
ATOM 2714 C CA . GLY A 1 354 ? -22.898 -10.306 42.187 1.00 91.31 354 GLY A CA 1
ATOM 2715 C C . GLY A 1 354 ? -22.301 -10.198 43.588 1.00 91.31 354 GLY A C 1
ATOM 2716 O O . GLY A 1 354 ? -21.423 -9.381 43.869 1.00 91.31 354 GLY A O 1
ATOM 2717 N N . THR A 1 355 ? -22.766 -11.061 44.481 1.00 89.81 355 THR A N 1
ATOM 2718 C CA . THR A 1 355 ? -22.103 -11.342 45.761 1.00 89.81 355 THR A CA 1
ATOM 2719 C C . THR A 1 355 ? -21.284 -12.610 45.629 1.00 89.81 355 THR A C 1
ATOM 2721 O O . THR A 1 355 ? -21.766 -13.562 45.013 1.00 89.81 355 THR A O 1
ATOM 2724 N N . THR A 1 356 ? -20.112 -12.677 46.264 1.00 88.94 356 THR A N 1
ATOM 2725 C CA . THR A 1 356 ? -19.467 -13.981 46.468 1.00 88.94 356 THR A CA 1
ATOM 2726 C C . THR A 1 356 ? -20.423 -14.899 47.236 1.00 88.94 356 THR A C 1
ATOM 2728 O O . THR A 1 356 ? -20.959 -14.479 48.272 1.00 88.94 356 THR A O 1
ATOM 2731 N N . PRO A 1 357 ? -20.697 -16.112 46.727 1.00 90.25 357 PRO A N 1
ATOM 2732 C CA . PRO A 1 357 ? -21.528 -17.078 47.427 1.00 90.25 357 PRO A CA 1
ATOM 2733 C C . PRO A 1 357 ? -20.953 -17.423 48.803 1.00 90.25 357 PRO A C 1
ATOM 2735 O O . PRO A 1 357 ? -19.753 -17.326 49.041 1.00 90.25 357 PRO A O 1
ATOM 2738 N N . ALA A 1 358 ? -21.809 -17.868 49.725 1.00 90.88 358 ALA A N 1
ATOM 2739 C CA . ALA A 1 358 ? -21.317 -18.490 50.953 1.00 90.88 358 ALA A CA 1
ATOM 2740 C C . ALA A 1 358 ? -20.523 -19.769 50.623 1.00 90.88 358 ALA A C 1
ATOM 2742 O O . ALA A 1 358 ? -20.671 -20.330 49.542 1.00 90.88 358 ALA A O 1
ATOM 2743 N N . GLU A 1 359 ? -19.721 -20.281 51.547 1.00 92.12 359 GLU A N 1
ATOM 2744 C CA . GLU A 1 359 ? -19.086 -21.588 51.345 1.00 92.12 359 GLU A CA 1
ATOM 2745 C C . GLU A 1 359 ? -20.159 -22.698 51.255 1.00 92.12 359 GLU A C 1
ATOM 2747 O O . GLU A 1 359 ? -21.132 -22.669 52.023 1.00 92.12 359 GLU A O 1
ATOM 2752 N N . PRO A 1 360 ? -20.032 -23.675 50.336 1.00 94.62 360 PRO A N 1
ATOM 2753 C CA . PRO A 1 360 ? -20.913 -24.840 50.324 1.00 94.62 360 PRO A CA 1
ATOM 2754 C C . PRO A 1 360 ? -20.664 -25.726 51.548 1.00 94.62 360 PRO A C 1
ATOM 2756 O O . PRO A 1 360 ? -19.556 -25.809 52.075 1.00 94.62 360 PRO A O 1
ATOM 2759 N N . VAL A 1 361 ? -21.697 -26.444 51.986 1.00 95.38 361 VAL A N 1
ATOM 2760 C CA . VAL A 1 361 ? -21.581 -27.361 53.128 1.00 95.38 361 VAL A CA 1
ATOM 2761 C C . VAL A 1 361 ? -21.142 -28.729 52.625 1.00 95.38 361 VAL A C 1
ATOM 2763 O O . VAL A 1 361 ? -21.896 -29.378 51.905 1.00 95.38 361 VAL A O 1
ATOM 2766 N N . ALA A 1 362 ? -19.960 -29.192 53.026 1.00 94.00 362 ALA A N 1
ATOM 2767 C CA . ALA A 1 362 ? -19.461 -30.529 52.712 1.00 94.00 362 ALA A CA 1
ATOM 2768 C C . ALA A 1 362 ? -19.040 -31.288 53.974 1.00 94.00 362 ALA A C 1
ATOM 2770 O O . ALA A 1 362 ? -18.626 -30.693 54.969 1.00 94.00 362 ALA A O 1
ATOM 2771 N N . GLU A 1 363 ? -19.141 -32.615 53.920 1.00 90.12 363 GLU A N 1
ATOM 2772 C CA . GLU A 1 363 ? -18.776 -33.502 55.025 1.00 90.12 363 GLU A CA 1
ATOM 2773 C C . GLU A 1 363 ? -17.611 -34.417 54.638 1.00 90.12 363 GLU A C 1
ATOM 2775 O O . GLU A 1 363 ? -17.542 -34.935 53.520 1.00 90.12 363 GLU A O 1
ATOM 2780 N N . SER A 1 364 ? -16.701 -34.651 55.586 1.00 91.81 364 SER A N 1
ATOM 2781 C CA . SER A 1 364 ? -15.645 -35.647 55.419 1.00 91.81 364 SER A CA 1
ATOM 2782 C C . SER A 1 364 ? -16.234 -37.053 55.458 1.00 91.81 364 SER A C 1
ATOM 2784 O O . SER A 1 364 ? -16.963 -37.403 56.386 1.00 91.81 364 SER A O 1
ATOM 2786 N N . ALA A 1 365 ? -15.840 -37.891 54.505 1.00 91.88 365 ALA A N 1
ATOM 2787 C CA . ALA A 1 365 ? -16.212 -39.298 54.476 1.00 91.88 365 ALA A CA 1
ATOM 2788 C C . ALA A 1 365 ? -14.982 -40.195 54.686 1.00 91.88 365 ALA A C 1
ATOM 2790 O O . ALA A 1 365 ? -13.858 -39.835 54.336 1.00 91.88 365 ALA A O 1
ATOM 2791 N N . GLY A 1 366 ? -15.187 -41.372 55.279 1.00 91.00 366 GLY A N 1
ATOM 2792 C CA . GLY A 1 366 ? -14.115 -42.331 55.539 1.00 91.00 366 GLY A CA 1
ATOM 2793 C C . GLY A 1 366 ? -14.611 -43.772 55.509 1.00 91.00 366 GLY A C 1
ATOM 2794 O O . GLY A 1 366 ? -15.748 -44.059 55.880 1.00 91.00 366 GLY A O 1
ATOM 2795 N N . ALA A 1 367 ? -13.740 -44.685 55.083 1.00 90.81 367 ALA A N 1
ATOM 2796 C CA . ALA A 1 367 ? -14.003 -46.118 55.041 1.00 90.81 367 ALA A CA 1
ATOM 2797 C C . ALA A 1 367 ? -12.780 -46.913 55.516 1.00 90.81 367 ALA A C 1
ATOM 2799 O O . ALA A 1 367 ? -11.637 -46.491 55.352 1.00 90.81 367 ALA A O 1
ATOM 2800 N N . CYS A 1 368 ? -13.018 -48.082 56.113 1.00 91.62 368 CYS A N 1
ATOM 2801 C CA . CYS A 1 368 ? -11.957 -49.040 56.420 1.00 91.62 368 CYS A CA 1
ATOM 2802 C C . CYS A 1 368 ? -11.544 -49.822 55.164 1.00 91.62 368 CYS A C 1
ATOM 2804 O O . CYS A 1 368 ? -12.359 -50.040 54.268 1.00 91.62 368 CYS A O 1
ATOM 2806 N N . VAL A 1 369 ? -10.301 -50.314 55.142 1.00 87.06 369 VAL A N 1
ATOM 2807 C CA . VAL A 1 369 ? -9.783 -51.178 54.068 1.00 87.06 369 VAL A CA 1
ATOM 2808 C C . VAL A 1 369 ? -10.728 -52.363 53.829 1.00 87.06 369 VAL A C 1
ATOM 2810 O O . VAL A 1 369 ? -11.066 -53.088 54.764 1.00 87.06 369 VAL A O 1
ATOM 2813 N N . GLY A 1 370 ? -11.139 -52.558 52.573 1.00 83.88 370 GLY A N 1
ATOM 2814 C CA . GLY A 1 370 ? -12.057 -53.623 52.152 1.00 83.88 370 GLY A CA 1
ATOM 2815 C C . GLY A 1 370 ? -13.540 -53.233 52.110 1.00 83.88 370 GLY A C 1
ATOM 2816 O O . GLY A 1 370 ? -14.336 -54.004 51.576 1.00 83.88 370 GLY A O 1
ATOM 2817 N N . ASN A 1 371 ? -13.916 -52.051 52.612 1.00 89.50 371 ASN A N 1
ATOM 2818 C CA . ASN A 1 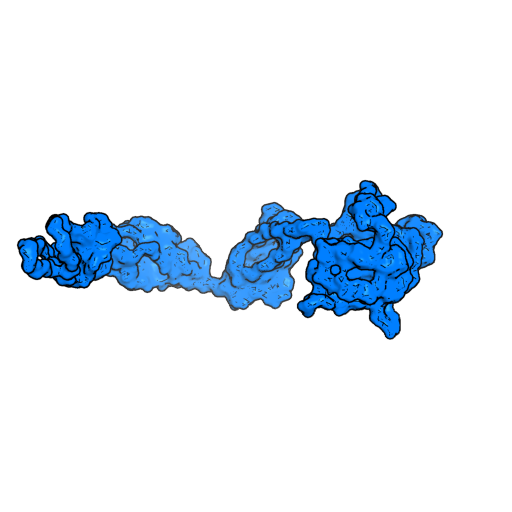371 ? -15.258 -51.493 52.431 1.00 89.50 371 ASN A CA 1
ATOM 2819 C C . ASN A 1 371 ? -15.338 -50.644 51.154 1.00 89.50 371 ASN A C 1
ATOM 2821 O O . ASN A 1 371 ? -14.324 -50.150 50.661 1.00 89.50 371 ASN A O 1
ATOM 2825 N N . ALA A 1 372 ? -16.556 -50.455 50.638 1.00 88.44 372 ALA A N 1
ATOM 2826 C CA . ALA A 1 372 ? -16.803 -49.505 49.558 1.00 88.44 372 ALA A CA 1
ATOM 2827 C C . ALA A 1 372 ? -16.437 -48.082 50.007 1.00 88.44 372 ALA A C 1
ATOM 2829 O O . ALA A 1 372 ? -16.703 -47.698 51.150 1.00 88.44 372 ALA A O 1
ATOM 2830 N N . ILE A 1 373 ? -15.830 -47.318 49.104 1.00 90.06 373 ILE A N 1
ATOM 2831 C CA . ILE A 1 373 ? -15.427 -45.939 49.370 1.00 90.06 373 ILE A CA 1
ATOM 2832 C C . ILE A 1 373 ? -16.650 -45.047 49.179 1.00 90.06 373 ILE A C 1
ATOM 2834 O O . ILE A 1 373 ? -17.283 -45.130 48.127 1.00 90.06 373 ILE A O 1
ATOM 2838 N N . PRO A 1 374 ? -17.025 -44.251 50.191 1.00 91.25 374 PRO A N 1
ATOM 2839 C CA . PRO A 1 374 ? -18.171 -43.365 50.090 1.00 91.25 374 PRO A CA 1
ATOM 2840 C C . PRO A 1 374 ? -17.887 -42.218 49.116 1.00 91.25 374 PRO A C 1
ATOM 2842 O O . PRO A 1 374 ? -16.766 -41.707 49.059 1.00 91.25 374 PRO A O 1
ATOM 2845 N N . ASP A 1 375 ? -18.925 -41.784 48.406 1.00 93.56 375 ASP A N 1
ATOM 2846 C CA . ASP A 1 375 ? -18.885 -40.532 47.657 1.00 93.56 375 ASP A CA 1
ATOM 2847 C C . ASP A 1 375 ? -18.775 -39.351 48.627 1.00 93.56 375 ASP A C 1
ATOM 2849 O O . ASP A 1 375 ? -19.348 -39.363 49.721 1.00 93.56 375 ASP A O 1
ATOM 2853 N N . LEU A 1 376 ? -18.063 -38.307 48.210 1.00 95.62 376 LEU A N 1
ATOM 2854 C CA . LEU A 1 376 ? -18.120 -37.016 48.880 1.00 95.62 376 LEU A CA 1
ATOM 2855 C C . LEU A 1 376 ? -19.384 -36.289 48.436 1.00 95.62 376 LEU A C 1
ATOM 2857 O O . LEU A 1 376 ? -19.733 -36.295 47.256 1.00 95.62 376 LEU A O 1
ATOM 2861 N N . THR A 1 377 ? -20.066 -35.646 49.378 1.00 95.31 377 THR A N 1
ATOM 2862 C CA . THR A 1 377 ? -21.282 -34.884 49.092 1.00 95.31 377 THR A CA 1
ATOM 2863 C C . THR A 1 377 ? -21.152 -33.457 49.586 1.00 95.31 377 THR A C 1
ATOM 2865 O O . THR A 1 377 ? -20.667 -33.233 50.696 1.00 95.31 377 THR A O 1
ATOM 2868 N N . ALA A 1 378 ? -21.639 -32.508 48.792 1.00 96.19 378 ALA A N 1
ATOM 2869 C CA . ALA A 1 378 ? -21.734 -31.107 49.165 1.00 96.19 378 ALA A CA 1
ATOM 2870 C C . ALA A 1 378 ? -23.129 -30.551 48.857 1.00 96.19 378 ALA A C 1
ATOM 2872 O O . ALA A 1 378 ? -23.749 -30.887 47.846 1.00 96.19 378 ALA A O 1
ATOM 2873 N N . GLN A 1 379 ? -23.618 -29.687 49.742 1.00 95.31 379 GLN A N 1
ATOM 2874 C CA . GLN A 1 379 ? -24.851 -28.928 49.579 1.00 95.31 379 GLN A CA 1
ATOM 2875 C C . GLN A 1 379 ? -24.499 -27.491 49.189 1.00 95.31 379 GLN A C 1
ATOM 2877 O O . GLN A 1 379 ? -23.906 -26.749 49.971 1.00 95.31 379 GLN A O 1
ATOM 2882 N N . GLY A 1 380 ? -24.876 -27.119 47.970 1.00 92.31 380 GLY A N 1
ATOM 2883 C CA . GLY A 1 380 ? -24.646 -25.812 47.364 1.00 92.31 380 GLY A CA 1
ATOM 2884 C C . GLY A 1 380 ? -25.210 -25.781 45.943 1.00 92.31 380 GLY A C 1
ATOM 2885 O O . GLY A 1 380 ? -25.707 -26.797 45.447 1.00 92.31 380 GLY A O 1
ATOM 2886 N N . GLU A 1 381 ? -25.145 -24.631 45.281 1.00 93.38 381 GLU A N 1
ATOM 2887 C CA . GLU A 1 381 ? -25.569 -24.463 43.883 1.00 93.38 381 GLU A CA 1
ATOM 2888 C C . GLU A 1 381 ? -24.346 -24.358 42.962 1.00 93.38 381 GLU A C 1
ATOM 2890 O O . GLU A 1 381 ? -23.376 -23.690 43.292 1.00 93.38 381 GLU A O 1
ATOM 2895 N N . GLY A 1 382 ? -24.343 -25.058 41.822 1.00 93.75 382 GLY A N 1
ATOM 2896 C CA . GLY A 1 382 ? -23.181 -25.042 40.921 1.00 93.75 382 GLY A CA 1
ATOM 2897 C C . GLY A 1 382 ? -21.884 -25.519 41.590 1.00 93.75 382 GLY A C 1
ATOM 2898 O O . GLY A 1 382 ? -20.840 -24.906 41.405 1.00 93.75 382 GLY A O 1
ATOM 2899 N N . VAL A 1 383 ? -21.966 -26.564 42.420 1.00 96.62 383 VAL A N 1
ATOM 2900 C CA . VAL A 1 383 ? -20.837 -27.094 43.203 1.00 96.62 383 VAL A CA 1
ATOM 2901 C C . VAL A 1 383 ? -19.681 -27.529 42.299 1.00 96.62 383 VAL A C 1
ATOM 2903 O O . VAL A 1 383 ? -19.904 -28.257 41.329 1.00 96.62 383 VAL A O 1
ATOM 2906 N N . LYS A 1 384 ? -18.449 -27.169 42.669 1.00 96.62 384 LYS A N 1
ATOM 2907 C CA . LYS A 1 384 ? -17.210 -27.613 42.014 1.00 96.62 384 LYS A CA 1
ATOM 2908 C C . LYS A 1 384 ? -16.213 -28.157 43.030 1.00 96.62 384 LYS A C 1
ATOM 2910 O O . LYS A 1 384 ? -16.132 -27.654 44.147 1.00 96.62 384 LYS A O 1
ATOM 2915 N N . TRP A 1 385 ? -15.450 -29.174 42.636 1.00 96.69 385 TRP A N 1
ATOM 2916 C CA . TRP A 1 385 ? -14.476 -29.866 43.485 1.00 96.69 385 TRP A CA 1
ATOM 2917 C C . TRP A 1 385 ? -13.065 -29.740 42.924 1.00 96.69 385 TRP A C 1
ATOM 2919 O O . TRP A 1 385 ? -12.856 -29.988 41.738 1.00 96.69 385 TRP A O 1
ATOM 2929 N N . TYR A 1 386 ? -12.093 -29.460 43.787 1.00 97.38 386 TYR A N 1
ATOM 2930 C CA . TYR A 1 386 ? -10.690 -29.258 43.436 1.00 97.38 386 TYR A CA 1
ATOM 2931 C C . TYR A 1 386 ? -9.757 -30.114 44.294 1.00 97.38 386 TYR A C 1
ATOM 2933 O O . TYR A 1 386 ? -10.056 -30.411 45.453 1.00 97.38 386 TYR A O 1
ATOM 2941 N N . THR A 1 387 ? -8.604 -30.499 43.747 1.00 95.88 387 THR A N 1
ATOM 2942 C CA . THR A 1 387 ? -7.554 -31.234 44.483 1.00 95.88 387 THR A CA 1
ATOM 2943 C C . THR A 1 387 ? -6.530 -30.336 45.172 1.00 95.88 387 THR A C 1
ATOM 2945 O O . THR A 1 387 ? -5.676 -30.836 45.903 1.00 95.88 387 THR A O 1
ATOM 2948 N N . ASP A 1 388 ? -6.599 -29.023 44.964 1.00 95.38 388 ASP A N 1
ATOM 2949 C CA . ASP A 1 388 ? -5.660 -28.047 45.508 1.00 95.38 388 ASP A CA 1
ATOM 2950 C C . ASP A 1 388 ? -6.361 -26.806 46.074 1.00 95.38 388 ASP A C 1
ATOM 2952 O O . ASP A 1 388 ? -7.394 -26.367 45.574 1.00 95.38 388 ASP A O 1
ATOM 2956 N N . GLU A 1 389 ? -5.754 -26.212 47.103 1.00 94.00 389 GLU A N 1
ATOM 2957 C CA . GLU A 1 389 ? -6.278 -25.022 47.792 1.00 94.00 389 GLU A CA 1
ATOM 2958 C C . GLU A 1 389 ? -6.348 -23.792 46.886 1.00 94.00 389 GLU A C 1
ATOM 2960 O O . GLU A 1 389 ? -7.163 -22.903 47.106 1.00 94.00 389 GLU A O 1
ATOM 2965 N N . ALA A 1 390 ? -5.500 -23.741 45.855 1.00 93.62 390 ALA A N 1
ATOM 2966 C CA . ALA A 1 390 ? -5.483 -22.649 44.891 1.00 93.62 390 ALA A CA 1
ATOM 2967 C C . ALA A 1 390 ? -6.591 -22.771 43.828 1.00 93.62 390 ALA A C 1
ATOM 2969 O O . ALA A 1 390 ? -6.668 -21.908 42.953 1.00 93.62 390 ALA A O 1
ATOM 2970 N N . LEU A 1 391 ? -7.444 -23.803 43.912 1.00 93.06 391 LEU A N 1
ATOM 2971 C CA . LEU A 1 391 ? -8.588 -24.040 43.028 1.00 93.06 391 LEU A CA 1
ATOM 2972 C C . LEU A 1 391 ? -8.191 -24.145 41.545 1.00 93.06 391 LEU A C 1
ATOM 2974 O O . LEU A 1 391 ? -8.898 -23.675 40.655 1.00 93.06 391 LEU A O 1
ATOM 2978 N N . THR A 1 392 ? -7.034 -24.748 41.256 1.00 94.06 392 THR A N 1
ATOM 2979 C CA . THR A 1 392 ? -6.497 -24.834 39.885 1.00 94.06 392 THR A CA 1
ATOM 2980 C C . THR A 1 392 ? -6.780 -26.166 39.193 1.00 94.06 392 THR A C 1
ATOM 2982 O O . THR A 1 392 ? -6.767 -26.235 37.963 1.00 94.06 392 THR A O 1
ATOM 2985 N N . GLN A 1 393 ? -7.051 -27.228 39.951 1.00 94.81 393 GLN A N 1
ATOM 2986 C CA . GLN A 1 393 ? -7.282 -28.579 39.447 1.00 94.81 393 GLN A CA 1
ATOM 2987 C C . GLN A 1 393 ? -8.709 -29.031 39.746 1.00 94.81 393 GLN A C 1
ATOM 2989 O O . GLN A 1 393 ? -8.968 -29.698 40.747 1.00 94.81 393 GLN A O 1
ATOM 2994 N N . LEU A 1 394 ? -9.638 -28.665 38.861 1.00 96.38 394 LEU A N 1
ATOM 2995 C CA . LEU A 1 394 ? -11.023 -29.126 38.918 1.00 96.38 394 LEU A CA 1
ATOM 2996 C C . LEU A 1 394 ? -11.085 -30.640 38.669 1.00 96.38 394 LEU A C 1
ATOM 2998 O O . LEU A 1 394 ? -10.587 -31.127 37.652 1.00 96.38 394 LEU A O 1
ATOM 3002 N N . VAL A 1 395 ? -11.729 -31.374 39.574 1.00 96.31 395 VAL A N 1
ATOM 3003 C CA . VAL A 1 395 ? -11.883 -32.834 39.492 1.00 96.31 395 VAL A CA 1
ATOM 3004 C C . VAL A 1 395 ? -13.328 -33.298 39.364 1.00 96.31 395 VAL A C 1
ATOM 3006 O O . VAL A 1 395 ? -13.551 -34.405 38.881 1.00 96.31 395 VAL A O 1
ATOM 3009 N N . ASN A 1 396 ? -14.310 -32.477 39.752 1.00 96.44 396 ASN A N 1
ATOM 3010 C CA . ASN A 1 396 ? -15.724 -32.808 39.582 1.00 96.44 396 ASN A CA 1
ATOM 3011 C C . ASN A 1 396 ? -16.634 -31.574 39.639 1.00 96.44 396 ASN A C 1
ATOM 3013 O O . ASN A 1 396 ? -16.311 -30.587 40.299 1.00 96.44 396 ASN A O 1
ATOM 3017 N N . GLU A 1 397 ? -17.810 -31.678 39.021 1.00 96.38 397 GLU A N 1
ATOM 3018 C CA . GLU A 1 397 ? -18.902 -30.709 39.136 1.00 96.38 397 GLU A CA 1
ATOM 3019 C C . GLU A 1 397 ? -20.177 -31.411 39.623 1.00 96.38 397 GLU A C 1
ATOM 3021 O O . GLU A 1 397 ? -20.499 -32.525 39.207 1.00 96.38 397 GLU A O 1
ATOM 3026 N N . GLY A 1 398 ? -20.924 -30.744 40.499 1.00 95.25 398 GLY A N 1
ATOM 3027 C CA . GLY A 1 398 ? -22.164 -31.245 41.080 1.00 95.25 398 GLY A CA 1
ATOM 3028 C C . GLY A 1 398 ? -22.049 -31.681 42.547 1.00 95.25 398 GLY A C 1
ATOM 3029 O O . GLY A 1 398 ? -20.963 -31.718 43.131 1.00 95.25 398 GLY A O 1
ATOM 3030 N N . PRO A 1 399 ? -23.192 -32.002 43.179 1.00 95.12 399 PRO A N 1
ATOM 3031 C CA . PRO A 1 399 ? -23.284 -32.194 44.627 1.00 95.12 399 PRO A CA 1
ATOM 3032 C C . PRO A 1 399 ? -22.672 -33.508 45.132 1.00 95.12 399 PRO A C 1
ATOM 3034 O O . PRO A 1 399 ? -22.564 -33.688 46.341 1.00 95.12 399 PRO A O 1
ATOM 3037 N N . ILE A 1 400 ? -22.306 -34.435 44.242 1.00 95.38 400 ILE A N 1
ATOM 3038 C CA . ILE A 1 400 ? -21.763 -35.756 44.584 1.00 95.38 400 ILE A CA 1
ATOM 3039 C C . ILE A 1 400 ? -20.479 -35.972 43.785 1.00 95.38 400 ILE A C 1
ATOM 3041 O O . ILE A 1 400 ? -20.489 -35.807 42.565 1.00 95.38 400 ILE A O 1
ATOM 3045 N N . TYR A 1 401 ? -19.400 -36.360 44.465 1.00 95.94 401 TYR A N 1
ATOM 3046 C CA . TYR A 1 401 ? -18.105 -36.672 43.872 1.00 95.94 401 TYR A CA 1
ATOM 3047 C C . TYR A 1 401 ? -17.603 -38.055 44.306 1.00 95.94 401 TYR A C 1
ATOM 3049 O O . TYR A 1 401 ? -17.251 -38.275 45.467 1.00 95.94 401 TYR A O 1
ATOM 3057 N N . ALA A 1 402 ? -17.523 -38.979 43.349 1.00 94.50 402 ALA A N 1
ATOM 3058 C CA . ALA A 1 402 ? -16.895 -40.282 43.532 1.00 94.50 402 ALA A CA 1
ATOM 3059 C C . ALA A 1 402 ? -15.372 -40.157 43.353 1.00 94.50 402 ALA A C 1
ATOM 3061 O O . ALA A 1 402 ? -14.891 -39.931 42.248 1.00 94.50 402 ALA A O 1
ATOM 3062 N N . THR A 1 403 ? -14.603 -40.294 44.439 1.00 91.69 403 THR A N 1
ATOM 3063 C CA . THR A 1 403 ? -13.146 -40.025 44.421 1.00 91.69 403 THR A CA 1
ATOM 3064 C C . THR A 1 403 ? -12.296 -41.126 43.786 1.00 91.69 403 THR A C 1
ATOM 3066 O O . THR A 1 403 ? -11.122 -40.896 43.511 1.00 91.69 403 THR A O 1
ATOM 3069 N N . GLU A 1 404 ? -12.855 -42.331 43.632 1.00 89.00 404 GLU A N 1
ATOM 3070 C CA . GLU A 1 404 ? -12.191 -43.530 43.088 1.00 89.00 404 GLU A CA 1
ATOM 3071 C C . GLU A 1 404 ? -10.828 -43.884 43.724 1.00 89.00 404 GLU A C 1
ATOM 3073 O O . GLU A 1 404 ? -10.040 -44.630 43.141 1.00 89.00 404 GLU A O 1
ATOM 3078 N N . GLN A 1 405 ? -10.530 -43.384 44.929 1.00 90.06 405 GLN A N 1
ATOM 3079 C CA . GLN A 1 405 ? -9.261 -43.668 45.605 1.00 90.06 405 GLN A CA 1
ATOM 3080 C C . GLN A 1 405 ? -9.100 -45.174 45.850 1.00 90.06 405 GLN A C 1
ATOM 3082 O O . GLN A 1 405 ? -10.070 -45.876 46.078 1.00 90.06 405 GLN A O 1
ATOM 3087 N N . THR A 1 406 ? -7.884 -45.711 45.812 1.00 86.62 406 THR A N 1
ATOM 3088 C CA . THR A 1 406 ? -7.651 -47.148 46.090 1.00 86.62 406 THR A CA 1
ATOM 3089 C C . THR A 1 406 ? -6.572 -47.387 47.134 1.00 86.62 406 THR A C 1
ATOM 3091 O O . THR A 1 406 ? -6.490 -48.473 47.706 1.00 86.62 406 THR A O 1
ATOM 3094 N N . GLU A 1 407 ? -5.753 -46.372 47.395 1.00 89.81 407 GLU A N 1
ATOM 3095 C CA . GLU A 1 407 ? -4.653 -46.423 48.345 1.00 89.81 407 GLU A CA 1
ATOM 3096 C C . GLU A 1 407 ? -5.090 -45.900 49.715 1.00 89.81 407 GLU A C 1
ATOM 3098 O O . GLU A 1 407 ? -5.994 -45.074 49.852 1.00 89.81 407 GLU A O 1
ATOM 3103 N N . THR A 1 408 ? -4.454 -46.411 50.769 1.00 89.31 408 THR A N 1
ATOM 3104 C CA . THR A 1 408 ? -4.775 -45.969 52.131 1.00 89.31 408 THR A CA 1
ATOM 3105 C C . THR A 1 408 ? -4.120 -44.616 52.388 1.00 89.31 408 THR A C 1
ATOM 3107 O O . THR A 1 408 ? -2.902 -44.490 52.280 1.00 89.31 408 THR A O 1
ATOM 3110 N N . GLY A 1 409 ? -4.903 -43.611 52.777 1.00 92.44 409 GLY A N 1
ATOM 3111 C CA . GLY A 1 409 ? -4.383 -42.269 53.012 1.00 92.44 409 GLY A CA 1
ATOM 3112 C C . GLY A 1 409 ? -5.456 -41.277 53.441 1.00 92.44 409 GLY A C 1
ATOM 3113 O O . GLY A 1 409 ? -6.633 -41.617 53.549 1.00 92.44 409 GLY A O 1
ATOM 3114 N N . VAL A 1 410 ? -5.023 -40.043 53.693 1.00 93.44 410 VAL A N 1
ATOM 3115 C CA . VAL A 1 410 ? -5.906 -38.888 53.872 1.00 93.44 410 VAL A CA 1
ATOM 3116 C C . VAL A 1 410 ? -5.785 -38.040 52.614 1.00 93.44 410 VAL A C 1
ATOM 3118 O O . VAL A 1 410 ? -4.687 -37.599 52.279 1.00 93.44 410 VAL A O 1
ATOM 3121 N N . TYR A 1 411 ? -6.905 -37.834 51.929 1.00 93.69 411 TYR A N 1
ATOM 3122 C CA . TYR A 1 411 ? -6.997 -37.034 50.712 1.00 93.69 411 TYR A CA 1
ATOM 3123 C C . TYR A 1 411 ? -7.838 -35.798 51.008 1.00 93.69 411 TYR A C 1
ATOM 3125 O O . TYR A 1 411 ? -8.949 -35.923 51.525 1.00 93.69 411 TYR A O 1
ATOM 3133 N N . THR A 1 412 ? -7.305 -34.621 50.698 1.00 95.62 412 THR A N 1
ATOM 3134 C CA . THR A 1 412 ? -7.998 -33.345 50.890 1.00 95.62 412 THR A CA 1
ATOM 3135 C C . THR A 1 412 ? -8.534 -32.864 49.551 1.00 95.62 412 THR A C 1
ATOM 3137 O O . THR A 1 412 ? -7.799 -32.852 48.566 1.00 95.62 412 THR A O 1
ATOM 3140 N N . TYR A 1 413 ? -9.797 -32.449 49.538 1.00 95.69 413 TYR A N 1
ATOM 3141 C CA . TYR A 1 413 ? -10.437 -31.796 48.403 1.00 95.69 413 TYR A CA 1
ATOM 3142 C C . TYR A 1 413 ? -11.034 -30.472 48.866 1.00 95.69 413 TYR A C 1
ATOM 3144 O O . TYR A 1 413 ? -11.459 -30.347 50.016 1.00 95.69 413 TYR A O 1
ATOM 3152 N N . TYR A 1 414 ? -11.068 -29.503 47.964 1.00 96.62 414 TYR A N 1
ATOM 3153 C CA . TYR A 1 414 ? -11.611 -28.170 48.185 1.00 96.62 414 TYR A CA 1
ATOM 3154 C C . TYR A 1 414 ? -12.889 -28.041 47.369 1.00 96.62 414 TYR A C 1
ATOM 3156 O O . TYR A 1 414 ? -12.968 -28.565 46.259 1.00 96.62 414 TYR A O 1
ATOM 3164 N N . VAL A 1 415 ? -13.906 -27.394 47.924 1.00 95.94 415 VAL A N 1
ATOM 3165 C CA . VAL A 1 415 ? -15.225 -27.316 47.299 1.00 95.94 415 VAL A CA 1
ATOM 3166 C C . VAL A 1 415 ? -15.711 -25.875 47.290 1.00 95.94 415 VAL A C 1
ATOM 3168 O O . VAL A 1 415 ? -15.632 -25.179 48.300 1.00 95.94 415 VAL A O 1
ATOM 3171 N N . THR A 1 416 ? -16.202 -25.433 46.139 1.00 95.56 416 THR A N 1
ATOM 3172 C CA . THR A 1 416 ? -16.788 -24.103 45.928 1.00 95.56 416 THR A CA 1
ATOM 3173 C C . THR A 1 416 ? -18.209 -24.247 45.398 1.00 95.56 416 THR A C 1
ATOM 3175 O O . THR A 1 416 ? -18.658 -25.350 45.061 1.00 95.56 416 THR A O 1
ATOM 3178 N N . GLN A 1 417 ? -18.947 -23.140 45.354 1.00 95.12 417 GLN A N 1
ATOM 3179 C CA . GLN A 1 417 ? -20.270 -23.098 44.744 1.00 95.12 417 GLN A CA 1
ATOM 3180 C C . GLN A 1 417 ? -20.382 -21.874 43.845 1.00 95.12 417 GLN A C 1
ATOM 3182 O O . GLN A 1 417 ? -19.853 -20.826 44.184 1.00 95.12 417 GLN A O 1
ATOM 3187 N N . THR A 1 418 ? -21.079 -21.990 42.718 1.00 92.44 418 THR A N 1
ATOM 3188 C CA . THR A 1 418 ? -21.263 -20.884 41.777 1.00 92.44 418 THR A CA 1
ATOM 3189 C C . THR A 1 418 ? -22.718 -20.419 41.765 1.00 92.44 418 THR A C 1
ATOM 3191 O O . THR A 1 418 ? -23.604 -21.157 41.337 1.00 92.44 418 THR A O 1
ATOM 3194 N N . ILE A 1 419 ? -22.968 -19.167 42.167 1.00 89.38 419 ILE A N 1
ATOM 3195 C CA . ILE A 1 419 ? -24.296 -18.530 42.162 1.00 89.38 419 ILE A CA 1
ATOM 3196 C C . ILE A 1 419 ? -24.228 -17.231 41.358 1.00 89.38 419 ILE A C 1
ATOM 3198 O O . ILE A 1 419 ? -23.408 -16.359 41.631 1.00 89.38 419 ILE A O 1
ATOM 3202 N N . GLY A 1 420 ? -25.093 -17.083 40.349 1.00 81.88 420 GLY A N 1
ATOM 3203 C CA . GLY A 1 420 ? -25.189 -15.840 39.567 1.00 81.88 420 GLY A CA 1
ATOM 3204 C C . GLY A 1 420 ? -23.915 -15.463 38.797 1.00 81.88 420 GLY A C 1
ATOM 3205 O O . GLY A 1 420 ? -23.707 -14.289 38.513 1.00 81.88 420 GLY A O 1
ATOM 3206 N N . GLY A 1 421 ? -23.063 -16.444 38.472 1.00 84.69 421 GLY A N 1
ATOM 3207 C CA . GLY A 1 421 ? -21.771 -16.225 37.810 1.00 84.69 421 GLY A CA 1
ATOM 3208 C C . GLY A 1 421 ? -20.612 -15.908 38.760 1.00 84.69 421 GLY A C 1
ATOM 3209 O O . GLY A 1 421 ? -19.502 -15.693 38.285 1.00 84.69 421 GLY A O 1
ATOM 3210 N N . CYS A 1 422 ? -20.857 -15.914 40.073 1.00 89.56 422 CYS A N 1
ATOM 3211 C CA . CYS A 1 422 ? -19.839 -15.762 41.104 1.00 89.56 422 CYS A CA 1
ATOM 3212 C C . CYS A 1 422 ? -19.545 -17.088 41.782 1.00 89.56 422 CYS A C 1
ATOM 3214 O O . CYS A 1 422 ? -20.486 -17.806 42.107 1.00 89.56 422 CYS A O 1
ATOM 3216 N N . GLU A 1 423 ? -18.262 -17.390 41.977 1.00 89.75 423 GLU A N 1
ATOM 3217 C CA . GLU A 1 423 ? -17.745 -18.597 42.637 1.00 89.75 423 GLU A CA 1
ATOM 3218 C C . GLU A 1 423 ? -17.109 -18.270 43.989 1.00 89.75 423 GLU A C 1
ATOM 3220 O O . GLU A 1 423 ? -16.495 -17.179 44.098 1.00 89.75 423 GLU A O 1
#